Protein AF-A0A0K9N7R2-F1 (afdb_monomer)

Mean predicted aligned error: 14.38 Å

Foldseek 3Di:
DAEADALCCALVCVAQEDEDDENHAYYAHNRCHNNANHAYYEYAYLADHQYYHNVPHNYHLEHEYEHAPPNVVRVPPRPPPNPRYYYDHADAQEFEDEPPDALLVRSVVSCVVVVDDLQSYQEYAYAYADQEQEDRNLVSVFLCLAPPNRNPRYAEYEPQRNQNHAYYYADDLPDQFRQRHQYYHHHLNHAYQYALSRANPCNHQAAADRLNHADQEHRSNQQNCNYAYQAHHLNHQEQYANSCQNNCNYAYQAHHLNHQEQYALSCQLNCNYAHQEYHQNHAEQHHLSCALNLNHQHYEYHQNHAAQEALNNANVQNHAYYEYEHPDDHHYYHLVVHNYHLEHEYEYAPPDDDPCLPPPSDRVRYHYFHWAAEAEAQWDFPVPDRIATQQGKTWIAHHDAPPQKDWAFKDKDWDWDWPGRRDRITITGDHRYHIYMYTDIDGHDPDPDFDAKEKPPLEDEAELPCPDPRLFKDKMFIDHTPWDFPFKDKVPGTDDEPPQWHDDPRITIGGSVNLSVDDAAKIWIWGDIPDDGTRIRIYGYHYPPDDDDDDDDDDDDDDDDDDDDDDD

Radius of gyration: 47.83 Å; Cα contacts (8 Å, |Δi|>4): 1535; chains: 1; bounding box: 73×63×158 Å

pLDDT: mean 89.69, std 12.63, range [29.78, 98.69]

Sequence (568 aa):
MESIGDGAFEGCTGITEMTFPVGLSRIKGYAFSGCTSLAKLTFQSATAPTIGGAAFNGVATTGTIYYPAGYASDWLGVSGLPGSWTLASLITLEVTYNDGATMADAIQGALLAASVGKEQVTGIKITGNATAVTGNNWKALYDLYKNDSGWTNLSALHLSEMTALTTIGDMSSYLSGIPKLKQVKLPDSLTTIGSGAFSGCTNLALTALPDGVESIGVRAFYGCTGIRLAALPDGVESIGDSAFTGCIGIRLTALPDGVESIGDSAFDGCTGIRLTALPDGVESIGQYAFSGCTGITEMTFPEKLTSIGDIAFSGCTSLDKLTFQSATAPTIGYSAFGGVATTGTIYYRAGYAPNWLDDSSLPGGWTHVLTYQLTVENGTDTTKASFYPEGGQAVIEADAAPGGQAFDRWETLGGGRFLNAASASTTFTMPAADTTVRATYRTTTPAPGPANASINPDKATFDRYPSGKNHRDIPVTLSPGSHTLSGIRCGNVTLQAGRDYTVSGSRYTFSRTYLATLGKGTHAFIFDMSGGADPTFTLTVEDTRPGGGTSSGPTSDSGNDGSNPNTG

Secondary structure (DSSP, 8-state):
--EEPTTTTTT-TT--EEEEPTT--EE-TTTTTT-TT--EEEE-SSSPPEE-TTTTTT--SS-EEEEETT-HHHHTT-TTS-TTSEEEEEEEEEEE--BTB-HHHHHHHHHHHHT--GGGEEEEEEES--SEE-HHHHHHHHHHTSTTSS-SS--EEEEEE-TT--EEPP--TTS---TT--EEE--TT--EE-TTTTTT-TT-------TT--EE-TTTTTT-TT---S---TT--EE-TTTTTT-TT---S---TT--EE-TTTTTT-TT---SB--TT--EE-TTTTTT-TT--EEEEPTT--EE-TTTTTT-TT--EEEE--SSPPEE-TTTTTTS-SS-EEEEETT---TTTTSTTS-TTPEEEEEEEEEEETEEETT--SEEETT-EEEEEEPPPPTTEEEEEEEEES--EES-TTSSEEEEE--SS-EEEEEEEEE-PPPPPPPPPEEESSEEEEE-STTSTT-S-EEEEEE-TTS-EEEEEETTEEPPBTTTEEEETTEEEE-HHHHTTSPSEEEEEEEEESSSPPPEEEEEEE--------------------------

Structure (mmCIF, N/CA/C/O backbone):
data_AF-A0A0K9N7R2-F1
#
_entry.id   AF-A0A0K9N7R2-F1
#
loop_
_atom_site.group_PDB
_atom_site.id
_atom_site.type_symbol
_atom_site.label_atom_id
_atom_site.label_alt_id
_atom_site.label_comp_id
_atom_site.label_asym_id
_atom_site.label_entity_id
_atom_site.label_seq_id
_atom_site.pdbx_PDB_ins_code
_atom_site.Cartn_x
_atom_site.Cartn_y
_atom_site.Cartn_z
_atom_site.occupancy
_atom_site.B_iso_or_equiv
_atom_site.auth_seq_id
_atom_site.auth_comp_id
_atom_site.auth_asym_id
_atom_site.auth_atom_id
_atom_site.pdbx_PDB_model_num
ATOM 1 N N . MET A 1 1 ? -15.505 -18.531 21.318 1.00 68.19 1 MET A N 1
ATOM 2 C CA . MET A 1 1 ? -15.856 -19.262 22.556 1.00 68.19 1 MET A CA 1
ATOM 3 C C . MET A 1 1 ? -17.319 -19.644 22.444 1.00 68.19 1 MET A C 1
ATOM 5 O O . MET A 1 1 ? -18.140 -18.743 22.385 1.00 68.19 1 MET A O 1
ATOM 9 N N . GLU A 1 2 ? -17.638 -20.935 22.348 1.00 88.88 2 GLU A N 1
ATOM 10 C CA . GLU A 1 2 ? -19.011 -21.388 22.052 1.00 88.88 2 GLU A CA 1
ATOM 11 C C . GLU A 1 2 ? -19.838 -21.708 23.302 1.00 88.88 2 GLU A C 1
ATOM 13 O O . GLU A 1 2 ? -21.062 -21.595 23.271 1.00 88.88 2 GLU A O 1
ATOM 18 N N . SER A 1 3 ? -19.198 -22.088 24.415 1.00 93.00 3 SER A N 1
ATOM 19 C CA . SER A 1 3 ? -19.907 -22.350 25.670 1.00 93.00 3 SER A CA 1
ATOM 20 C C . SER A 1 3 ? -19.084 -22.052 26.920 1.00 93.00 3 SER A C 1
ATOM 22 O O . SER A 1 3 ? -17.854 -22.082 26.874 1.00 93.00 3 SER A O 1
ATOM 24 N N . ILE A 1 4 ? -19.779 -21.800 28.033 1.00 95.00 4 ILE A N 1
ATOM 25 C CA . ILE A 1 4 ? -19.207 -21.691 29.382 1.00 95.00 4 ILE A CA 1
ATOM 26 C C . ILE A 1 4 ? -19.515 -22.973 30.161 1.00 95.00 4 ILE A C 1
ATOM 28 O O . ILE A 1 4 ? -20.627 -23.503 30.087 1.00 95.00 4 ILE A O 1
ATOM 32 N N . GLY A 1 5 ? -18.497 -23.485 30.857 1.00 94.75 5 GLY A N 1
ATOM 33 C CA . GLY A 1 5 ? -18.540 -24.723 31.635 1.00 94.75 5 GLY A CA 1
ATOM 34 C C . GLY A 1 5 ? -19.496 -24.677 32.828 1.00 94.75 5 GLY A C 1
ATOM 35 O O . GLY A 1 5 ? -19.944 -23.611 33.238 1.00 94.75 5 GLY A O 1
ATOM 36 N N . ASP A 1 6 ? -19.809 -25.856 33.365 1.00 96.00 6 ASP A N 1
ATOM 37 C CA . ASP A 1 6 ? -20.594 -25.974 34.597 1.00 96.00 6 ASP A CA 1
ATOM 38 C C . ASP A 1 6 ? -19.754 -25.464 35.777 1.00 96.00 6 ASP A C 1
ATOM 40 O O . ASP A 1 6 ? -18.553 -25.748 35.813 1.00 96.00 6 ASP A O 1
ATOM 44 N N . GLY A 1 7 ? -20.337 -24.655 36.664 1.00 94.25 7 GLY A N 1
ATOM 45 C CA . GLY A 1 7 ? -19.628 -24.091 37.824 1.00 94.25 7 GLY A CA 1
ATOM 46 C C . GLY A 1 7 ? -18.404 -23.213 37.503 1.00 94.25 7 GLY A C 1
ATOM 47 O O . GLY A 1 7 ? -17.583 -22.972 38.382 1.00 94.25 7 GLY A O 1
ATOM 48 N N . ALA A 1 8 ? -18.238 -22.746 36.257 1.00 96.56 8 ALA A N 1
ATOM 49 C CA . ALA A 1 8 ? -16.987 -22.138 35.775 1.00 96.56 8 ALA A CA 1
ATOM 50 C C . ALA A 1 8 ? -16.472 -20.951 36.614 1.00 96.56 8 ALA A C 1
ATOM 52 O O . ALA A 1 8 ? -15.263 -20.778 36.753 1.00 96.56 8 ALA A O 1
ATOM 53 N N . PHE A 1 9 ? -17.384 -20.149 37.157 1.00 97.00 9 PHE A N 1
ATOM 54 C CA . PHE A 1 9 ? -17.114 -19.003 38.021 1.00 97.00 9 PHE A CA 1
ATOM 55 C C . PHE A 1 9 ? -17.872 -19.112 39.349 1.00 97.00 9 PHE A C 1
ATOM 57 O O . PHE A 1 9 ? -18.117 -18.100 40.003 1.00 97.00 9 PHE A O 1
ATOM 64 N N . GLU A 1 10 ? -18.263 -20.318 39.764 1.00 96.94 10 GLU A N 1
ATOM 65 C CA . GLU A 1 10 ? -19.029 -20.494 40.996 1.00 96.94 10 GLU A CA 1
ATOM 66 C C . GLU A 1 10 ? -18.287 -19.909 42.216 1.00 96.94 10 GLU A C 1
ATOM 68 O O . GLU A 1 10 ? -17.080 -20.080 42.385 1.00 96.94 10 GLU A O 1
ATOM 73 N N . GLY A 1 11 ? -19.006 -19.155 43.050 1.00 95.75 11 GLY A N 1
ATOM 74 C CA . GLY A 1 11 ? -18.493 -18.491 44.248 1.00 95.75 11 GLY A CA 1
ATOM 75 C C . GLY A 1 11 ? -17.577 -17.292 43.988 1.00 95.75 11 GLY A C 1
ATOM 76 O O . GLY A 1 11 ? -17.031 -16.733 44.941 1.00 95.75 11 GLY A O 1
ATOM 77 N N . CYS A 1 12 ? -17.393 -16.865 42.735 1.00 96.69 12 CYS A N 1
ATOM 78 C CA . CYS A 1 12 ? -16.529 -15.731 42.412 1.00 96.69 12 CYS A CA 1
ATOM 79 C C . CYS A 1 12 ? -17.210 -14.402 42.769 1.00 96.69 12 CYS A C 1
ATOM 81 O O . CYS A 1 12 ? -17.791 -13.729 41.917 1.00 96.69 12 CYS A O 1
ATOM 83 N N . THR A 1 13 ? -17.119 -14.004 44.037 1.00 95.25 13 THR A N 1
ATOM 84 C CA . THR A 1 13 ? -17.768 -12.795 44.571 1.00 95.25 13 THR A CA 1
ATOM 85 C C . THR A 1 13 ? -17.152 -11.490 44.071 1.00 95.25 13 THR A C 1
ATOM 87 O O . THR A 1 13 ? -17.793 -10.455 44.163 1.00 95.25 13 THR A O 1
ATOM 90 N N . GLY A 1 14 ? -15.936 -11.516 43.516 1.00 95.00 14 GLY A N 1
ATOM 91 C CA . GLY A 1 14 ? -15.272 -10.320 42.985 1.00 95.00 14 GLY A CA 1
ATOM 92 C C . GLY A 1 14 ? -15.726 -9.896 41.583 1.00 95.00 14 GLY A C 1
ATOM 93 O O . GLY A 1 14 ? -15.378 -8.803 41.144 1.00 95.00 14 GLY A O 1
ATOM 94 N N . ILE A 1 15 ? -16.475 -10.738 40.863 1.00 94.75 15 ILE A N 1
ATOM 95 C CA . ILE A 1 15 ? -16.937 -10.424 39.506 1.00 94.75 15 ILE A CA 1
ATOM 96 C C . ILE A 1 15 ? -18.138 -9.486 39.611 1.00 94.75 15 ILE A C 1
ATOM 98 O O . ILE A 1 15 ? -19.162 -9.860 40.174 1.00 94.75 15 ILE A O 1
ATOM 102 N N . THR A 1 16 ? -18.023 -8.282 39.053 1.00 94.25 16 THR A N 1
ATOM 103 C CA . THR A 1 16 ? -19.096 -7.272 39.045 1.00 94.25 16 THR A CA 1
ATOM 104 C C . THR A 1 16 ? -19.810 -7.169 37.700 1.00 94.25 16 THR A C 1
ATOM 106 O O . THR A 1 16 ? -21.003 -6.867 37.643 1.00 94.25 16 THR A O 1
ATOM 109 N N . GLU A 1 17 ? -19.102 -7.475 36.614 1.00 93.62 17 GLU A N 1
ATOM 110 C CA . GLU A 1 17 ? -19.618 -7.477 35.251 1.00 93.62 17 GLU A CA 1
ATOM 111 C C . GLU A 1 17 ? -19.003 -8.607 34.417 1.00 93.62 17 GLU A C 1
ATOM 113 O O . GLU A 1 17 ? -17.892 -9.063 34.690 1.00 93.62 17 GLU A O 1
ATOM 118 N N . MET A 1 18 ? -19.718 -9.054 33.383 1.00 93.00 18 MET A N 1
ATOM 119 C CA . MET A 1 18 ? -19.235 -10.057 32.434 1.00 93.00 18 MET A CA 1
ATOM 120 C C . MET A 1 18 ? -19.637 -9.677 31.007 1.00 93.00 18 MET A C 1
ATOM 122 O O . MET A 1 18 ? -20.808 -9.409 30.744 1.00 93.00 18 MET A O 1
ATOM 126 N N . THR A 1 19 ? -18.677 -9.680 30.077 1.00 90.75 19 THR A N 1
ATOM 127 C CA . THR A 1 19 ? -18.935 -9.470 28.642 1.00 90.75 19 THR A CA 1
ATOM 128 C C . THR A 1 19 ? -18.697 -10.760 27.871 1.00 90.75 19 THR A C 1
ATOM 130 O O . THR A 1 19 ? -17.614 -11.340 27.916 1.00 90.75 19 THR A O 1
ATOM 133 N N . PHE A 1 20 ? -19.716 -11.200 27.144 1.00 91.31 20 PHE A N 1
ATOM 134 C CA . PHE A 1 20 ? -19.727 -12.424 26.363 1.00 91.31 20 PHE A CA 1
ATOM 135 C C . PHE A 1 20 ? -19.502 -12.126 24.875 1.00 91.31 20 PHE A C 1
ATOM 137 O O . PHE A 1 20 ? -20.182 -11.254 24.320 1.00 91.31 20 PHE A O 1
ATOM 144 N N . PRO A 1 21 ? -18.587 -12.854 24.209 1.00 86.31 21 PRO A N 1
ATOM 145 C CA . PRO A 1 21 ? -18.273 -12.622 22.806 1.00 86.31 21 PRO A CA 1
ATOM 146 C C . PRO A 1 21 ? -19.411 -13.062 21.874 1.00 86.31 21 PRO A C 1
ATOM 148 O O . PRO A 1 21 ? -20.315 -13.814 22.255 1.00 86.31 21 PRO A O 1
ATOM 151 N N . VAL A 1 22 ? -19.319 -12.640 20.612 1.00 86.50 22 VAL A N 1
ATOM 152 C CA . VAL A 1 22 ? -20.129 -13.196 19.518 1.00 86.50 22 VAL A CA 1
ATOM 153 C C . VAL A 1 22 ? -19.908 -14.714 19.425 1.00 86.50 22 VAL A C 1
ATOM 155 O O . VAL A 1 22 ? -18.778 -15.195 19.545 1.00 86.50 22 VAL A O 1
ATOM 158 N N . GLY A 1 23 ? -20.987 -15.472 19.211 1.00 87.44 23 GLY A N 1
ATOM 159 C CA . GLY A 1 23 ? -20.953 -16.927 19.016 1.00 87.44 23 GLY A CA 1
ATOM 160 C C . GLY A 1 23 ? -21.097 -17.760 20.294 1.00 87.44 23 GLY A C 1
ATOM 161 O O . GLY A 1 23 ? -21.084 -18.989 20.219 1.00 87.44 23 GLY A O 1
ATOM 162 N N . LEU A 1 24 ? -21.263 -17.134 21.466 1.00 92.38 24 LEU A N 1
ATOM 163 C CA . LEU A 1 24 ? -21.634 -17.860 22.680 1.00 92.38 24 LEU A CA 1
ATOM 164 C C . LEU A 1 24 ? -23.058 -18.418 22.529 1.00 92.38 24 LEU A C 1
ATOM 166 O O . LEU A 1 24 ? -24.018 -17.657 22.453 1.00 92.38 24 LEU A O 1
ATOM 170 N N . SER A 1 25 ? -23.192 -19.743 22.537 1.00 91.88 25 SER A N 1
ATOM 171 C CA . SER A 1 25 ? -24.477 -20.432 22.347 1.00 91.88 25 SER A CA 1
ATOM 172 C C . SER A 1 25 ? -25.003 -21.105 23.618 1.00 91.88 25 SER A C 1
ATOM 174 O O . SER A 1 25 ? -26.199 -21.400 23.715 1.00 91.88 25 SER A O 1
ATOM 176 N N . ARG A 1 26 ? -24.139 -21.346 24.617 1.00 93.50 26 ARG A N 1
ATOM 177 C CA . ARG A 1 26 ? -24.533 -22.023 25.861 1.00 93.50 26 ARG A CA 1
ATOM 178 C C . ARG A 1 26 ? -23.764 -21.565 27.098 1.00 93.50 26 ARG A C 1
ATOM 180 O O . ARG A 1 26 ? -22.536 -21.571 27.115 1.00 93.50 26 ARG A O 1
ATOM 187 N N . ILE A 1 27 ? -24.486 -21.306 28.179 1.00 95.75 27 ILE A N 1
ATOM 188 C CA . ILE A 1 27 ? -23.962 -21.163 29.540 1.00 95.75 27 ILE A CA 1
ATOM 189 C C . ILE A 1 27 ? -24.485 -22.357 30.336 1.00 95.75 27 ILE A C 1
ATOM 191 O O . ILE A 1 27 ? -25.694 -22.541 30.428 1.00 95.75 27 ILE A O 1
ATOM 195 N N . LYS A 1 28 ? -23.606 -23.225 30.845 1.00 95.44 28 LYS A N 1
ATOM 196 C CA . LYS A 1 28 ? -24.029 -24.422 31.594 1.00 95.44 28 LYS A CA 1
ATOM 197 C C . LYS A 1 28 ? -24.509 -24.081 33.013 1.00 95.44 28 LYS A C 1
ATOM 199 O O . LYS A 1 28 ? -24.510 -22.919 33.415 1.00 95.44 28 LYS A O 1
ATOM 204 N N . GLY A 1 29 ? -24.986 -25.098 33.735 1.00 95.75 29 GLY A N 1
ATOM 205 C CA . GLY A 1 29 ? -25.510 -24.939 35.087 1.00 95.75 29 GLY A CA 1
ATOM 206 C C . GLY A 1 29 ? -24.462 -24.373 36.039 1.00 95.75 29 GLY A C 1
ATOM 207 O O . GLY A 1 29 ? -23.263 -24.514 35.809 1.00 95.75 29 GLY A O 1
ATOM 208 N N . TYR A 1 30 ? -24.924 -23.659 37.062 1.00 96.25 30 TYR A N 1
ATOM 209 C CA . TYR A 1 30 ? -24.086 -23.079 38.122 1.00 96.25 30 TYR A CA 1
ATOM 210 C C . TYR A 1 30 ? -22.919 -22.176 37.667 1.00 96.25 30 TYR A C 1
ATOM 212 O O . TYR A 1 30 ? -22.109 -21.770 38.492 1.00 96.25 30 TYR A O 1
ATOM 220 N N . ALA A 1 31 ? -22.830 -21.814 36.380 1.00 96.94 31 ALA A N 1
ATOM 221 C CA . ALA A 1 31 ? -21.656 -21.165 35.797 1.00 96.94 31 ALA A CA 1
ATOM 222 C C . ALA A 1 31 ? -21.216 -19.876 36.510 1.00 96.94 31 ALA A C 1
ATOM 224 O O . ALA A 1 31 ? -20.027 -19.603 36.552 1.00 96.94 31 ALA A O 1
ATOM 225 N N . PHE A 1 32 ? -22.152 -19.115 37.072 1.00 97.19 32 PHE A N 1
ATOM 226 C CA . PHE A 1 32 ? -21.954 -17.899 37.869 1.00 97.19 32 PHE A CA 1
ATOM 227 C C . PHE A 1 32 ? -22.704 -17.984 39.212 1.00 97.19 32 PHE A C 1
ATOM 229 O O . PHE A 1 32 ? -23.104 -16.968 39.786 1.00 97.19 32 PHE A O 1
ATOM 236 N N . SER A 1 33 ? -22.947 -19.206 39.698 1.00 96.31 33 SER A N 1
ATOM 237 C CA . SER A 1 33 ? -23.605 -19.451 40.984 1.00 96.31 33 SER A CA 1
ATOM 238 C C . SER A 1 33 ? -22.812 -18.781 42.110 1.00 96.31 33 SER A C 1
ATOM 240 O O . SER A 1 33 ? -21.598 -18.910 42.168 1.00 96.31 33 SER A O 1
ATOM 242 N N . GLY A 1 34 ? -23.451 -18.019 42.994 1.00 96.00 34 GLY A N 1
ATOM 243 C CA . GLY A 1 34 ? -22.787 -17.345 44.113 1.00 96.00 34 GLY A CA 1
ATOM 244 C C . GLY A 1 34 ? -21.866 -16.175 43.734 1.00 96.00 34 GLY A C 1
ATOM 245 O O . GLY A 1 34 ? -21.137 -15.686 44.597 1.00 96.00 34 GLY A O 1
ATOM 246 N N . CYS A 1 35 ? -21.887 -15.688 42.487 1.00 97.31 35 CYS A N 1
ATOM 247 C CA . CYS A 1 35 ? -21.211 -14.445 42.095 1.00 97.31 35 CYS A CA 1
ATOM 248 C C . CYS A 1 35 ? -21.965 -13.214 42.626 1.00 97.31 35 CYS A C 1
ATOM 250 O O . CYS A 1 35 ? -22.571 -12.464 41.864 1.00 97.31 35 CYS A O 1
ATOM 252 N N . THR A 1 36 ? -21.945 -12.998 43.940 1.00 96.31 36 THR A N 1
ATOM 253 C CA . THR A 1 36 ? -22.841 -12.053 44.636 1.00 96.31 36 THR A CA 1
ATOM 254 C C . THR A 1 36 ? -22.756 -10.599 44.174 1.00 96.31 36 THR A C 1
ATOM 256 O O . THR A 1 36 ? -23.717 -9.854 44.345 1.00 96.31 36 THR A O 1
ATOM 259 N N . SER A 1 37 ? -21.623 -10.175 43.611 1.00 96.62 37 SER A N 1
ATOM 260 C CA . SER A 1 37 ? -21.430 -8.803 43.126 1.00 96.62 37 SER A CA 1
ATOM 261 C C . SER A 1 37 ? -21.726 -8.627 41.637 1.00 96.62 37 SER A C 1
ATOM 263 O O . SER A 1 37 ? -21.723 -7.491 41.162 1.00 96.62 37 SER A O 1
ATOM 265 N N . LEU A 1 38 ? -22.002 -9.710 40.905 1.00 96.56 38 LEU A N 1
ATOM 266 C CA . LEU A 1 38 ? -22.257 -9.668 39.470 1.00 96.56 38 LEU A CA 1
ATOM 267 C C . LEU A 1 38 ? -23.599 -8.987 39.230 1.00 96.56 38 LEU A C 1
ATOM 269 O O . LEU A 1 38 ? -24.631 -9.546 39.589 1.00 96.56 38 LEU A O 1
ATOM 273 N N . ALA A 1 39 ? -23.568 -7.798 38.630 1.00 95.12 39 ALA A N 1
ATOM 274 C CA . ALA A 1 39 ? -24.733 -6.939 38.398 1.00 95.12 39 ALA A CA 1
ATOM 275 C C . ALA A 1 39 ? -24.860 -6.471 36.933 1.00 95.12 39 ALA A C 1
ATOM 277 O O . ALA A 1 39 ? -25.784 -5.736 36.583 1.00 95.12 39 ALA A O 1
ATOM 278 N N . LYS A 1 40 ? -23.940 -6.881 36.052 1.00 94.38 40 LYS A N 1
ATOM 279 C CA . LYS A 1 40 ? -23.956 -6.508 34.633 1.00 94.38 40 LYS A CA 1
ATOM 280 C C . LYS A 1 40 ? -23.539 -7.666 33.737 1.00 94.38 40 LYS A C 1
ATOM 282 O O . LYS A 1 40 ? -22.469 -8.243 33.911 1.00 94.38 40 LYS A O 1
ATOM 287 N N . LEU A 1 41 ? -24.372 -7.971 32.748 1.00 93.25 41 LEU A N 1
ATOM 288 C CA . LEU A 1 41 ? -24.087 -8.961 31.712 1.00 93.25 41 LEU A CA 1
ATOM 289 C C . LEU A 1 41 ? -24.169 -8.275 30.353 1.00 93.25 41 LEU A C 1
ATOM 291 O O . LEU A 1 41 ? -25.193 -7.683 30.040 1.00 93.25 41 LEU A O 1
ATOM 295 N N . THR A 1 42 ? -23.128 -8.364 29.536 1.00 92.12 42 THR A N 1
ATOM 296 C CA . THR A 1 42 ? -23.133 -7.836 28.167 1.00 92.12 42 THR A CA 1
ATOM 297 C C . THR A 1 42 ? -23.020 -8.984 27.186 1.00 92.12 42 THR A C 1
ATOM 299 O O . THR A 1 42 ? -22.019 -9.693 27.180 1.00 92.12 42 THR A O 1
ATOM 302 N N . PHE A 1 43 ? -24.005 -9.151 26.315 1.00 90.62 43 PHE A N 1
ATOM 303 C CA . PHE A 1 43 ? -23.987 -10.139 25.249 1.00 90.62 43 PHE A CA 1
ATOM 304 C C . PHE A 1 43 ? -23.803 -9.453 23.900 1.00 90.62 43 PHE A C 1
ATOM 306 O O . PHE A 1 43 ? -24.540 -8.539 23.545 1.00 90.62 43 PHE A O 1
ATOM 313 N N . GLN A 1 44 ? -22.812 -9.908 23.133 1.00 85.81 44 GLN A N 1
ATOM 314 C CA . GLN A 1 44 ? -22.558 -9.405 21.778 1.00 85.81 44 GLN A CA 1
ATOM 315 C C . GLN A 1 44 ? -23.261 -10.235 20.690 1.00 85.81 44 GLN A C 1
ATOM 317 O O . GLN A 1 44 ? -23.271 -9.840 19.527 1.00 85.81 44 GLN A O 1
ATOM 322 N N . SER A 1 45 ? -23.838 -11.387 21.049 1.00 85.88 45 SER A N 1
ATOM 323 C CA . SER A 1 45 ? -24.571 -12.259 20.122 1.00 85.88 45 SER A CA 1
ATOM 324 C C . SER A 1 45 ? -26.012 -11.783 19.944 1.00 85.88 45 SER A C 1
ATOM 326 O O . SER A 1 45 ? -26.653 -11.392 20.914 1.00 85.88 45 SER A O 1
ATOM 328 N N . ALA A 1 46 ? -26.519 -11.854 18.712 1.00 85.19 46 ALA A N 1
ATOM 329 C CA . ALA A 1 46 ? -27.907 -11.527 18.384 1.00 85.19 46 ALA A CA 1
ATOM 330 C C . ALA A 1 46 ? -28.901 -12.410 19.158 1.00 85.19 46 ALA A C 1
ATOM 332 O O . ALA A 1 46 ? -29.822 -11.912 19.799 1.00 85.19 46 ALA A O 1
ATOM 333 N N . THR A 1 47 ? -28.653 -13.720 19.161 1.00 85.50 47 THR A N 1
ATOM 334 C CA . THR A 1 47 ? -29.470 -14.712 19.861 1.00 85.50 47 THR A CA 1
ATOM 335 C C . THR A 1 47 ? -28.994 -14.909 21.296 1.00 85.50 47 THR A C 1
ATOM 337 O O . THR A 1 47 ? -27.790 -15.051 21.536 1.00 85.50 47 THR A O 1
ATOM 340 N N . ALA A 1 48 ? -29.934 -15.002 22.237 1.00 86.50 48 ALA A N 1
ATOM 341 C CA . ALA A 1 48 ? -29.626 -15.375 23.611 1.00 86.50 48 ALA A CA 1
ATOM 342 C C . ALA A 1 48 ? -29.069 -16.813 23.691 1.00 86.50 48 ALA A C 1
ATOM 344 O O . ALA A 1 48 ? -29.561 -17.705 22.992 1.00 86.50 48 ALA A O 1
ATOM 345 N N . PRO A 1 49 ? -28.047 -17.076 24.528 1.00 90.62 49 PRO A N 1
ATOM 346 C CA . PRO A 1 49 ? -27.548 -18.429 24.718 1.00 90.62 49 PRO A CA 1
ATOM 347 C C . PRO A 1 49 ? -28.557 -19.278 25.493 1.00 90.62 49 PRO A C 1
ATOM 349 O O . PRO A 1 49 ? -29.353 -18.780 26.288 1.00 90.62 49 PRO A O 1
ATOM 352 N N . THR A 1 50 ? -28.455 -20.594 25.338 1.00 92.12 50 THR A N 1
ATOM 353 C CA . THR A 1 50 ? -29.123 -21.530 26.249 1.00 92.12 50 THR A CA 1
ATOM 354 C C . THR A 1 50 ? -28.487 -21.448 27.637 1.00 92.12 50 THR A C 1
ATOM 356 O O . THR A 1 50 ? -27.261 -21.486 27.759 1.00 92.12 50 THR A O 1
ATOM 359 N N . ILE A 1 51 ? -29.303 -21.330 28.687 1.00 92.81 51 ILE A N 1
ATOM 360 C CA . ILE A 1 51 ? -28.831 -21.159 30.068 1.00 92.81 51 ILE A CA 1
ATOM 361 C C . ILE A 1 51 ? -29.201 -22.393 30.890 1.00 92.81 51 ILE A C 1
ATOM 363 O O . ILE A 1 51 ? -30.365 -22.781 30.977 1.00 92.81 51 ILE A O 1
ATOM 367 N N . GLY A 1 52 ? -28.190 -23.028 31.478 1.00 88.94 52 GLY A N 1
ATOM 368 C CA . GLY A 1 52 ? -28.341 -24.178 32.357 1.00 88.94 52 GLY A CA 1
ATOM 369 C C . GLY A 1 52 ? -28.934 -23.804 33.716 1.00 88.94 52 GLY A C 1
ATOM 370 O O . GLY A 1 52 ? -28.884 -22.653 34.152 1.00 88.94 52 GLY A O 1
ATOM 371 N N . GLY A 1 53 ? -29.495 -24.798 34.407 1.00 90.81 53 GLY A N 1
ATOM 372 C CA . GLY A 1 53 ? -30.134 -24.605 35.709 1.00 90.81 53 GLY A CA 1
ATOM 373 C C . GLY A 1 53 ? -29.218 -23.904 36.716 1.00 90.81 53 GLY A C 1
ATOM 374 O O . GLY A 1 53 ? -28.046 -24.250 36.843 1.00 90.81 53 GLY A O 1
ATOM 375 N N . ALA A 1 54 ? -29.759 -22.905 37.418 1.00 92.00 54 ALA A N 1
ATOM 376 C CA . ALA A 1 54 ? -29.055 -22.133 38.445 1.00 92.00 54 ALA A CA 1
ATOM 377 C C . ALA A 1 54 ? -27.757 -21.434 37.982 1.00 92.00 54 ALA A C 1
ATOM 379 O O . ALA A 1 54 ? -26.960 -21.032 38.826 1.00 92.00 54 ALA A O 1
ATOM 380 N N . ALA A 1 55 ? -27.550 -21.234 36.671 1.00 95.12 55 ALA A N 1
ATOM 381 C CA . ALA A 1 55 ? -26.344 -20.594 36.141 1.00 95.12 55 ALA A CA 1
ATOM 382 C C . ALA A 1 55 ? -26.040 -19.231 36.776 1.00 95.12 55 ALA A C 1
ATOM 384 O O . ALA A 1 55 ? -24.878 -18.919 36.973 1.00 95.12 55 ALA A O 1
ATOM 385 N N . PHE A 1 56 ? -27.062 -18.451 37.131 1.00 95.31 56 PHE A N 1
ATOM 386 C CA . PHE A 1 56 ? -26.922 -17.149 37.789 1.00 95.31 56 PHE A CA 1
ATOM 387 C C . PHE A 1 56 ? -27.566 -17.130 39.185 1.00 95.31 56 PHE A C 1
ATOM 389 O O . PHE A 1 56 ? -28.062 -16.102 39.636 1.00 95.31 56 PHE A O 1
ATOM 396 N N . ASN A 1 57 ? -27.635 -18.271 39.877 1.00 94.62 57 ASN A N 1
ATOM 397 C CA . ASN A 1 57 ? -28.185 -18.299 41.233 1.00 94.62 57 ASN A CA 1
ATOM 398 C C . ASN A 1 57 ? -27.273 -17.523 42.199 1.00 94.62 57 ASN A C 1
ATOM 400 O O . ASN A 1 57 ? -26.063 -17.691 42.160 1.00 94.62 57 ASN A O 1
ATOM 404 N N . GLY A 1 58 ? -27.821 -16.683 43.077 1.00 93.81 58 GLY A N 1
ATOM 405 C CA . GLY A 1 58 ? -27.022 -15.931 44.052 1.00 93.81 58 GLY A CA 1
ATOM 406 C C . GLY A 1 58 ? -26.165 -14.797 43.471 1.00 93.81 58 GLY A C 1
ATOM 407 O O . GLY A 1 58 ? -25.234 -14.359 44.143 1.00 93.81 58 GLY A O 1
ATOM 408 N N . VAL A 1 59 ? -26.462 -14.322 42.253 1.00 96.25 59 VAL A N 1
ATOM 409 C CA . VAL A 1 59 ? -25.922 -13.052 41.726 1.00 96.25 59 VAL A CA 1
ATOM 410 C C . VAL A 1 59 ? -26.615 -11.840 42.364 1.00 96.25 59 VAL A C 1
ATOM 412 O O . VAL A 1 59 ? -27.537 -12.005 43.169 1.00 96.25 59 VAL A O 1
ATOM 415 N N . ALA A 1 60 ? -26.195 -10.617 42.018 1.00 94.62 60 ALA A N 1
ATOM 416 C CA . ALA A 1 60 ? -26.805 -9.404 42.557 1.00 94.62 60 ALA A CA 1
ATOM 417 C C . ALA A 1 60 ? -28.326 -9.367 42.319 1.00 94.62 60 ALA A C 1
ATOM 419 O O . ALA A 1 60 ? -28.837 -9.808 41.288 1.00 94.62 60 ALA A O 1
ATOM 420 N N . THR A 1 61 ? -29.070 -8.810 43.276 1.00 90.75 61 THR A N 1
ATOM 421 C CA . THR A 1 61 ? -30.541 -8.752 43.221 1.00 90.75 61 THR A CA 1
ATOM 422 C C . THR A 1 61 ? -31.060 -7.811 42.137 1.00 90.75 61 THR A C 1
ATOM 424 O O . THR A 1 61 ? -32.147 -8.025 41.601 1.00 90.75 61 THR A O 1
ATOM 427 N N . THR A 1 62 ? -30.277 -6.792 41.793 1.00 92.31 62 THR A N 1
ATOM 428 C CA . THR A 1 62 ? -30.534 -5.855 40.700 1.00 92.31 62 THR A CA 1
ATOM 429 C C . THR A 1 62 ? -29.348 -5.851 39.754 1.00 92.31 62 THR A C 1
ATOM 431 O O . THR A 1 62 ? -28.201 -5.888 40.200 1.00 92.31 62 THR A O 1
ATOM 434 N N . GLY A 1 63 ? -29.622 -5.725 38.465 1.00 92.31 63 GLY A N 1
ATOM 435 C CA . GLY A 1 63 ? -28.592 -5.605 37.452 1.00 92.31 63 GLY A CA 1
ATOM 436 C C . GLY A 1 63 ? -29.183 -5.346 36.077 1.00 92.31 63 GLY A C 1
ATOM 437 O O . GLY A 1 63 ? -30.401 -5.204 35.930 1.00 92.31 63 GLY A O 1
ATOM 438 N N . THR A 1 64 ? -28.314 -5.284 35.075 1.00 93.56 64 THR A N 1
ATOM 439 C CA . THR A 1 64 ? -28.709 -5.027 33.688 1.00 93.56 64 THR A CA 1
ATOM 440 C C . THR A 1 64 ? -28.065 -6.027 32.742 1.00 93.56 64 THR A C 1
ATOM 442 O O . THR A 1 64 ? -26.868 -6.317 32.826 1.00 93.56 64 THR A O 1
ATOM 445 N N . ILE A 1 65 ? -28.876 -6.551 31.829 1.00 92.25 65 ILE A N 1
ATOM 446 C CA . ILE A 1 65 ? -28.457 -7.403 30.722 1.00 92.25 65 ILE A CA 1
ATOM 447 C C . ILE A 1 65 ? -28.485 -6.563 29.450 1.00 92.25 65 ILE A C 1
ATOM 449 O O . ILE A 1 65 ? -29.539 -6.081 29.032 1.00 92.25 65 ILE A O 1
ATOM 453 N N . TYR A 1 66 ? -27.318 -6.407 28.839 1.00 92.38 66 TYR A N 1
ATOM 454 C CA . TYR A 1 66 ? -27.127 -5.721 27.575 1.00 92.38 66 TYR A CA 1
ATOM 455 C C . TYR A 1 66 ? -27.115 -6.723 26.422 1.00 92.38 66 TYR A C 1
ATOM 457 O O . TYR A 1 66 ? -26.417 -7.735 26.499 1.00 92.38 66 TYR A O 1
ATOM 465 N N . TYR A 1 67 ? -27.852 -6.436 25.353 1.00 90.25 67 TYR A N 1
ATOM 466 C CA . TYR A 1 67 ? -27.960 -7.286 24.160 1.00 90.25 67 TYR A CA 1
ATOM 467 C C . TYR A 1 67 ? -28.019 -6.433 22.885 1.00 90.25 67 TYR A C 1
ATOM 469 O O . TYR A 1 67 ? -28.384 -5.264 22.973 1.00 90.25 67 TYR A O 1
ATOM 477 N N . PRO A 1 68 ? -27.675 -6.945 21.690 1.00 88.81 68 PRO A N 1
ATOM 478 C CA . PRO A 1 68 ? -27.693 -6.139 20.469 1.00 88.81 68 PRO A CA 1
ATOM 479 C C . PRO A 1 68 ? -29.093 -5.589 20.149 1.00 88.81 68 PRO A C 1
ATOM 481 O O . PRO A 1 68 ? -30.090 -6.306 20.252 1.00 88.81 68 PRO A O 1
ATOM 484 N N . ALA A 1 69 ? -29.185 -4.319 19.742 1.00 85.88 69 ALA A N 1
ATOM 485 C CA . ALA A 1 69 ? -30.456 -3.724 19.326 1.00 85.88 69 ALA A CA 1
ATOM 486 C C . ALA A 1 69 ? -31.114 -4.493 18.166 1.00 85.88 69 ALA A C 1
ATOM 488 O O . ALA A 1 69 ? -30.436 -5.050 17.306 1.00 85.88 69 ALA A O 1
ATOM 489 N N . GLY A 1 70 ? -32.451 -4.496 18.146 1.00 84.19 70 GLY A N 1
ATOM 490 C CA . GLY A 1 70 ? -33.257 -5.196 17.137 1.00 84.19 70 GLY A CA 1
ATOM 491 C C . GLY A 1 70 ? -33.647 -6.632 17.503 1.00 84.19 70 GLY A C 1
ATOM 492 O O . GLY A 1 70 ? -34.505 -7.195 16.836 1.00 84.19 70 GLY A O 1
ATOM 493 N N . TYR A 1 71 ? -33.102 -7.191 18.589 1.00 85.44 71 TYR A N 1
ATOM 494 C CA . TYR A 1 71 ? -33.329 -8.590 18.985 1.00 85.44 71 TYR A CA 1
ATOM 495 C C . TYR A 1 71 ? -34.162 -8.743 20.263 1.00 85.44 71 TYR A C 1
ATOM 497 O O . TYR A 1 71 ? -34.153 -9.793 20.887 1.00 85.44 71 TYR A O 1
ATOM 505 N N . ALA A 1 72 ? -34.906 -7.716 20.683 1.00 84.56 72 ALA A N 1
ATOM 506 C CA . ALA A 1 72 ? -35.626 -7.735 21.963 1.00 84.56 72 ALA A CA 1
ATOM 507 C C . ALA A 1 72 ? -36.549 -8.960 22.138 1.00 84.56 72 ALA A C 1
ATOM 509 O O . ALA A 1 72 ? -36.634 -9.503 23.238 1.00 84.56 72 ALA A O 1
ATOM 510 N N . 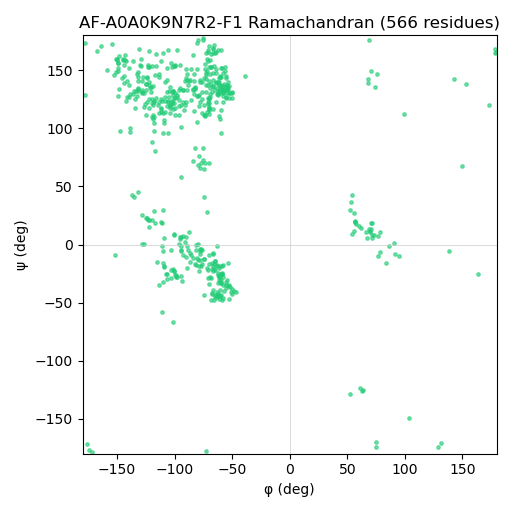SER A 1 73 ? -37.189 -9.436 21.063 1.00 84.81 73 SER A N 1
ATOM 511 C CA . SER A 1 73 ? -38.028 -10.645 21.080 1.00 84.81 73 SER A CA 1
ATOM 512 C C . SER A 1 73 ? -37.276 -11.906 21.502 1.00 84.81 73 SER A C 1
ATOM 514 O O . SER A 1 73 ? -37.861 -12.760 22.158 1.00 84.81 73 SER A O 1
ATOM 516 N N . ASP A 1 74 ? -35.992 -12.003 21.162 1.00 83.50 74 ASP A N 1
ATOM 517 C CA . ASP A 1 74 ? -35.158 -13.181 21.424 1.00 83.50 74 ASP A CA 1
ATOM 518 C C . ASP A 1 74 ? -34.622 -13.198 22.860 1.00 83.50 74 ASP A C 1
ATOM 520 O O . ASP A 1 74 ? -34.174 -14.231 23.355 1.00 83.50 74 ASP A O 1
ATOM 524 N N . TRP A 1 75 ? -34.661 -12.044 23.528 1.00 85.69 75 TRP A N 1
ATOM 525 C CA . TRP A 1 75 ? -34.156 -11.844 24.885 1.00 85.69 75 TRP A CA 1
ATOM 526 C C . TRP A 1 75 ? -35.273 -11.783 25.932 1.00 85.69 75 TRP A C 1
ATOM 528 O O . TRP A 1 75 ? -35.041 -12.065 27.111 1.00 85.69 75 TRP A O 1
ATOM 538 N N . LEU A 1 76 ? -36.502 -11.462 25.521 1.00 83.56 76 LEU A N 1
ATOM 539 C CA . LEU A 1 76 ? -37.673 -11.482 26.392 1.00 83.56 76 LEU A CA 1
ATOM 540 C C . LEU A 1 76 ? -38.053 -12.922 26.766 1.00 83.56 76 LEU A C 1
ATOM 542 O O . LEU A 1 76 ? -38.305 -13.764 25.911 1.00 83.56 76 LEU A O 1
ATOM 546 N N . GLY A 1 77 ? -38.142 -13.199 28.070 1.00 78.00 77 GLY A N 1
ATOM 547 C CA . GLY A 1 77 ? -38.616 -14.491 28.581 1.00 78.00 77 GLY A CA 1
ATOM 548 C C . GLY A 1 77 ? -37.596 -15.634 28.531 1.00 78.00 77 GLY A C 1
ATOM 549 O O . GLY A 1 77 ? -37.968 -16.779 28.788 1.00 78.00 77 GLY A O 1
ATOM 550 N N . VAL A 1 78 ? -36.319 -15.351 28.246 1.00 82.50 78 VAL A N 1
ATOM 551 C CA . VAL A 1 78 ? -35.242 -16.354 28.293 1.00 82.50 78 VAL A CA 1
ATOM 552 C C . VAL A 1 78 ? -35.134 -16.940 29.705 1.00 82.50 78 VAL A C 1
ATOM 554 O O . VAL A 1 78 ? -34.807 -16.252 30.674 1.00 82.50 78 VAL A O 1
ATOM 557 N N . SER A 1 79 ? -35.404 -18.241 29.825 1.00 84.06 79 SER A N 1
ATOM 558 C CA . SER A 1 79 ? -35.355 -18.960 31.099 1.00 84.06 79 SER A CA 1
ATOM 559 C C . SER A 1 79 ? -33.929 -19.035 31.645 1.00 84.06 79 SER A C 1
ATOM 561 O O . SER A 1 79 ? -33.005 -19.376 30.910 1.00 84.06 79 SER A O 1
ATOM 563 N N . GLY A 1 80 ? -33.758 -18.800 32.947 1.00 83.44 80 GLY A N 1
ATOM 564 C CA . GLY A 1 80 ? -32.465 -18.917 33.631 1.00 83.44 80 GLY A CA 1
ATOM 565 C C . GLY A 1 80 ? -31.682 -17.607 33.752 1.00 83.44 80 GLY A C 1
ATOM 566 O O . GLY A 1 80 ? -30.718 -17.570 34.515 1.00 83.44 80 GLY A O 1
ATOM 567 N N . LEU A 1 81 ? -32.106 -16.530 33.078 1.00 85.56 81 LEU A N 1
ATOM 568 C CA . LEU A 1 81 ? -31.627 -15.179 33.384 1.00 85.56 81 LEU A CA 1
ATOM 569 C C . LEU A 1 81 ? -32.169 -14.699 34.745 1.00 85.56 81 LEU A C 1
ATOM 571 O O . LEU A 1 81 ? -33.256 -15.120 35.157 1.00 85.56 81 LEU A O 1
ATOM 575 N N . PRO A 1 82 ? -31.459 -13.791 35.439 1.00 87.31 82 PRO A N 1
ATOM 576 C CA . PRO A 1 82 ? -31.981 -13.137 36.636 1.00 87.31 82 PRO A CA 1
ATOM 577 C C . PRO A 1 82 ? -33.259 -12.333 36.332 1.00 87.31 82 PRO A C 1
ATOM 579 O O . PRO A 1 82 ? -33.215 -11.284 35.696 1.00 87.31 82 PRO A O 1
ATOM 582 N N . GLY A 1 83 ? -34.418 -12.816 36.787 1.00 82.00 83 GLY A N 1
ATOM 583 C CA . GLY A 1 83 ? -35.724 -12.246 36.417 1.00 82.00 83 GLY A CA 1
ATOM 584 C C . GLY A 1 83 ? -36.015 -10.834 36.949 1.00 82.00 83 GLY A C 1
ATOM 585 O O . GLY A 1 83 ? -36.932 -10.184 36.460 1.00 82.00 83 GLY A O 1
ATOM 586 N N . SER A 1 84 ? -35.256 -10.350 37.937 1.00 85.44 84 SER A N 1
ATOM 587 C CA . SER A 1 84 ? -35.357 -8.986 38.484 1.00 85.44 84 SER A CA 1
ATOM 588 C C . SER A 1 84 ? -34.483 -7.964 37.751 1.00 85.44 84 SER A C 1
ATOM 590 O O . SER A 1 84 ? -34.507 -6.781 38.093 1.00 85.44 84 SER A O 1
ATOM 592 N N . TRP A 1 85 ? -33.672 -8.403 36.788 1.00 92.81 85 TRP A N 1
ATOM 593 C CA . TRP A 1 85 ? -32.748 -7.533 36.071 1.00 92.81 85 TRP A CA 1
ATOM 594 C C . TRP A 1 85 ? -33.421 -6.852 34.888 1.00 92.81 85 TRP A C 1
ATOM 596 O O . TRP A 1 85 ? -34.346 -7.383 34.273 1.00 92.81 85 TRP A O 1
ATOM 606 N N . THR A 1 86 ? -32.932 -5.663 34.549 1.00 91.81 86 THR A N 1
ATOM 607 C CA . THR A 1 86 ? -33.417 -4.912 33.394 1.00 91.81 86 THR A CA 1
ATOM 608 C C . THR A 1 86 ? -32.746 -5.390 32.109 1.00 91.81 86 THR A C 1
ATOM 610 O O . THR A 1 86 ? -31.577 -5.773 32.101 1.00 91.81 86 THR A O 1
ATOM 613 N N . LEU A 1 87 ? -33.489 -5.351 31.005 1.00 90.31 87 LEU A N 1
ATOM 614 C CA . LEU A 1 87 ? -32.975 -5.599 29.660 1.00 90.31 87 LEU A CA 1
ATOM 615 C C . LEU A 1 87 ? -32.692 -4.251 28.979 1.00 90.31 87 LEU A C 1
ATOM 617 O O . LEU A 1 87 ? -33.580 -3.401 28.924 1.00 90.31 87 LEU A O 1
ATOM 621 N N . ALA A 1 88 ? -31.488 -4.064 28.434 1.00 90.62 88 ALA A N 1
ATOM 622 C CA . ALA A 1 88 ? -31.091 -2.853 27.715 1.00 90.62 88 ALA A CA 1
ATOM 623 C C . ALA A 1 88 ? -30.428 -3.175 26.367 1.00 90.62 88 ALA A C 1
ATOM 625 O O . ALA A 1 88 ? -29.535 -4.012 26.275 1.00 90.62 88 ALA A O 1
ATOM 626 N N . SER A 1 89 ? -30.834 -2.481 25.307 1.00 90.44 89 SER A N 1
ATOM 627 C CA . SER A 1 89 ? -30.239 -2.667 23.982 1.00 90.44 89 SER A CA 1
ATOM 628 C C . SER A 1 89 ? -28.889 -1.952 23.871 1.00 90.44 89 SER A C 1
ATOM 630 O O . SER A 1 89 ? -28.748 -0.812 24.318 1.00 90.44 89 SER A O 1
ATOM 632 N N . LEU A 1 90 ? -27.928 -2.605 23.220 1.00 91.75 90 LEU A N 1
ATOM 633 C CA . LEU A 1 90 ? -26.680 -2.041 22.725 1.00 91.75 90 LEU A CA 1
ATOM 634 C C . LEU A 1 90 ? -26.921 -1.377 21.369 1.00 91.75 90 LEU A C 1
ATOM 636 O O . LEU A 1 90 ? -27.472 -2.012 20.468 1.00 91.75 90 LEU A O 1
ATOM 640 N N . ILE A 1 91 ? -26.480 -0.133 21.205 1.00 91.44 91 ILE A N 1
ATOM 641 C CA . ILE A 1 91 ? -26.774 0.690 20.029 1.00 91.44 91 ILE A CA 1
ATOM 642 C C . ILE A 1 91 ? -25.518 1.310 19.410 1.00 91.44 91 ILE A C 1
ATOM 644 O O . ILE A 1 91 ? -24.499 1.503 20.073 1.00 91.44 91 ILE A O 1
ATOM 648 N N . THR A 1 92 ? -25.628 1.705 18.142 1.00 94.69 92 THR A N 1
ATOM 649 C CA . THR A 1 92 ? -24.754 2.730 17.558 1.00 94.69 92 THR A CA 1
ATOM 650 C C . THR A 1 92 ? -25.415 4.089 17.765 1.00 94.69 92 THR A C 1
ATOM 652 O O . THR A 1 92 ? -26.560 4.273 17.364 1.00 94.69 92 THR A O 1
ATOM 655 N N . LEU A 1 93 ? -24.719 5.016 18.418 1.00 96.56 93 LEU A N 1
ATOM 656 C CA . LEU A 1 93 ? -25.213 6.364 18.677 1.00 96.56 93 LEU A CA 1
ATOM 657 C C . LEU A 1 93 ? -25.080 7.215 17.411 1.00 96.56 93 LEU A C 1
ATOM 659 O O . LEU A 1 93 ? -23.973 7.370 16.896 1.00 96.56 93 LEU A O 1
ATOM 663 N N . GLU A 1 94 ? -26.188 7.774 16.932 1.00 96.56 94 GLU A N 1
ATOM 664 C CA . GLU A 1 94 ? -26.181 8.724 15.818 1.00 96.56 94 GLU A CA 1
ATOM 665 C C . GLU A 1 94 ? -25.928 10.142 16.333 1.00 96.56 94 GLU A C 1
ATOM 667 O O . GLU A 1 94 ? -26.631 10.631 17.216 1.00 96.56 94 GLU A O 1
ATOM 672 N N . VAL A 1 95 ? -24.904 10.796 15.789 1.00 96.94 95 VAL A N 1
ATOM 673 C CA . VAL A 1 95 ? -24.450 12.128 16.196 1.00 96.94 95 VAL A CA 1
ATOM 674 C C . VAL A 1 95 ? -24.420 13.022 14.965 1.00 96.94 95 VAL A C 1
ATOM 676 O O . VAL A 1 95 ? -23.692 12.746 14.018 1.00 96.94 95 VAL A O 1
ATOM 679 N N . THR A 1 96 ? -25.176 14.116 14.974 1.00 95.31 96 THR A N 1
ATOM 680 C CA . THR A 1 96 ? -25.064 15.145 13.933 1.00 95.31 96 THR A CA 1
ATOM 681 C C . THR A 1 96 ? -24.078 16.216 14.378 1.00 95.31 96 THR A C 1
ATOM 683 O O . THR A 1 96 ? -24.266 16.845 15.419 1.00 95.31 96 THR A O 1
ATOM 686 N N . TYR A 1 97 ? -23.038 16.435 13.579 1.00 94.50 97 TYR A N 1
ATOM 687 C CA . TYR A 1 97 ? -21.996 17.425 13.818 1.00 94.50 97 TYR A CA 1
ATOM 688 C C . TYR A 1 97 ? -21.879 18.370 12.614 1.00 94.50 97 TYR A C 1
ATOM 690 O O . TYR A 1 97 ? -21.447 17.982 11.530 1.00 94.50 97 TYR A O 1
ATOM 698 N N . ASN A 1 98 ? -22.276 19.624 12.834 1.00 86.62 98 ASN A N 1
ATOM 699 C CA . ASN A 1 98 ? -22.167 20.729 11.881 1.00 86.62 98 ASN A CA 1
ATOM 700 C C . ASN A 1 98 ? -21.290 21.830 12.501 1.00 86.62 98 ASN A C 1
ATOM 702 O O . ASN A 1 98 ? -21.256 21.957 13.730 1.00 86.62 98 ASN A O 1
ATOM 706 N N . ASP A 1 99 ? -20.625 22.638 11.671 1.00 70.69 99 ASP A N 1
ATOM 707 C CA . ASP A 1 99 ? -19.735 23.724 12.111 1.00 70.69 99 ASP A CA 1
ATOM 708 C C . ASP A 1 99 ? -20.494 24.755 12.975 1.00 70.69 99 ASP A C 1
ATOM 710 O O . ASP A 1 99 ? -21.175 25.645 12.465 1.00 70.69 99 ASP A O 1
ATOM 714 N N . GLY A 1 100 ? -20.429 24.614 14.306 1.00 71.50 100 GLY A N 1
ATOM 715 C CA . GLY A 1 100 ? -21.133 25.499 15.246 1.00 71.50 100 GLY A CA 1
ATOM 716 C C . GLY A 1 100 ? -21.281 24.984 16.685 1.00 71.50 100 GLY A C 1
ATOM 717 O O . GLY A 1 100 ? -21.362 25.798 17.602 1.00 71.50 100 GLY A O 1
ATOM 718 N N . ALA A 1 101 ? -21.269 23.666 16.909 1.00 81.94 101 ALA A N 1
ATOM 719 C CA . ALA A 1 101 ? -21.199 23.054 18.245 1.00 81.94 101 ALA A CA 1
ATOM 720 C C . ALA A 1 101 ? -19.856 22.338 18.439 1.00 81.94 101 ALA A C 1
ATOM 722 O O . ALA A 1 101 ? -19.213 21.968 17.458 1.00 81.94 101 ALA A O 1
ATOM 723 N N . THR A 1 102 ? -19.420 22.113 19.683 1.00 93.62 102 THR A N 1
ATOM 724 C CA . THR A 1 102 ? -18.271 21.224 19.909 1.00 93.62 102 THR A CA 1
ATOM 725 C C . THR A 1 102 ? -18.688 19.769 19.692 1.00 93.62 102 THR A C 1
ATOM 727 O O . THR A 1 102 ? -19.837 19.393 19.935 1.00 93.62 102 THR A O 1
ATOM 730 N N . MET A 1 103 ? -17.752 18.918 19.272 1.00 95.69 103 MET A N 1
ATOM 731 C CA . MET A 1 103 ? -18.007 17.480 19.127 1.00 95.69 103 MET A CA 1
ATOM 732 C C . MET A 1 103 ? -18.464 16.842 20.451 1.00 95.69 103 MET A C 1
ATOM 734 O O . MET A 1 103 ? -19.323 15.965 20.458 1.00 95.69 103 MET A O 1
ATOM 738 N N . ALA A 1 104 ? -17.936 17.314 21.585 1.00 95.50 104 ALA A N 1
ATOM 739 C CA . ALA A 1 104 ? -18.357 16.856 22.907 1.00 95.50 104 ALA A CA 1
ATOM 740 C C . ALA A 1 104 ? -19.837 17.180 23.181 1.00 95.50 104 ALA A C 1
ATOM 742 O O . ALA A 1 104 ? -20.580 16.299 23.619 1.00 95.50 104 ALA A O 1
ATOM 743 N N . ASP A 1 105 ? -20.278 18.402 22.865 1.00 95.25 105 ASP A N 1
ATOM 744 C CA . ASP A 1 105 ? -21.674 18.816 23.041 1.00 95.25 105 ASP A CA 1
ATOM 745 C C . ASP A 1 105 ? -22.613 18.050 22.104 1.00 95.25 105 ASP A C 1
ATOM 747 O O . ASP A 1 105 ? -23.690 17.627 22.525 1.00 95.25 105 ASP A O 1
ATOM 751 N N . ALA A 1 106 ? -22.192 17.809 20.858 1.00 96.62 106 ALA A N 1
ATOM 752 C CA . ALA A 1 106 ? -22.962 17.020 19.897 1.00 96.62 106 ALA A CA 1
ATOM 753 C C . ALA A 1 106 ? -23.196 15.584 20.402 1.00 96.62 106 ALA A C 1
ATOM 755 O O . ALA A 1 106 ? -24.317 15.075 20.354 1.00 96.62 106 ALA A O 1
ATOM 756 N N . ILE A 1 107 ? -22.160 14.947 20.958 1.00 97.00 107 ILE A N 1
ATOM 757 C CA . ILE A 1 107 ? -22.246 13.592 21.522 1.00 97.00 107 ILE A CA 1
ATOM 758 C C . ILE A 1 107 ? -23.117 13.571 22.783 1.00 97.00 107 ILE A C 1
ATOM 760 O O . ILE A 1 107 ? -23.948 12.675 22.947 1.00 97.00 107 ILE A O 1
ATOM 764 N N . GLN A 1 108 ? -22.970 14.565 23.663 1.00 95.44 108 GLN A N 1
ATOM 765 C CA . GLN A 1 108 ? -23.802 14.706 24.861 1.00 95.44 108 GLN A CA 1
ATOM 766 C C . GLN A 1 108 ? -25.283 14.900 24.491 1.00 95.44 108 GLN A C 1
ATOM 768 O O . GLN A 1 108 ? -26.155 14.258 25.079 1.00 95.44 108 GLN A O 1
ATOM 773 N N . GLY A 1 109 ? -25.569 15.745 23.498 1.00 95.19 109 GLY A N 1
ATOM 774 C CA . GLY A 1 109 ? -26.917 15.971 22.978 1.00 95.19 109 GLY A CA 1
ATOM 775 C C . GLY A 1 109 ? -27.529 14.708 22.373 1.00 95.19 109 GLY A C 1
ATOM 776 O O . GLY A 1 109 ? -28.681 14.390 22.665 1.00 95.19 109 GLY A O 1
ATOM 777 N N . ALA A 1 110 ? -26.746 13.944 21.607 1.00 96.50 110 ALA A N 1
ATOM 778 C CA . ALA A 1 110 ? -27.179 12.673 21.032 1.00 96.50 110 ALA A CA 1
ATOM 779 C C . ALA A 1 110 ? -27.521 11.625 22.104 1.00 96.50 110 ALA A C 1
ATOM 781 O O . ALA A 1 110 ? -28.554 10.963 22.002 1.00 96.50 110 ALA A O 1
ATOM 782 N N . LEU A 1 111 ? -26.704 11.498 23.159 1.00 95.88 111 LEU A N 1
ATOM 783 C CA . LEU A 1 111 ? -26.995 10.601 24.288 1.00 95.88 111 LEU A CA 1
ATOM 784 C C . LEU A 1 111 ? -28.332 10.943 24.959 1.00 95.88 111 LEU A C 1
ATOM 786 O O . LEU A 1 111 ? -29.140 10.051 25.223 1.00 95.88 111 LEU A O 1
ATOM 790 N N . LEU A 1 112 ? -28.572 12.236 25.210 1.00 95.06 112 LEU A N 1
ATOM 791 C CA . LEU A 1 112 ? -29.815 12.719 25.817 1.00 95.06 112 LEU A CA 1
ATOM 792 C C . LEU A 1 112 ? -31.021 12.464 24.905 1.00 95.06 112 LEU A C 1
ATOM 794 O O . LEU A 1 112 ? -32.042 11.965 25.374 1.00 95.06 112 LEU A O 1
ATOM 798 N N . ALA A 1 113 ? -30.896 12.755 23.608 1.00 94.25 113 ALA A N 1
ATOM 799 C CA . ALA A 1 113 ? -31.961 12.543 22.630 1.00 94.25 113 ALA A CA 1
ATOM 800 C C . ALA A 1 113 ? -32.323 11.058 22.480 1.00 94.25 113 ALA A C 1
ATOM 802 O O . ALA A 1 113 ? -33.502 10.709 22.426 1.00 94.25 113 ALA A O 1
ATOM 803 N N . ALA A 1 114 ? -31.321 10.176 22.475 1.00 91.94 114 ALA A N 1
ATOM 804 C CA . ALA A 1 114 ? -31.522 8.732 22.419 1.00 91.94 114 ALA A CA 1
ATOM 805 C C . ALA A 1 114 ? -32.011 8.133 23.751 1.00 91.94 114 ALA A C 1
ATOM 807 O O . ALA A 1 114 ? -32.456 6.988 23.769 1.00 91.94 114 ALA A O 1
ATOM 808 N N . SER A 1 115 ? -31.957 8.889 24.857 1.00 91.81 115 SER A N 1
ATOM 809 C CA . SER A 1 115 ? -32.311 8.419 26.205 1.00 91.81 115 SER A CA 1
ATOM 810 C C . SER A 1 115 ? -31.541 7.154 26.620 1.00 91.81 115 SER A C 1
ATOM 812 O O . SER A 1 115 ? -32.118 6.226 27.188 1.00 91.81 115 SER A O 1
ATOM 814 N N . VAL A 1 116 ? -30.234 7.110 26.330 1.00 90.38 116 VAL A N 1
ATOM 815 C CA . VAL A 1 116 ? -29.357 5.964 26.636 1.00 90.38 116 VAL A CA 1
ATOM 816 C C . VAL A 1 116 ? -28.152 6.346 27.496 1.00 90.38 116 VAL A C 1
ATOM 818 O O . VAL A 1 116 ? -27.675 7.482 27.471 1.00 90.38 116 VAL A O 1
ATOM 821 N N . GLY A 1 117 ? -27.623 5.366 28.231 1.00 91.38 117 GLY A N 1
ATOM 822 C CA . GLY A 1 117 ? -26.344 5.470 28.942 1.00 91.38 117 GLY A CA 1
ATOM 823 C C . GLY A 1 117 ? -25.129 5.161 28.056 1.00 91.38 117 GLY A C 1
ATOM 824 O O . GLY A 1 117 ? -25.246 4.523 27.008 1.00 91.38 117 GLY A O 1
ATOM 825 N N . LYS A 1 118 ? -23.929 5.557 28.502 1.00 93.69 118 LYS A N 1
ATOM 826 C CA . LYS A 1 118 ? -22.656 5.291 27.793 1.00 93.69 118 LYS A 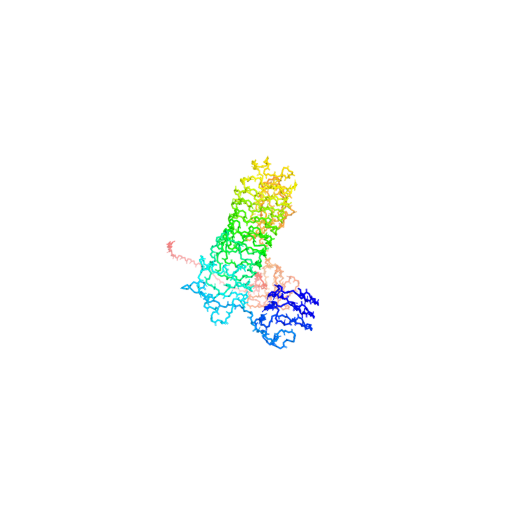CA 1
ATOM 827 C C . LYS A 1 118 ? -22.373 3.796 27.646 1.00 93.69 118 LYS A C 1
ATOM 829 O O . LYS A 1 118 ? -21.750 3.369 26.677 1.00 93.69 118 LYS A O 1
ATOM 834 N N . GLU A 1 119 ? -22.833 2.993 28.601 1.00 90.75 119 GLU A N 1
ATOM 835 C CA . GLU A 1 119 ? -22.702 1.538 28.615 1.00 90.75 119 GLU A CA 1
ATOM 836 C C . GLU A 1 119 ? -23.505 0.875 27.491 1.00 90.75 119 GLU A C 1
ATOM 838 O O . GLU A 1 119 ? -23.171 -0.232 27.082 1.00 90.75 119 GLU A O 1
ATOM 843 N N . GLN A 1 120 ? -24.533 1.538 26.956 1.00 92.06 120 GLN A N 1
ATOM 844 C CA . GLN A 1 120 ? -25.322 1.013 25.840 1.00 92.06 120 GLN A CA 1
ATOM 845 C C . GLN A 1 120 ? -24.663 1.257 24.481 1.00 92.06 120 GLN A C 1
ATOM 847 O O . GLN A 1 120 ? -25.047 0.629 23.500 1.00 92.06 120 GLN A O 1
ATOM 852 N N . VAL A 1 121 ? -23.689 2.161 24.383 1.00 95.19 121 VAL A N 1
ATOM 853 C CA . VAL A 1 121 ? -23.151 2.578 23.086 1.00 95.19 121 VAL A CA 1
ATOM 854 C C . VAL A 1 121 ? -21.970 1.700 22.682 1.00 95.19 121 VAL A C 1
ATOM 856 O O . VAL A 1 121 ? -20.948 1.650 23.367 1.00 95.19 121 VAL A O 1
ATOM 859 N N . THR A 1 122 ? -22.104 1.018 21.544 1.00 94.38 122 THR A N 1
ATOM 860 C CA . THR A 1 122 ? -21.060 0.168 20.945 1.00 94.38 122 THR A CA 1
ATOM 861 C C . THR A 1 122 ? -20.316 0.850 19.806 1.00 94.38 122 THR A C 1
ATOM 863 O O . THR A 1 122 ? -19.161 0.514 19.529 1.00 94.38 122 THR A O 1
ATOM 866 N N . GLY A 1 123 ? -20.940 1.847 19.183 1.00 96.75 123 GLY A N 1
ATOM 867 C CA . GLY A 1 123 ? -20.327 2.661 18.147 1.00 96.75 123 GLY A CA 1
ATOM 868 C C . GLY A 1 123 ? -20.900 4.068 18.094 1.00 96.75 123 GLY A C 1
ATOM 869 O O . GLY A 1 123 ? -22.004 4.309 18.575 1.00 96.75 123 GLY A O 1
ATOM 870 N N . ILE A 1 124 ? -20.154 4.988 17.495 1.00 98.00 124 ILE A N 1
ATOM 871 C CA . ILE A 1 124 ? -20.602 6.351 17.205 1.00 98.00 124 ILE A CA 1
ATOM 872 C C . ILE A 1 124 ? -20.626 6.518 15.693 1.00 98.00 124 ILE A C 1
ATOM 874 O O . ILE A 1 124 ? -19.624 6.272 15.023 1.00 98.00 124 ILE A O 1
ATOM 878 N N . LYS A 1 125 ? -21.768 6.942 15.164 1.00 97.94 125 LYS A N 1
ATOM 879 C CA . LYS A 1 125 ? -21.966 7.263 13.757 1.00 97.94 125 LYS A CA 1
ATOM 880 C C . LYS A 1 125 ? -22.178 8.761 13.630 1.00 97.94 125 LYS A C 1
ATOM 882 O O . LYS A 1 125 ? -23.150 9.280 14.170 1.00 97.94 125 LYS A O 1
ATOM 887 N N . ILE A 1 126 ? -21.269 9.434 12.936 1.00 97.06 126 ILE A N 1
ATOM 888 C CA . ILE A 1 126 ? -21.307 10.884 12.770 1.00 97.06 126 ILE A CA 1
ATOM 889 C C . ILE A 1 126 ? -21.839 11.226 11.382 1.00 97.06 126 ILE A C 1
ATOM 891 O O . ILE A 1 126 ? -21.393 10.670 10.379 1.00 97.06 126 ILE A O 1
ATOM 895 N N . THR A 1 127 ? -22.797 12.144 11.348 1.00 95.44 127 THR A N 1
ATOM 896 C CA . THR A 1 127 ? -23.361 12.754 10.142 1.00 95.44 127 THR A CA 1
ATOM 897 C C . THR A 1 127 ? -23.197 14.270 10.213 1.00 95.44 127 THR A C 1
ATOM 899 O O . THR A 1 127 ? -22.897 14.815 11.276 1.00 95.44 127 THR A O 1
ATOM 902 N N . GLY A 1 128 ? -23.406 14.967 9.098 1.00 93.06 128 GLY A N 1
ATOM 903 C CA . GLY A 1 128 ? -23.348 16.429 9.040 1.00 93.06 128 GLY A CA 1
ATOM 904 C C . GLY A 1 128 ? -22.445 16.939 7.925 1.00 93.06 128 GLY A C 1
ATOM 905 O O . GLY A 1 128 ? -21.969 16.166 7.094 1.00 93.06 128 GLY A O 1
ATOM 906 N N . ASN A 1 129 ? -22.252 18.256 7.888 1.00 92.38 129 ASN A N 1
ATOM 907 C CA . ASN A 1 129 ? -21.588 18.955 6.784 1.00 92.38 129 ASN A CA 1
ATOM 908 C C . ASN A 1 129 ? -20.194 19.510 7.119 1.00 92.38 129 ASN A C 1
ATOM 910 O O . ASN A 1 129 ? -19.625 20.216 6.290 1.00 92.38 129 ASN A O 1
ATOM 914 N N . ALA A 1 130 ? -19.660 19.217 8.308 1.00 94.31 130 ALA A N 1
ATOM 915 C CA . ALA A 1 130 ? -18.332 19.677 8.695 1.00 94.31 130 ALA A CA 1
ATOM 916 C C . ALA A 1 130 ? -17.261 19.114 7.749 1.00 94.31 130 ALA A C 1
ATOM 918 O O . ALA A 1 130 ? -17.229 17.911 7.472 1.00 94.31 130 ALA A O 1
ATOM 919 N N . THR A 1 131 ? -16.362 19.982 7.290 1.00 94.69 131 THR A N 1
ATOM 920 C CA . THR A 1 131 ? -15.281 19.604 6.365 1.00 94.69 131 THR A CA 1
ATOM 921 C C . THR A 1 131 ? -14.037 19.083 7.076 1.00 94.69 131 THR A C 1
ATOM 923 O O . THR A 1 131 ? -13.192 18.433 6.463 1.00 94.69 131 THR A O 1
ATOM 926 N N . ALA A 1 132 ? -13.931 19.303 8.388 1.00 94.25 132 ALA A N 1
ATOM 927 C CA . ALA A 1 132 ? -12.806 18.849 9.190 1.00 94.25 132 ALA A CA 1
ATOM 928 C C . ALA A 1 132 ? -13.232 18.464 10.616 1.00 94.25 132 ALA A C 1
ATOM 930 O O . ALA A 1 132 ? -14.060 19.127 11.245 1.00 94.25 132 ALA A O 1
ATOM 931 N N . VAL A 1 133 ? -12.606 17.421 11.167 1.00 93.62 133 VAL A N 1
ATOM 932 C CA . VAL A 1 133 ? -12.690 17.077 12.595 1.00 93.62 133 VAL A CA 1
ATOM 933 C C . VAL A 1 133 ? -11.286 17.184 13.176 1.00 93.62 133 VAL A C 1
ATOM 935 O O . VAL A 1 133 ? -10.474 16.278 13.027 1.00 93.62 133 VAL A O 1
ATOM 938 N N . THR A 1 134 ? -10.980 18.319 13.807 1.00 92.69 134 THR A N 1
ATOM 939 C CA . THR A 1 134 ? -9.616 18.689 14.226 1.00 92.69 134 THR A CA 1
ATOM 940 C C . THR A 1 134 ? -9.557 19.155 15.681 1.00 92.69 134 THR A C 1
ATOM 942 O O . THR A 1 134 ? -10.585 19.384 16.327 1.00 92.69 134 THR A O 1
ATOM 945 N N . GLY A 1 135 ? -8.340 19.277 16.223 1.00 90.81 135 GLY A N 1
ATOM 946 C CA . GLY A 1 135 ? -8.083 19.865 17.539 1.00 90.81 135 GLY A CA 1
ATOM 947 C C . GLY A 1 135 ? -8.933 19.246 18.652 1.00 90.81 135 GLY A C 1
ATOM 948 O O . GLY A 1 135 ? -9.010 18.026 18.798 1.00 90.81 135 GLY A O 1
ATOM 949 N N . ASN A 1 136 ? -9.614 20.092 19.428 1.00 91.56 136 ASN A N 1
ATOM 950 C CA . ASN A 1 136 ? -10.452 19.644 20.543 1.00 91.56 136 ASN A CA 1
ATOM 951 C C . ASN A 1 136 ? -11.627 18.751 20.110 1.00 91.56 136 ASN A C 1
ATOM 953 O O . ASN A 1 136 ? -12.084 17.943 20.915 1.00 91.56 136 ASN A O 1
ATOM 957 N N . ASN A 1 137 ? -12.091 18.846 18.860 1.00 93.75 137 ASN A N 1
ATOM 958 C CA . ASN A 1 137 ? -13.185 18.011 18.362 1.00 93.75 137 ASN A CA 1
ATOM 959 C C . ASN A 1 137 ? -12.723 16.577 18.094 1.00 93.75 137 ASN A C 1
ATOM 961 O O . ASN A 1 137 ? -13.387 15.628 18.509 1.00 93.75 137 ASN A O 1
ATOM 965 N N . TRP A 1 138 ? -11.549 16.412 17.478 1.00 93.38 138 TRP A N 1
ATOM 966 C CA . TRP A 1 138 ? -10.953 15.086 17.316 1.00 93.38 138 TRP A CA 1
ATOM 967 C C . TRP A 1 138 ? -10.521 14.497 18.660 1.00 93.38 138 TRP A C 1
ATOM 969 O O . TRP A 1 138 ? -10.830 13.344 18.964 1.00 93.38 138 TRP A O 1
ATOM 979 N N . LYS A 1 139 ? -9.925 15.321 19.532 1.00 92.31 139 LYS A N 1
ATOM 980 C CA . LYS A 1 139 ? -9.580 14.918 20.899 1.00 92.31 139 LYS A CA 1
ATOM 981 C C . LYS A 1 139 ? -10.799 14.436 21.692 1.00 92.31 139 LYS A C 1
ATOM 983 O O . LYS A 1 139 ? -10.685 13.455 22.425 1.00 92.31 139 LYS A O 1
ATOM 988 N N . ALA A 1 140 ? -11.950 15.096 21.547 1.00 93.44 140 ALA A N 1
ATOM 989 C CA . ALA A 1 140 ? -13.179 14.694 22.222 1.00 93.44 140 ALA A CA 1
ATOM 990 C C . ALA A 1 140 ? -13.593 13.271 21.834 1.00 93.44 140 ALA A C 1
ATOM 992 O O . ALA A 1 140 ? -13.923 12.503 22.729 1.00 93.44 140 ALA A O 1
ATOM 993 N N . LEU A 1 141 ? -13.513 12.902 20.548 1.00 94.06 141 LEU A N 1
ATOM 994 C CA . LEU A 1 141 ? -13.744 11.525 20.093 1.00 94.06 141 LEU A CA 1
ATOM 995 C C . LEU A 1 141 ? -12.671 10.575 20.621 1.00 94.06 141 LEU A C 1
ATOM 997 O O . LEU A 1 141 ? -13.007 9.535 21.182 1.00 94.06 141 LEU A O 1
ATOM 1001 N N . TYR A 1 142 ? -11.399 10.951 20.488 1.00 92.50 142 TYR A N 1
ATOM 1002 C CA . TYR A 1 142 ? -10.255 10.162 20.943 1.00 92.50 142 TYR A CA 1
ATOM 1003 C C . TYR A 1 142 ? -10.395 9.759 22.422 1.00 92.50 142 TYR A C 1
ATOM 1005 O O . TYR A 1 142 ? -10.257 8.589 22.779 1.00 92.50 142 TYR A O 1
ATOM 1013 N N . ASP A 1 143 ? -10.747 10.698 23.302 1.00 92.69 143 ASP A N 1
ATOM 1014 C CA . ASP A 1 143 ? -10.886 10.426 24.735 1.00 92.69 143 ASP A CA 1
ATOM 1015 C C . ASP A 1 143 ? -11.989 9.395 25.057 1.00 92.69 143 ASP A C 1
ATOM 1017 O O . ASP A 1 143 ? -11.874 8.682 26.057 1.00 92.69 143 ASP A O 1
ATOM 1021 N N . LEU A 1 144 ? -13.019 9.237 24.212 1.00 94.94 144 LEU A N 1
ATOM 1022 C CA . LEU A 1 144 ? -14.091 8.252 24.440 1.00 94.94 144 LEU A CA 1
ATOM 1023 C C . LEU A 1 144 ? -13.593 6.811 24.312 1.00 94.94 144 LEU A C 1
ATOM 1025 O O . LEU A 1 144 ? -14.116 5.918 24.980 1.00 94.94 144 LEU A O 1
ATOM 1029 N N . TYR A 1 145 ? -12.564 6.575 23.500 1.00 94.88 145 TYR A N 1
ATOM 1030 C CA . TYR A 1 145 ? -12.024 5.239 23.233 1.00 94.88 145 TYR A CA 1
ATOM 1031 C C . TYR A 1 145 ? -10.865 4.847 24.168 1.00 94.88 145 TYR A C 1
ATOM 1033 O O . TYR A 1 145 ? -10.255 3.786 23.997 1.00 94.88 145 TYR A O 1
ATOM 1041 N N . LYS A 1 146 ? -10.568 5.657 25.191 1.00 92.00 146 LYS A N 1
ATOM 1042 C CA . LYS A 1 146 ? -9.647 5.278 26.274 1.00 92.00 146 LYS A CA 1
ATOM 1043 C C . LYS A 1 146 ? -10.281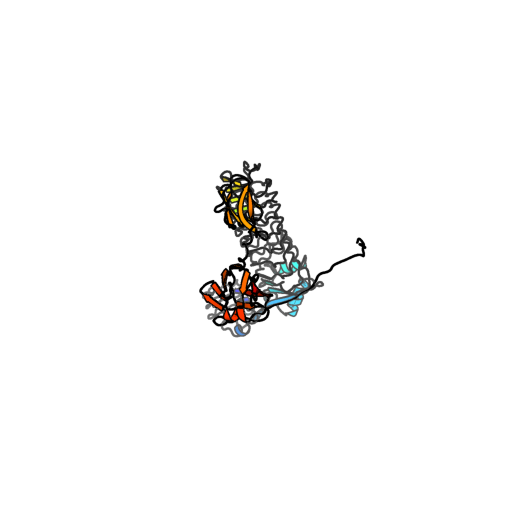 4.259 27.220 1.00 92.00 146 LYS A C 1
ATOM 1045 O O . LYS A 1 146 ? -11.504 4.180 27.354 1.00 92.00 146 LYS A O 1
ATOM 1050 N N . ASN A 1 147 ? -9.453 3.473 27.906 1.00 89.25 147 ASN A N 1
ATOM 1051 C CA . ASN A 1 147 ? -9.929 2.419 28.809 1.00 89.25 147 ASN A CA 1
ATOM 1052 C C . ASN A 1 147 ? -10.791 2.960 29.963 1.00 89.25 147 ASN A C 1
ATOM 1054 O O . ASN A 1 147 ? -11.833 2.380 30.268 1.00 89.25 147 ASN A O 1
ATOM 1058 N N . ASP A 1 148 ? -10.416 4.110 30.510 1.00 89.38 148 ASP A N 1
ATOM 1059 C CA . ASP A 1 148 ? -11.003 4.794 31.666 1.00 89.38 148 ASP A CA 1
ATOM 1060 C C . ASP A 1 148 ? -12.130 5.792 31.322 1.00 89.38 148 ASP A C 1
ATOM 1062 O O . ASP A 1 148 ? -12.650 6.473 32.201 1.00 89.38 148 ASP A O 1
ATOM 1066 N N . SER A 1 149 ? -12.573 5.856 30.062 1.00 92.19 149 SER A N 1
ATOM 1067 C CA . SER A 1 149 ? -13.543 6.854 29.576 1.00 92.19 149 SER A CA 1
ATOM 1068 C C . SER A 1 149 ? -14.990 6.691 30.081 1.00 92.19 149 SER A C 1
ATOM 1070 O O . SER A 1 149 ? -15.852 7.532 29.809 1.00 92.19 149 SER A O 1
ATOM 1072 N N . GLY A 1 150 ? -15.302 5.575 30.749 1.00 91.62 150 GLY A N 1
ATOM 1073 C CA . GLY A 1 150 ? -16.669 5.163 31.102 1.00 91.62 150 GLY A CA 1
ATOM 1074 C C . GLY A 1 150 ? -17.484 4.577 29.937 1.00 91.62 150 GLY A C 1
ATOM 1075 O O . GLY A 1 150 ? -18.528 3.969 30.162 1.00 91.62 150 GLY A O 1
ATOM 1076 N N . TRP A 1 151 ? -17.003 4.672 28.694 1.00 93.69 151 TRP A N 1
ATOM 1077 C CA . TRP A 1 151 ? -17.624 4.029 27.532 1.00 93.69 151 TRP A CA 1
ATOM 1078 C C . TRP A 1 151 ? -17.181 2.568 27.457 1.00 93.69 151 TRP A C 1
ATOM 1080 O O . TRP A 1 151 ? -16.186 2.228 26.816 1.00 93.69 151 TRP A O 1
ATOM 1090 N N . THR A 1 152 ? -17.859 1.706 28.213 1.00 88.81 152 THR A N 1
ATOM 1091 C CA . THR A 1 152 ? -17.408 0.319 28.443 1.00 88.81 152 THR A CA 1
ATOM 1092 C C . THR A 1 152 ? -17.539 -0.587 27.217 1.00 88.81 152 THR A C 1
ATOM 1094 O O . THR A 1 152 ? -16.726 -1.492 27.058 1.00 88.81 152 THR A O 1
ATOM 1097 N N . ASN A 1 153 ? -18.496 -0.312 26.326 1.00 89.31 153 ASN A N 1
ATOM 1098 C CA . ASN A 1 153 ? -18.784 -1.138 25.148 1.00 89.31 153 ASN A CA 1
ATOM 1099 C C . ASN A 1 153 ? -18.393 -0.488 23.805 1.00 89.31 153 ASN A C 1
ATOM 1101 O O . ASN A 1 153 ? -18.482 -1.137 22.761 1.00 89.31 153 ASN A O 1
ATOM 1105 N N . LEU A 1 154 ? -17.943 0.770 23.821 1.00 94.75 154 LEU A N 1
ATOM 1106 C CA . LEU A 1 154 ? -17.642 1.547 22.620 1.00 94.75 154 LEU A CA 1
ATOM 1107 C C . LEU A 1 154 ? -16.402 1.002 21.898 1.00 94.75 154 LEU A C 1
ATOM 1109 O O . LEU A 1 154 ? -15.343 0.857 22.505 1.00 94.75 154 LEU A O 1
ATOM 1113 N N . SER A 1 155 ? -16.527 0.720 20.599 1.00 95.31 155 SER A N 1
ATOM 1114 C CA . SER A 1 155 ? -15.425 0.180 19.787 1.00 95.31 155 SER A CA 1
ATOM 1115 C C . SER A 1 155 ? -15.458 0.525 18.293 1.00 95.31 155 SER A C 1
ATOM 1117 O O . SER A 1 155 ? -14.472 0.261 17.603 1.00 95.31 155 SER A O 1
ATOM 1119 N N . ALA A 1 156 ? -16.539 1.124 17.787 1.00 96.94 156 ALA A N 1
ATOM 1120 C CA . ALA A 1 156 ? -16.681 1.472 16.373 1.00 96.94 156 ALA A CA 1
ATOM 1121 C C . ALA A 1 156 ? -16.914 2.974 16.156 1.00 96.94 156 ALA A C 1
ATOM 1123 O O . ALA A 1 156 ? -17.772 3.567 16.806 1.00 96.94 156 ALA A O 1
ATOM 1124 N N . LEU A 1 157 ? -16.206 3.568 15.196 1.00 97.62 157 LEU A N 1
ATOM 1125 C CA . LEU A 1 157 ? -16.407 4.946 14.745 1.00 97.62 157 LEU A CA 1
ATOM 1126 C C . LEU A 1 157 ? -16.792 4.960 13.263 1.00 97.62 157 LEU A C 1
ATOM 1128 O O . LEU A 1 157 ? -16.029 4.501 12.418 1.00 97.62 157 LEU A O 1
ATOM 1132 N N . HIS A 1 158 ? -17.957 5.496 12.918 1.00 97.31 158 HIS A N 1
ATOM 1133 C CA . HIS A 1 158 ? -18.410 5.607 11.534 1.00 97.31 158 HIS A CA 1
ATOM 1134 C C . HIS A 1 158 ? -18.480 7.075 11.118 1.00 97.31 158 HIS A C 1
ATOM 1136 O O . HIS A 1 158 ? -19.317 7.821 11.616 1.00 97.31 158 HIS A O 1
ATOM 1142 N N . LEU A 1 159 ? -17.609 7.462 10.190 1.00 96.69 159 LEU A N 1
ATOM 1143 C CA . LEU A 1 159 ? -17.530 8.794 9.586 1.00 96.69 159 LEU A CA 1
ATOM 1144 C C . LEU A 1 159 ? -17.959 8.787 8.110 1.00 96.69 159 LEU A C 1
ATOM 1146 O O . LEU A 1 159 ? -17.981 9.835 7.481 1.00 96.69 159 LEU A O 1
ATOM 1150 N N . SER A 1 160 ? -18.313 7.624 7.551 1.00 94.69 160 SER A N 1
ATOM 1151 C CA . SER A 1 160 ? -18.602 7.450 6.120 1.00 94.69 160 SER A CA 1
ATOM 1152 C C . SER A 1 160 ? -19.774 8.287 5.591 1.00 94.69 160 SER A C 1
ATOM 1154 O O . SER A 1 160 ? -19.895 8.463 4.388 1.00 94.69 160 SER A O 1
ATOM 1156 N N . GLU A 1 161 ? -20.646 8.793 6.468 1.00 95.25 161 GLU A N 1
ATOM 1157 C CA . GLU A 1 161 ? -21.769 9.667 6.091 1.00 95.25 161 GLU A CA 1
ATOM 1158 C C . GLU A 1 161 ? -21.439 11.165 6.198 1.00 95.25 161 GLU A C 1
ATOM 1160 O O . GLU A 1 161 ? -22.271 12.005 5.861 1.00 95.25 161 GLU A O 1
ATOM 1165 N N . MET A 1 162 ? -20.226 11.524 6.625 1.00 95.62 162 MET A N 1
ATOM 1166 C CA . MET A 1 162 ? -19.730 12.897 6.555 1.00 95.62 162 MET A CA 1
ATOM 1167 C C . MET A 1 162 ? -19.149 13.162 5.160 1.00 95.62 162 MET A C 1
ATOM 1169 O O . MET A 1 162 ? -17.939 13.251 4.989 1.00 95.62 162 MET A O 1
ATOM 1173 N N . THR A 1 163 ? -20.006 13.272 4.142 1.00 95.50 163 THR A N 1
ATOM 1174 C CA . THR A 1 163 ? -19.596 13.331 2.720 1.00 95.50 163 THR A CA 1
ATOM 1175 C C . THR A 1 163 ? -18.816 14.589 2.321 1.00 95.50 163 THR A C 1
ATOM 1177 O O . THR A 1 163 ? -18.355 14.686 1.190 1.00 95.50 163 THR A O 1
ATOM 1180 N N . ALA A 1 164 ? -18.724 15.579 3.212 1.00 96.00 164 ALA A N 1
ATOM 1181 C CA . ALA A 1 164 ? -17.922 16.787 3.029 1.00 96.00 164 ALA A CA 1
ATOM 1182 C C . ALA A 1 164 ? -16.604 16.754 3.825 1.00 96.00 164 ALA A C 1
ATOM 1184 O O . ALA A 1 164 ? -15.812 17.685 3.708 1.00 96.00 164 ALA A O 1
ATOM 1185 N N . LEU A 1 165 ? -16.372 15.723 4.650 1.00 96.50 165 LEU A N 1
ATOM 1186 C CA . LEU A 1 165 ? -15.209 15.632 5.526 1.00 96.50 165 LEU A CA 1
ATOM 1187 C C . LEU A 1 165 ? -13.960 15.305 4.708 1.00 96.50 165 LEU A C 1
ATOM 1189 O O . LEU A 1 165 ? -13.815 14.187 4.212 1.00 96.50 165 LEU A O 1
ATOM 1193 N N . THR A 1 166 ? -13.050 16.266 4.616 1.00 97.25 166 THR A N 1
ATOM 1194 C CA . THR A 1 166 ? -11.770 16.128 3.913 1.00 97.25 166 THR A CA 1
ATOM 1195 C C . THR A 1 166 ? -10.615 15.863 4.871 1.00 97.25 166 THR A C 1
ATOM 1197 O O . THR A 1 166 ? -9.607 15.288 4.469 1.00 97.25 166 THR A O 1
ATOM 1200 N N . THR A 1 167 ? -10.743 16.238 6.150 1.00 97.06 167 THR A N 1
ATOM 1201 C CA . THR A 1 167 ? -9.613 16.207 7.093 1.00 97.06 167 THR A CA 1
ATOM 1202 C C . THR A 1 167 ? -9.968 15.596 8.448 1.00 97.06 167 THR A C 1
ATOM 1204 O O . THR A 1 167 ? -10.843 16.089 9.168 1.00 97.06 167 THR A O 1
ATOM 1207 N N . ILE A 1 168 ? -9.202 14.577 8.846 1.00 95.81 168 ILE A N 1
ATOM 1208 C CA . ILE A 1 168 ? -9.075 14.151 10.248 1.00 95.81 168 ILE A CA 1
ATOM 1209 C C . ILE A 1 168 ? -7.824 14.816 10.813 1.00 95.81 168 ILE A C 1
ATOM 1211 O O . ILE A 1 168 ? -6.746 14.694 10.241 1.00 95.81 168 ILE A O 1
ATOM 1215 N N . GLY A 1 169 ? -7.976 15.557 11.906 1.00 92.19 169 GLY A N 1
ATOM 1216 C CA . GLY A 1 169 ? -6.917 16.411 12.430 1.00 92.19 169 GLY A CA 1
ATOM 1217 C C . GLY A 1 169 ? -5.854 15.706 13.258 1.00 92.19 169 GLY A C 1
ATOM 1218 O O . GLY A 1 169 ? -5.965 14.538 13.628 1.00 92.19 169 GLY A O 1
ATOM 1219 N N . ASP A 1 170 ? -4.836 16.490 13.594 1.00 93.38 170 ASP A N 1
ATOM 1220 C CA . ASP A 1 170 ? -3.690 16.030 14.362 1.00 93.38 170 ASP A CA 1
ATOM 1221 C C . ASP A 1 170 ? -4.050 15.657 15.809 1.00 93.38 170 ASP A C 1
ATOM 1223 O O . ASP A 1 170 ? -4.892 16.287 16.460 1.00 93.38 170 ASP A O 1
ATOM 1227 N N . MET A 1 171 ? -3.329 14.674 16.343 1.00 90.12 171 MET A N 1
ATOM 1228 C CA . MET A 1 171 ? -3.268 14.321 17.755 1.00 90.12 171 MET A CA 1
ATOM 1229 C C . MET A 1 171 ? -1.828 14.343 18.245 1.00 90.12 171 MET A C 1
ATOM 1231 O O . MET A 1 171 ? -0.896 13.927 17.559 1.00 90.12 171 MET A O 1
ATOM 1235 N N . SER A 1 172 ? -1.653 14.770 19.496 1.00 81.25 172 SER A N 1
ATOM 1236 C CA . SER A 1 172 ? -0.359 14.678 20.169 1.00 81.25 172 SER A CA 1
ATOM 1237 C C . SER A 1 172 ? 0.122 13.227 20.205 1.00 81.25 172 SER A C 1
ATOM 1239 O O . SER A 1 172 ? -0.541 12.352 20.766 1.00 81.25 172 SER A O 1
ATOM 1241 N N . SER A 1 173 ? 1.307 12.990 19.646 1.00 65.62 173 SER A N 1
ATOM 1242 C CA . SER A 1 173 ? 1.940 11.673 19.544 1.00 65.62 173 SER A CA 1
ATOM 1243 C C . SER A 1 173 ? 2.313 11.048 20.894 1.00 65.62 173 SER A C 1
ATOM 1245 O O . SER A 1 173 ? 2.571 9.849 20.947 1.00 65.62 173 SER A O 1
ATOM 1247 N N . TYR A 1 174 ? 2.307 11.821 21.988 1.00 63.59 174 TYR A N 1
ATOM 1248 C CA . TYR A 1 174 ? 2.567 11.333 23.351 1.00 63.59 174 TYR A CA 1
ATOM 1249 C C . TYR A 1 174 ? 1.345 10.688 24.023 1.00 63.59 174 TYR A C 1
ATOM 1251 O O . TYR A 1 174 ? 1.442 10.205 25.153 1.00 63.59 174 TYR A O 1
ATOM 1259 N N . LEU A 1 175 ? 0.175 10.710 23.382 1.00 68.81 175 LEU A N 1
ATOM 1260 C CA . LEU A 1 175 ? -1.017 10.067 23.924 1.00 68.81 175 LEU A CA 1
ATOM 1261 C C . LEU A 1 175 ? -0.931 8.545 23.737 1.00 68.81 175 LEU A C 1
ATOM 1263 O O . LEU A 1 175 ? -0.510 8.052 22.698 1.00 68.81 175 LEU A O 1
ATOM 1267 N N . SER A 1 176 ? -1.369 7.794 24.749 1.00 71.00 176 SER A N 1
ATOM 1268 C CA . SER A 1 176 ? -1.209 6.336 24.885 1.00 71.00 176 SER A CA 1
ATOM 1269 C C . SER A 1 176 ? -2.074 5.476 23.940 1.00 71.00 176 SER A C 1
ATOM 1271 O O . SER A 1 176 ? -2.468 4.370 24.310 1.00 71.00 176 SER A O 1
ATOM 1273 N N . GLY A 1 177 ? -2.432 5.978 22.759 1.00 81.00 177 GLY A N 1
ATOM 1274 C CA . GLY A 1 177 ? -3.387 5.341 21.851 1.00 81.00 177 GLY A CA 1
ATOM 1275 C C . GLY A 1 177 ? -4.841 5.318 22.331 1.00 81.00 177 GLY A C 1
ATOM 1276 O O . GLY A 1 177 ? -5.155 5.737 23.450 1.00 81.00 177 GLY A O 1
ATOM 1277 N N . ILE A 1 178 ? -5.732 4.806 21.474 1.00 87.69 178 ILE A N 1
ATOM 1278 C CA . ILE A 1 178 ? -7.142 4.512 21.791 1.00 87.69 178 ILE A CA 1
ATOM 1279 C C . ILE A 1 178 ? -7.434 3.008 21.667 1.00 87.69 178 ILE A C 1
ATOM 1281 O O . ILE A 1 178 ? -7.977 2.542 20.664 1.00 87.69 178 ILE A O 1
ATOM 1285 N N . PRO A 1 179 ? -7.088 2.205 22.690 1.00 87.25 179 PRO A N 1
ATOM 1286 C CA . PRO A 1 179 ? -7.075 0.744 22.592 1.00 87.25 179 PRO A CA 1
ATOM 1287 C C . PRO A 1 179 ? -8.461 0.117 22.390 1.00 87.25 179 PRO A C 1
ATOM 1289 O O . PRO A 1 179 ? -8.539 -1.044 21.986 1.00 87.25 179 PRO A O 1
ATOM 1292 N N . LYS A 1 180 ? -9.559 0.839 22.654 1.00 93.12 180 LYS A N 1
ATOM 1293 C CA . LYS A 1 180 ? -10.915 0.320 22.419 1.00 93.12 180 LYS A CA 1
ATOM 1294 C C . LYS A 1 180 ? -11.351 0.386 20.958 1.00 93.12 180 LYS A C 1
ATOM 1296 O O . LYS A 1 180 ? -12.255 -0.363 20.587 1.00 93.12 180 LYS A O 1
ATOM 1301 N N . LEU A 1 181 ? -10.762 1.264 20.141 1.00 95.88 181 LEU A N 1
ATOM 1302 C CA . LEU A 1 181 ? -11.176 1.428 18.750 1.00 95.88 181 LEU A CA 1
ATOM 1303 C C . LEU A 1 181 ? -10.769 0.190 17.939 1.00 95.88 181 LEU A C 1
ATOM 1305 O O . LEU A 1 181 ? -9.586 -0.112 17.785 1.00 95.88 181 LEU A O 1
ATOM 1309 N N . LYS A 1 182 ? -11.771 -0.528 17.429 1.00 96.19 182 LYS A N 1
ATOM 1310 C CA . LYS A 1 182 ? -11.617 -1.750 16.626 1.00 96.19 182 LYS A CA 1
ATOM 1311 C C . LYS A 1 182 ? -11.993 -1.538 15.170 1.00 96.19 182 LYS A C 1
ATOM 1313 O O . LYS A 1 182 ? -11.416 -2.172 14.292 1.00 96.19 182 LYS A O 1
ATOM 1318 N N . GLN A 1 183 ? -12.961 -0.663 14.917 1.00 96.06 183 GLN A N 1
ATOM 1319 C CA . GLN A 1 183 ? -13.485 -0.403 13.584 1.00 96.06 183 GLN A CA 1
ATOM 1320 C C . GLN A 1 183 ? -13.587 1.097 13.346 1.00 96.06 183 GLN A C 1
ATOM 1322 O O . GLN A 1 183 ? -14.158 1.820 14.161 1.00 96.06 183 GLN A O 1
ATOM 1327 N N . VAL A 1 184 ? -13.090 1.542 12.196 1.00 97.06 184 VAL A N 1
ATOM 1328 C CA . VAL A 1 184 ? -13.362 2.874 11.664 1.00 97.06 184 VAL A CA 1
ATOM 1329 C C . VAL A 1 184 ? -13.929 2.738 10.255 1.00 97.06 184 VAL A C 1
ATOM 1331 O O . VAL A 1 184 ? -13.459 1.906 9.481 1.00 97.06 184 VAL A O 1
ATOM 1334 N N . LYS A 1 185 ? -14.953 3.527 9.928 1.00 97.00 185 LYS A N 1
ATOM 1335 C CA . LYS A 1 185 ? -15.396 3.739 8.544 1.00 97.00 185 LYS A CA 1
ATOM 1336 C C . LYS A 1 185 ? -15.087 5.177 8.169 1.00 97.00 185 LYS A C 1
ATOM 1338 O O . LYS A 1 185 ? -15.653 6.082 8.776 1.00 97.00 185 LYS A O 1
ATOM 1343 N N . LEU A 1 186 ? -14.179 5.364 7.224 1.00 97.25 186 LEU A N 1
ATOM 1344 C CA . LEU A 1 186 ? -13.764 6.674 6.728 1.00 97.25 186 LEU A CA 1
ATOM 1345 C C . LEU A 1 186 ? -14.656 7.085 5.540 1.00 97.25 186 LEU A C 1
ATOM 1347 O O . LEU A 1 186 ? -15.191 6.193 4.880 1.00 97.25 186 LEU A O 1
ATOM 1351 N N . PRO A 1 187 ? -14.882 8.388 5.299 1.00 96.62 187 PRO A N 1
ATOM 1352 C CA . PRO A 1 187 ? -15.639 8.855 4.140 1.00 96.62 187 PRO A CA 1
ATOM 1353 C C . PRO A 1 187 ? -14.782 8.892 2.875 1.00 96.62 187 PRO A C 1
ATOM 1355 O O . PRO A 1 187 ? -13.582 9.148 2.943 1.00 96.62 187 PRO A O 1
ATOM 1358 N N . ASP A 1 188 ? -15.426 8.717 1.722 1.00 96.38 188 ASP A N 1
ATOM 1359 C CA . ASP A 1 188 ? -14.770 8.737 0.406 1.00 96.38 188 ASP A CA 1
ATOM 1360 C C . ASP A 1 188 ? -14.173 10.114 0.060 1.00 96.38 188 ASP A C 1
ATOM 1362 O O . ASP A 1 188 ? -13.253 10.211 -0.742 1.00 96.38 188 ASP A O 1
ATOM 1366 N N . SER A 1 189 ? -14.668 11.184 0.696 1.00 97.06 189 SER A N 1
ATOM 1367 C CA . SER A 1 189 ? -14.180 12.561 0.541 1.00 97.06 189 SER A CA 1
ATOM 1368 C C . SER A 1 189 ? -12.878 12.861 1.291 1.00 97.06 189 SER A C 1
ATOM 1370 O O . SER A 1 189 ? -12.393 13.989 1.224 1.00 97.06 189 SER A O 1
ATOM 1372 N N . LEU A 1 190 ? -12.352 11.912 2.071 1.00 97.81 190 LEU A N 1
ATOM 1373 C CA . LEU A 1 190 ? -11.202 12.148 2.937 1.00 97.81 190 LEU A CA 1
ATOM 1374 C C . LEU A 1 190 ? -9.918 12.305 2.115 1.00 97.81 190 LEU A C 1
ATOM 1376 O O . LEU A 1 190 ? -9.506 11.358 1.454 1.00 97.81 190 LEU A O 1
ATOM 1380 N N . THR A 1 191 ? -9.253 13.454 2.239 1.00 97.25 191 THR A N 1
ATOM 1381 C CA . THR A 1 191 ? -7.975 13.738 1.566 1.00 97.25 191 THR A CA 1
ATOM 1382 C C . THR A 1 191 ? -6.784 13.742 2.523 1.00 97.25 191 THR A C 1
ATOM 1384 O O . THR A 1 191 ? -5.656 13.461 2.123 1.00 97.25 191 THR A O 1
ATOM 1387 N N . THR A 1 192 ? -7.004 14.021 3.812 1.00 97.00 192 THR A N 1
ATOM 1388 C CA . THR A 1 192 ? -5.919 14.188 4.792 1.00 97.00 192 THR A CA 1
ATOM 1389 C C . THR A 1 192 ? -6.161 13.409 6.078 1.00 97.00 192 THR A C 1
ATOM 1391 O O . THR A 1 192 ? -7.182 13.587 6.757 1.00 97.00 192 THR A O 1
ATOM 1394 N N . ILE A 1 193 ? -5.162 12.610 6.463 1.00 97.25 193 ILE A N 1
ATOM 1395 C CA . ILE A 1 193 ? -5.073 11.961 7.774 1.00 97.25 193 ILE A CA 1
ATOM 1396 C C . ILE A 1 193 ? -3.949 12.631 8.565 1.00 97.25 193 ILE A C 1
ATOM 1398 O O . ILE A 1 193 ? -2.770 12.439 8.274 1.00 97.25 193 ILE A O 1
ATOM 1402 N N . GLY A 1 194 ? -4.328 13.420 9.568 1.00 96.44 194 GLY A N 1
ATOM 1403 C CA . GLY A 1 194 ? -3.412 14.219 10.373 1.00 96.44 194 GLY A CA 1
ATOM 1404 C C . GLY A 1 194 ? -2.413 13.408 11.199 1.00 96.44 194 GLY A C 1
ATOM 1405 O O . GLY A 1 194 ? -2.542 12.198 11.425 1.00 96.44 194 GLY A O 1
ATOM 1406 N N . SER A 1 195 ? -1.405 14.115 11.694 1.00 95.44 195 SER A N 1
ATOM 1407 C CA . SER A 1 195 ? -0.325 13.548 12.495 1.00 95.44 195 SER A CA 1
ATOM 1408 C C . SER A 1 195 ? -0.873 12.905 13.767 1.00 95.44 195 SER A C 1
ATOM 1410 O O . SER A 1 195 ? -1.654 13.508 14.492 1.00 95.44 195 SER A O 1
ATOM 1412 N N . GLY A 1 196 ? -0.484 11.667 14.055 1.00 94.81 196 GLY A N 1
ATOM 1413 C CA . GLY A 1 196 ? -0.923 10.938 15.244 1.00 94.81 196 GLY A CA 1
ATOM 1414 C C . GLY A 1 196 ? -2.410 10.562 15.282 1.00 94.81 196 GLY A C 1
ATOM 1415 O O . GLY A 1 196 ? -2.838 10.028 16.306 1.00 94.81 196 GLY A O 1
ATOM 1416 N N . ALA A 1 197 ? -3.193 10.810 14.221 1.00 95.25 197 ALA A N 1
ATOM 1417 C CA . ALA A 1 197 ? -4.657 10.691 14.230 1.00 95.25 197 ALA A CA 1
ATOM 1418 C C . ALA A 1 197 ? -5.170 9.357 14.800 1.00 95.25 197 ALA A C 1
ATOM 1420 O O . ALA A 1 197 ? -6.096 9.351 15.611 1.00 95.25 197 ALA A O 1
ATOM 1421 N N . PHE A 1 198 ? -4.525 8.250 14.432 1.00 95.69 198 PHE A N 1
ATOM 1422 C CA . PHE A 1 198 ? -4.807 6.896 14.905 1.00 95.69 198 PHE A CA 1
ATOM 1423 C C . PHE A 1 198 ? -3.604 6.265 15.621 1.00 95.69 198 PHE A C 1
ATOM 1425 O O . PHE A 1 198 ? -3.546 5.045 15.758 1.00 95.69 198 PHE A O 1
ATOM 1432 N N . SER A 1 199 ? -2.650 7.055 16.121 1.00 94.50 199 SER A N 1
ATOM 1433 C CA . SER A 1 199 ? -1.503 6.525 16.869 1.00 94.50 199 SER A CA 1
ATOM 1434 C C . SER A 1 199 ? -1.967 5.625 18.023 1.00 94.50 199 SER A C 1
ATOM 1436 O O . SER A 1 199 ? -2.931 5.929 18.722 1.00 94.50 199 SER A O 1
ATOM 1438 N N . GLY A 1 200 ? -1.310 4.483 18.203 1.00 92.38 200 GLY A N 1
ATOM 1439 C CA . GLY A 1 200 ? -1.542 3.502 19.258 1.00 92.38 200 GLY A CA 1
ATOM 1440 C C . GLY A 1 200 ? -2.867 2.734 19.173 1.00 92.38 200 GLY A C 1
ATOM 1441 O O . GLY A 1 200 ? -3.232 2.063 20.144 1.00 92.38 200 GLY A O 1
ATOM 1442 N N . CYS A 1 201 ? -3.600 2.787 18.054 1.00 94.19 201 CYS A N 1
ATOM 1443 C CA . CYS A 1 201 ? -4.827 2.005 17.850 1.00 94.19 201 CYS A CA 1
ATOM 1444 C C . CYS A 1 201 ? -4.525 0.516 17.587 1.00 94.19 201 CYS A C 1
ATOM 1446 O O . CYS A 1 201 ? -4.790 -0.022 16.514 1.00 94.19 201 CYS A O 1
ATOM 1448 N N . THR A 1 202 ? -3.966 -0.181 18.576 1.00 93.56 202 THR A N 1
ATOM 1449 C CA . THR A 1 202 ? -3.483 -1.572 18.449 1.00 93.56 202 THR A CA 1
ATOM 1450 C C . THR A 1 202 ? -4.556 -2.577 18.015 1.00 93.56 202 THR A C 1
ATOM 1452 O O . THR A 1 202 ? -4.236 -3.558 17.350 1.00 93.56 202 THR A O 1
ATOM 1455 N N . ASN A 1 203 ? -5.831 -2.330 18.329 1.00 93.81 203 ASN A N 1
ATOM 1456 C CA . ASN A 1 203 ? -6.948 -3.207 17.962 1.00 93.81 203 ASN A CA 1
ATOM 1457 C C . ASN A 1 203 ? -7.681 -2.795 16.671 1.00 93.81 203 ASN A C 1
ATOM 1459 O O . ASN A 1 203 ? -8.642 -3.469 16.292 1.00 93.81 203 ASN A O 1
ATOM 1463 N N . LEU A 1 204 ? -7.263 -1.713 16.004 1.00 96.19 204 LEU A N 1
ATOM 1464 C CA . LEU A 1 204 ? -7.943 -1.190 14.820 1.00 96.19 204 LEU A CA 1
ATOM 1465 C C . LEU A 1 204 ? -7.731 -2.105 13.613 1.00 96.19 204 LEU A C 1
ATOM 1467 O O . LEU A 1 204 ? -6.623 -2.212 13.099 1.00 96.19 204 LEU A O 1
ATOM 1471 N N . ALA A 1 205 ? -8.806 -2.722 13.126 1.00 95.88 205 ALA A N 1
ATOM 1472 C CA . ALA A 1 205 ? -8.797 -3.638 11.989 1.00 95.88 205 ALA A CA 1
ATOM 1473 C C . ALA A 1 205 ? -9.138 -2.922 10.668 1.00 95.88 205 ALA A C 1
ATOM 1475 O O . ALA A 1 205 ? -10.114 -3.258 9.999 1.00 95.88 205 ALA A O 1
ATOM 1476 N N . LEU A 1 206 ? -8.352 -1.904 10.304 1.00 97.19 206 LEU A N 1
ATOM 1477 C CA . LEU A 1 206 ? -8.528 -1.169 9.047 1.00 97.19 206 LEU A CA 1
ATOM 1478 C C . LEU A 1 206 ? -7.899 -1.937 7.874 1.00 97.19 206 LEU A C 1
ATOM 1480 O O . LEU A 1 206 ? -6.732 -2.323 7.945 1.00 97.19 206 LEU A O 1
ATOM 1484 N N . THR A 1 207 ? -8.667 -2.167 6.808 1.00 97.19 207 THR A N 1
ATOM 1485 C CA . THR A 1 207 ? -8.238 -2.955 5.634 1.00 97.19 207 THR A CA 1
ATOM 1486 C C . THR A 1 207 ? -8.014 -2.122 4.376 1.00 97.19 207 THR A C 1
ATOM 1488 O O . THR A 1 207 ? -7.308 -2.578 3.483 1.00 97.19 207 THR A O 1
ATOM 1491 N N . ALA A 1 208 ? -8.578 -0.915 4.307 1.00 97.00 208 ALA A N 1
ATOM 1492 C CA . ALA A 1 208 ? -8.399 0.020 3.200 1.00 97.00 208 ALA A CA 1
ATOM 1493 C C . ALA A 1 208 ? -8.492 1.470 3.699 1.00 97.00 208 ALA A C 1
ATOM 1495 O O . ALA A 1 208 ? -9.167 1.741 4.696 1.00 97.00 208 ALA A O 1
ATOM 1496 N N . LEU A 1 209 ? -7.816 2.376 2.996 1.00 97.81 209 LEU A N 1
ATOM 1497 C CA . LEU A 1 209 ? -8.007 3.823 3.103 1.00 97.81 209 LEU A CA 1
ATOM 1498 C C . LEU A 1 209 ? -8.891 4.295 1.933 1.00 97.81 209 LEU A C 1
ATOM 1500 O O . LEU A 1 209 ? -8.904 3.611 0.912 1.00 97.81 209 LEU A O 1
ATOM 1504 N N . PRO A 1 210 ? -9.624 5.414 2.065 1.00 97.06 210 PRO A N 1
ATOM 1505 C CA . PRO A 1 210 ? -10.358 6.008 0.947 1.00 97.06 210 PRO A CA 1
ATOM 1506 C C . PRO A 1 210 ? -9.440 6.393 -0.218 1.00 97.06 210 PRO A C 1
ATOM 1508 O O . PRO A 1 210 ? -8.333 6.875 0.016 1.00 97.06 210 PRO A O 1
ATOM 1511 N N . ASP A 1 211 ? -9.923 6.239 -1.453 1.00 95.94 211 ASP A N 1
ATOM 1512 C CA . ASP A 1 211 ? -9.137 6.478 -2.676 1.00 95.94 211 ASP A CA 1
ATOM 1513 C C . ASP A 1 211 ? -8.643 7.931 -2.806 1.00 95.94 211 ASP A C 1
ATOM 1515 O O . ASP A 1 211 ? -7.606 8.180 -3.411 1.00 95.94 211 ASP A O 1
ATOM 1519 N N . GLY A 1 212 ? -9.370 8.887 -2.217 1.00 95.62 212 GLY A N 1
ATOM 1520 C CA . GLY A 1 212 ? -9.043 10.314 -2.257 1.00 95.62 212 GLY A CA 1
ATOM 1521 C C . GLY A 1 212 ? -7.960 10.771 -1.276 1.00 95.62 212 GLY A C 1
ATOM 1522 O O . GLY A 1 212 ? -7.674 11.962 -1.238 1.00 95.62 212 GLY A O 1
ATOM 1523 N N . VAL A 1 213 ? -7.381 9.882 -0.457 1.00 97.25 213 VAL A N 1
ATOM 1524 C CA . VAL A 1 213 ? -6.347 10.273 0.515 1.00 97.25 213 VAL A CA 1
ATOM 1525 C C . VAL A 1 213 ? -5.047 10.633 -0.204 1.00 97.25 213 VAL A C 1
ATOM 1527 O O . VAL A 1 213 ? -4.453 9.795 -0.874 1.00 97.25 213 VAL A O 1
ATOM 1530 N N . GLU A 1 214 ? -4.574 11.856 0.027 1.00 94.81 214 GLU A N 1
ATOM 1531 C CA . GLU A 1 214 ? -3.361 12.425 -0.575 1.00 94.81 214 GLU A CA 1
ATOM 1532 C C . GLU A 1 214 ? -2.199 12.517 0.429 1.00 94.81 214 GLU A C 1
ATOM 1534 O O . GLU A 1 214 ? -1.026 12.406 0.066 1.00 94.81 214 GLU A O 1
ATOM 1539 N N . SER A 1 215 ? -2.504 12.690 1.724 1.00 93.56 215 SER A N 1
ATOM 1540 C CA . SER A 1 215 ? -1.488 12.896 2.765 1.00 93.56 215 SER A CA 1
ATOM 1541 C C . SER A 1 215 ? -1.729 12.066 4.025 1.00 93.56 215 SER A C 1
ATOM 1543 O O . SER A 1 215 ? -2.829 12.052 4.597 1.00 93.56 215 SER A O 1
ATOM 1545 N N . ILE A 1 216 ? -0.656 11.409 4.482 1.00 96.94 216 ILE A N 1
ATOM 1546 C CA . ILE A 1 216 ? -0.600 10.622 5.716 1.00 96.94 216 ILE A CA 1
ATOM 1547 C C . ILE A 1 216 ? 0.452 11.235 6.646 1.00 96.94 216 ILE A C 1
ATOM 1549 O O . ILE A 1 216 ? 1.658 11.130 6.414 1.00 96.94 216 ILE A O 1
ATOM 1553 N N . GLY A 1 217 ? -0.020 11.879 7.714 1.00 96.19 217 GLY A N 1
ATOM 1554 C CA . GLY A 1 217 ? 0.811 12.651 8.633 1.00 96.19 217 GLY A CA 1
ATOM 1555 C C . GLY A 1 217 ? 1.757 11.828 9.513 1.00 96.19 217 GLY A C 1
ATOM 1556 O O . GLY A 1 217 ? 1.676 10.601 9.628 1.00 96.19 217 GLY A O 1
ATOM 1557 N N . VAL A 1 218 ? 2.639 12.545 10.213 1.00 96.06 218 VAL A N 1
ATOM 1558 C CA . VAL A 1 218 ? 3.631 11.980 11.139 1.00 96.06 218 VAL A CA 1
ATOM 1559 C C . VAL A 1 218 ? 2.939 11.114 12.189 1.00 96.06 218 VAL A C 1
ATOM 1561 O O . VAL A 1 218 ? 2.027 11.571 12.877 1.00 96.06 218 VAL A O 1
ATOM 1564 N N . ARG A 1 219 ? 3.378 9.865 12.361 1.00 96.44 219 ARG A N 1
ATOM 1565 C CA . ARG A 1 219 ? 2.798 8.902 13.319 1.00 96.44 219 ARG A CA 1
ATOM 1566 C C . ARG A 1 219 ? 1.295 8.632 13.148 1.00 96.44 219 ARG A C 1
ATOM 1568 O O . ARG A 1 219 ? 0.680 8.146 14.097 1.00 96.44 219 ARG A O 1
ATOM 1575 N N . ALA A 1 220 ? 0.690 8.923 11.989 1.00 96.75 220 ALA A N 1
ATOM 1576 C CA . ALA A 1 220 ? -0.755 8.778 11.767 1.00 96.75 220 ALA A CA 1
ATOM 1577 C C . ALA A 1 220 ? -1.316 7.420 12.229 1.00 96.75 220 ALA A C 1
ATOM 1579 O O . ALA A 1 220 ? -2.370 7.389 12.858 1.00 96.75 220 ALA A O 1
ATOM 1580 N N . PHE A 1 221 ? -0.584 6.327 12.001 1.00 97.19 221 PHE A N 1
ATOM 1581 C CA . PHE A 1 221 ? -0.926 4.961 12.407 1.00 97.19 221 PHE A CA 1
ATOM 1582 C C . PHE A 1 221 ? 0.159 4.298 13.271 1.00 97.19 221 PHE A C 1
ATOM 1584 O O . PHE A 1 221 ? 0.213 3.072 13.366 1.00 97.19 221 PHE A O 1
ATOM 1591 N N . TYR A 1 222 ? 1.010 5.074 13.945 1.00 96.44 222 TYR A N 1
ATOM 1592 C CA . TYR A 1 222 ? 2.096 4.546 14.779 1.00 96.44 222 TYR A CA 1
ATOM 1593 C C . TYR A 1 222 ? 1.599 3.467 15.760 1.00 96.44 222 TYR A C 1
ATOM 1595 O O . TYR A 1 222 ? 0.657 3.689 16.511 1.00 96.44 222 TYR A O 1
ATOM 1603 N N . GLY A 1 223 ? 2.206 2.283 15.768 1.00 95.00 223 GLY A N 1
ATOM 1604 C CA . GLY A 1 223 ? 1.869 1.177 16.668 1.00 95.00 223 GLY A CA 1
ATOM 1605 C C . GLY A 1 223 ? 0.523 0.487 16.399 1.00 95.00 223 GLY A C 1
ATOM 1606 O O . GLY A 1 223 ? 0.050 -0.270 17.251 1.00 95.00 223 GLY A O 1
ATOM 1607 N N . CYS A 1 224 ? -0.120 0.712 15.250 1.00 95.69 224 CYS A N 1
ATOM 1608 C CA . CYS A 1 224 ? -1.393 0.071 14.905 1.00 95.69 224 CYS A CA 1
ATOM 1609 C C . CYS A 1 224 ? -1.212 -1.376 14.418 1.00 95.69 224 CYS A C 1
ATOM 1611 O O . CYS A 1 224 ? -1.330 -1.692 13.234 1.00 95.69 224 CYS A O 1
ATOM 1613 N N . THR A 1 225 ? -0.962 -2.296 15.346 1.00 95.19 225 THR A N 1
ATOM 1614 C CA . THR A 1 225 ? -0.698 -3.717 15.045 1.00 95.19 225 THR A CA 1
ATOM 1615 C C . THR A 1 225 ? -1.894 -4.473 14.434 1.00 95.19 225 THR A C 1
ATOM 1617 O O . THR A 1 225 ? -1.719 -5.510 13.782 1.00 95.19 225 THR A O 1
ATOM 1620 N N . GLY A 1 226 ? -3.117 -3.967 14.616 1.00 95.38 226 GLY A N 1
ATOM 1621 C CA . GLY A 1 226 ? -4.360 -4.531 14.081 1.00 95.38 226 GLY A CA 1
ATOM 1622 C C . GLY A 1 226 ? -4.628 -4.236 12.601 1.00 95.38 226 GLY A C 1
ATOM 1623 O O . GLY A 1 226 ? -5.407 -4.963 11.981 1.00 95.38 226 GLY A O 1
ATOM 1624 N N . ILE A 1 227 ? -3.968 -3.232 12.016 1.00 96.69 227 ILE A N 1
ATOM 1625 C CA . ILE A 1 227 ? -4.230 -2.790 10.639 1.00 96.69 227 ILE A CA 1
ATOM 1626 C C . ILE A 1 227 ? -3.775 -3.855 9.633 1.00 96.69 227 ILE A C 1
ATOM 1628 O O . ILE A 1 227 ? -2.837 -4.615 9.889 1.00 96.69 227 ILE A O 1
ATOM 1632 N N . ARG A 1 228 ? -4.486 -3.961 8.507 1.00 97.19 228 ARG A N 1
ATOM 1633 C CA . ARG A 1 228 ? -4.294 -4.961 7.443 1.00 97.19 228 ARG A CA 1
ATOM 1634 C C . ARG A 1 228 ? -4.395 -4.327 6.050 1.00 97.19 228 ARG A C 1
ATOM 1636 O O . ARG A 1 228 ? -5.042 -4.888 5.171 1.00 97.19 228 ARG A O 1
ATOM 1643 N N . LEU A 1 229 ? -3.791 -3.154 5.854 1.00 98.12 229 LEU A N 1
ATOM 1644 C CA . LEU A 1 229 ? -3.729 -2.523 4.532 1.00 98.12 229 LEU A CA 1
ATOM 1645 C C . LEU A 1 229 ? -2.941 -3.411 3.563 1.00 98.12 229 LEU A C 1
ATOM 1647 O O . LEU A 1 229 ? -1.837 -3.857 3.887 1.00 98.12 229 LEU A O 1
ATOM 1651 N N . ALA A 1 230 ? -3.518 -3.661 2.389 1.00 97.69 230 ALA A N 1
ATOM 1652 C CA . ALA A 1 230 ? -2.865 -4.364 1.282 1.00 97.69 230 ALA A CA 1
ATOM 1653 C C . ALA A 1 230 ? -2.353 -3.403 0.193 1.00 97.69 230 ALA A C 1
ATOM 1655 O O . ALA A 1 230 ? -1.444 -3.757 -0.550 1.00 97.69 230 ALA A O 1
ATOM 1656 N N . ALA A 1 231 ? -2.898 -2.187 0.141 1.00 97.50 231 ALA A N 1
ATOM 1657 C CA . ALA A 1 231 ? -2.480 -1.100 -0.735 1.00 97.50 231 ALA A CA 1
ATOM 1658 C C . ALA A 1 231 ? -2.639 0.243 -0.004 1.00 97.50 231 ALA A C 1
ATOM 1660 O O . ALA A 1 231 ? -3.399 0.337 0.969 1.00 97.50 231 ALA A O 1
ATOM 1661 N N . LEU A 1 232 ? -1.915 1.258 -0.473 1.00 97.69 232 LEU A N 1
ATOM 1662 C CA . LEU A 1 232 ? -2.194 2.662 -0.178 1.00 97.69 232 LEU A CA 1
ATOM 1663 C C . LEU A 1 232 ? -2.925 3.278 -1.387 1.00 97.69 232 LEU A C 1
ATOM 1665 O O . LEU A 1 232 ? -2.747 2.762 -2.489 1.00 97.69 232 LEU A O 1
ATOM 1669 N N . PRO A 1 233 ? -3.733 4.332 -1.198 1.00 96.94 233 PRO A N 1
ATOM 1670 C CA . PRO A 1 233 ? -4.417 5.018 -2.296 1.00 96.94 233 PRO A CA 1
ATOM 1671 C C . PRO A 1 233 ? -3.450 5.626 -3.317 1.00 96.94 233 PRO A C 1
ATOM 1673 O O . PRO A 1 233 ? -2.401 6.140 -2.932 1.00 96.94 233 PRO A O 1
ATOM 1676 N N . ASP A 1 234 ? -3.831 5.614 -4.596 1.00 94.81 234 ASP A N 1
ATOM 1677 C CA . ASP A 1 234 ? -2.988 6.086 -5.708 1.00 94.81 234 ASP A CA 1
ATOM 1678 C C . ASP A 1 234 ? -2.614 7.575 -5.590 1.00 94.81 234 ASP A C 1
ATOM 1680 O O . ASP A 1 234 ? -1.564 7.987 -6.079 1.00 94.81 234 ASP A O 1
ATOM 1684 N N . GLY A 1 235 ? -3.456 8.374 -4.922 1.00 93.81 235 GLY A N 1
ATOM 1685 C CA . GLY A 1 235 ? -3.244 9.807 -4.709 1.00 93.81 235 GLY A CA 1
ATOM 1686 C C . GLY A 1 235 ? -2.242 10.165 -3.608 1.00 93.81 235 GLY A C 1
ATOM 1687 O O . GLY A 1 235 ? -1.977 11.346 -3.417 1.00 93.81 235 GLY A O 1
ATOM 1688 N N . VAL A 1 236 ? -1.693 9.199 -2.861 1.00 95.38 236 VAL A N 1
ATOM 1689 C CA . VAL A 1 236 ? -0.756 9.502 -1.767 1.00 95.38 236 VAL A CA 1
ATOM 1690 C C . VAL A 1 236 ? 0.579 10.008 -2.318 1.00 95.38 236 VAL A C 1
ATOM 1692 O O . VAL A 1 236 ? 1.322 9.256 -2.943 1.00 95.38 236 VAL A O 1
ATOM 1695 N N . GLU A 1 237 ? 0.919 11.256 -1.994 1.00 90.25 237 GLU A N 1
ATOM 1696 C CA . GLU A 1 237 ? 2.169 11.908 -2.423 1.00 90.25 237 GLU A CA 1
ATOM 1697 C C . GLU A 1 237 ? 3.268 11.853 -1.347 1.00 90.25 237 GLU A C 1
ATOM 1699 O O . GLU A 1 237 ? 4.466 11.852 -1.638 1.00 90.25 237 GLU A O 1
ATOM 1704 N N . SER A 1 238 ? 2.872 11.793 -0.069 1.00 84.88 238 SER A N 1
ATOM 1705 C CA . SER A 1 238 ? 3.798 11.853 1.067 1.00 84.88 238 SER A CA 1
ATOM 1706 C C . SER A 1 238 ? 3.431 10.890 2.194 1.00 84.88 238 SER A C 1
ATOM 1708 O O . SER A 1 238 ? 2.270 10.761 2.597 1.00 84.88 238 SER A O 1
ATOM 1710 N N . ILE A 1 239 ? 4.460 10.235 2.739 1.00 94.94 239 ILE A N 1
ATOM 1711 C CA . ILE A 1 239 ? 4.359 9.346 3.898 1.00 94.94 239 ILE A CA 1
ATOM 1712 C C . ILE A 1 239 ? 5.216 9.935 5.016 1.00 94.94 239 ILE A C 1
ATOM 1714 O O . ILE A 1 239 ? 6.446 9.862 4.972 1.00 94.94 239 ILE A O 1
ATOM 1718 N N . GLY A 1 240 ? 4.560 10.539 6.009 1.00 96.19 240 GLY A N 1
ATOM 1719 C CA . GLY A 1 240 ? 5.240 11.241 7.094 1.00 96.19 240 GLY A CA 1
ATOM 1720 C C . GLY A 1 240 ? 6.062 10.336 8.014 1.00 96.19 240 GLY A C 1
ATOM 1721 O O . GLY A 1 240 ? 5.883 9.114 8.069 1.00 96.19 240 GLY A O 1
ATOM 1722 N N . ASP A 1 241 ? 6.933 10.961 8.806 1.00 97.62 241 ASP A N 1
ATOM 1723 C CA . ASP A 1 241 ? 7.793 10.262 9.759 1.00 97.62 241 ASP A CA 1
ATOM 1724 C C . ASP A 1 241 ? 6.987 9.339 10.672 1.00 97.62 241 ASP A C 1
ATOM 1726 O O . ASP A 1 241 ? 5.989 9.719 11.296 1.00 97.62 241 ASP A O 1
ATOM 1730 N N . SER A 1 242 ? 7.446 8.101 10.781 1.00 97.62 242 SER A N 1
ATOM 1731 C CA . SER A 1 242 ? 6.866 7.069 11.627 1.00 97.62 242 SER A CA 1
ATOM 1732 C C . SER A 1 242 ? 5.380 6.787 11.354 1.00 97.62 242 SER A C 1
ATOM 1734 O O . SER A 1 242 ? 4.694 6.263 12.237 1.00 97.62 242 SER A O 1
ATOM 1736 N N . ALA A 1 243 ? 4.855 7.151 10.172 1.00 97.75 243 ALA A N 1
ATOM 1737 C CA . ALA A 1 243 ? 3.432 7.047 9.834 1.00 97.75 243 ALA A CA 1
ATOM 1738 C C . ALA A 1 243 ? 2.854 5.656 10.124 1.00 97.75 243 ALA A C 1
ATOM 1740 O O . ALA A 1 243 ? 1.762 5.565 10.683 1.00 97.75 243 ALA A O 1
ATOM 1741 N N . PHE A 1 244 ? 3.605 4.594 9.825 1.00 98.44 244 PHE A N 1
ATOM 1742 C CA . PHE A 1 244 ? 3.209 3.200 10.011 1.00 98.44 244 PHE A CA 1
ATOM 1743 C C . PHE A 1 244 ? 4.162 2.395 10.905 1.00 98.44 244 PHE A C 1
ATOM 1745 O O . PHE A 1 244 ? 4.057 1.170 10.935 1.00 98.44 244 PHE A O 1
ATOM 1752 N N . THR A 1 245 ? 5.058 3.021 11.676 1.00 98.12 245 THR A N 1
ATOM 1753 C CA . THR A 1 245 ? 5.981 2.283 12.564 1.00 98.12 245 THR A CA 1
ATOM 1754 C C . THR A 1 245 ? 5.232 1.262 13.424 1.00 98.12 245 THR A C 1
ATOM 1756 O O . THR A 1 245 ? 4.226 1.588 14.051 1.00 98.12 245 THR A O 1
ATOM 1759 N N . GLY A 1 246 ? 5.700 0.017 13.475 1.00 96.81 246 GLY A N 1
ATOM 1760 C CA . GLY A 1 246 ? 5.104 -1.062 14.262 1.00 96.81 246 GLY A CA 1
ATOM 1761 C C . GLY A 1 246 ? 3.784 -1.617 13.710 1.00 96.81 246 GLY A C 1
ATOM 1762 O O . GLY A 1 246 ? 3.147 -2.436 14.379 1.00 96.81 246 GLY A O 1
ATOM 1763 N N . CYS A 1 247 ? 3.354 -1.230 12.505 1.00 97.44 247 CYS A N 1
ATOM 1764 C CA . CYS A 1 247 ? 2.161 -1.781 11.854 1.00 97.44 247 CYS A CA 1
ATOM 1765 C C . CYS A 1 247 ? 2.428 -3.165 11.240 1.00 97.44 247 CYS A C 1
ATOM 1767 O O . CYS A 1 247 ? 2.347 -3.371 10.030 1.00 97.44 247 CYS A O 1
ATOM 1769 N N . ILE A 1 248 ? 2.698 -4.157 12.089 1.00 96.38 248 ILE A N 1
ATOM 1770 C CA . ILE A 1 248 ? 3.097 -5.523 11.695 1.00 96.38 248 ILE A CA 1
ATOM 1771 C C . ILE A 1 248 ? 2.097 -6.260 10.783 1.00 96.38 248 ILE A C 1
ATOM 1773 O O . ILE A 1 248 ? 2.436 -7.276 10.180 1.00 96.38 248 ILE A O 1
ATOM 1777 N N . GLY A 1 249 ? 0.847 -5.799 10.719 1.00 95.12 249 GLY A N 1
ATOM 1778 C CA . GLY A 1 249 ? -0.209 -6.422 9.929 1.00 95.12 249 GLY A CA 1
ATOM 1779 C C . GLY A 1 249 ? -0.339 -5.918 8.491 1.00 95.12 249 GLY A C 1
ATOM 1780 O O . GLY A 1 249 ? -1.065 -6.543 7.714 1.00 95.12 249 GLY A O 1
ATOM 1781 N N . ILE A 1 250 ? 0.344 -4.828 8.134 1.00 97.00 250 ILE A N 1
ATOM 1782 C CA . ILE A 1 250 ? 0.340 -4.267 6.778 1.00 97.00 250 ILE A CA 1
ATOM 1783 C C . ILE A 1 250 ? 1.016 -5.238 5.799 1.00 97.00 250 ILE A C 1
ATOM 1785 O O . ILE A 1 250 ? 1.996 -5.897 6.143 1.00 97.00 250 ILE A O 1
ATOM 1789 N N . ARG A 1 251 ? 0.475 -5.345 4.579 1.00 97.06 251 ARG A N 1
ATOM 1790 C CA . ARG A 1 251 ? 0.930 -6.261 3.519 1.00 97.06 251 ARG A CA 1
ATOM 1791 C C . ARG A 1 251 ? 1.088 -5.569 2.165 1.00 97.06 251 ARG A C 1
ATOM 1793 O O . ARG A 1 251 ? 0.632 -6.097 1.157 1.00 97.06 251 ARG A O 1
ATOM 1800 N N . LEU A 1 252 ? 1.706 -4.391 2.147 1.00 98.31 252 LEU A N 1
ATOM 1801 C CA . LEU A 1 252 ? 1.966 -3.668 0.899 1.00 98.31 252 LEU A CA 1
ATOM 1802 C C . LEU A 1 252 ? 2.915 -4.464 -0.001 1.00 98.31 252 LEU A C 1
ATOM 1804 O O . LEU A 1 252 ? 3.945 -4.965 0.461 1.00 98.31 252 LEU A O 1
ATOM 1808 N N . THR A 1 253 ? 2.563 -4.547 -1.281 1.00 97.94 253 THR A N 1
ATOM 1809 C CA . THR A 1 253 ? 3.404 -5.103 -2.356 1.00 97.94 253 THR A CA 1
ATOM 1810 C C . THR A 1 253 ? 3.903 -4.034 -3.327 1.00 97.94 253 THR A C 1
ATOM 1812 O O . THR A 1 253 ? 4.853 -4.285 -4.057 1.00 97.94 253 THR A O 1
ATOM 1815 N N . ALA A 1 254 ? 3.302 -2.844 -3.305 1.00 97.31 254 ALA A N 1
ATOM 1816 C CA . ALA A 1 254 ? 3.742 -1.651 -4.021 1.00 97.31 254 ALA A CA 1
ATOM 1817 C C . ALA A 1 254 ? 3.434 -0.401 -3.175 1.00 97.31 254 ALA A C 1
ATOM 1819 O O . ALA A 1 254 ? 2.593 -0.457 -2.269 1.00 97.31 254 ALA A O 1
ATOM 1820 N N . LEU A 1 255 ? 4.123 0.702 -3.466 1.00 97.38 255 LEU A N 1
ATOM 1821 C CA . LEU A 1 255 ? 3.737 2.044 -3.027 1.00 97.38 255 LEU A CA 1
ATOM 1822 C C . LEU A 1 255 ? 3.113 2.798 -4.216 1.00 97.38 255 LEU A C 1
ATOM 1824 O O . LEU A 1 255 ? 3.413 2.435 -5.352 1.00 97.38 255 LEU A O 1
ATOM 1828 N N . PRO A 1 256 ? 2.268 3.814 -3.973 1.00 96.25 256 PRO A N 1
ATOM 1829 C CA . PRO A 1 256 ? 1.673 4.635 -5.029 1.00 96.25 256 PRO A CA 1
ATOM 1830 C C . PRO A 1 256 ? 2.717 5.372 -5.874 1.00 96.25 256 PRO A C 1
ATOM 1832 O O . PRO A 1 256 ? 3.719 5.845 -5.338 1.00 96.25 256 PRO A O 1
ATOM 1835 N N . ASP A 1 257 ? 2.453 5.518 -7.175 1.00 93.50 257 ASP A N 1
ATOM 1836 C CA . ASP A 1 257 ? 3.386 6.131 -8.135 1.00 93.50 257 ASP A CA 1
ATOM 1837 C C . ASP A 1 257 ? 3.731 7.595 -7.799 1.00 93.50 257 ASP A C 1
ATOM 1839 O O . ASP A 1 257 ? 4.816 8.069 -8.138 1.00 93.50 257 ASP A O 1
ATOM 1843 N N . GLY A 1 258 ? 2.820 8.300 -7.114 1.00 92.94 258 GLY A N 1
ATOM 1844 C CA . GLY A 1 258 ? 2.977 9.697 -6.702 1.00 92.94 258 GLY A CA 1
ATOM 1845 C C . GLY A 1 258 ? 3.875 9.926 -5.482 1.00 92.94 258 GLY A C 1
ATOM 1846 O O . GLY A 1 258 ? 4.132 11.076 -5.144 1.00 92.94 258 GLY A O 1
ATOM 1847 N N . VAL A 1 259 ? 4.360 8.877 -4.807 1.00 94.69 259 VAL A N 1
ATOM 1848 C CA . VAL A 1 259 ? 5.199 9.045 -3.609 1.00 94.69 259 VAL A CA 1
ATOM 1849 C C . VAL A 1 259 ? 6.574 9.605 -3.985 1.00 94.69 259 VAL A C 1
ATOM 1851 O O . VAL A 1 259 ? 7.362 8.942 -4.660 1.00 94.69 259 VAL A O 1
ATOM 1854 N N . GLU A 1 260 ? 6.898 10.793 -3.472 1.00 90.94 260 GLU A N 1
ATOM 1855 C CA . GLU A 1 260 ? 8.191 11.462 -3.716 1.00 90.94 260 GLU A CA 1
ATOM 1856 C C . GLU A 1 260 ? 9.196 11.270 -2.568 1.00 90.94 260 GLU A C 1
ATOM 1858 O O . GLU A 1 260 ? 10.415 11.271 -2.765 1.00 90.94 260 GLU A O 1
ATOM 1863 N N . SER A 1 261 ? 8.698 11.085 -1.342 1.00 88.31 261 SER A N 1
ATOM 1864 C CA . SER A 1 261 ? 9.530 10.949 -0.144 1.00 88.31 261 SER A CA 1
ATOM 1865 C C . SER A 1 261 ? 8.956 9.956 0.862 1.00 88.31 261 SER A C 1
ATOM 1867 O O . SER A 1 261 ? 7.741 9.828 1.039 1.00 88.31 261 SER A O 1
ATOM 1869 N N . ILE A 1 262 ? 9.864 9.249 1.537 1.00 96.31 262 ILE A N 1
ATOM 1870 C CA . ILE A 1 262 ? 9.545 8.280 2.587 1.00 96.31 262 ILE A CA 1
ATOM 1871 C C . ILE A 1 262 ? 10.209 8.761 3.875 1.00 96.31 262 ILE A C 1
ATOM 1873 O O . ILE A 1 262 ? 11.435 8.724 3.979 1.00 96.31 262 ILE A O 1
ATOM 1877 N N . GLY A 1 263 ? 9.403 9.218 4.836 1.00 97.44 263 GLY A N 1
ATOM 1878 C CA . GLY A 1 263 ? 9.889 9.811 6.082 1.00 97.44 263 GLY A CA 1
ATOM 1879 C C . GLY A 1 263 ? 10.642 8.852 7.009 1.00 97.44 263 GLY A C 1
ATOM 1880 O O . GLY A 1 263 ? 10.656 7.625 6.835 1.00 97.44 263 GLY A O 1
ATOM 1881 N N . ASP A 1 264 ? 11.238 9.417 8.055 1.00 98.56 264 ASP A N 1
ATOM 1882 C CA . ASP A 1 264 ? 12.027 8.669 9.032 1.00 98.56 264 ASP A CA 1
ATOM 1883 C C . ASP A 1 264 ? 11.158 7.635 9.753 1.00 98.56 264 ASP A C 1
ATOM 1885 O O . ASP A 1 264 ? 10.101 7.941 10.305 1.00 98.56 264 ASP A O 1
ATOM 1889 N N . SER A 1 265 ? 11.612 6.383 9.791 1.00 98.50 265 SER A N 1
ATOM 1890 C CA . SER A 1 265 ? 10.918 5.245 10.406 1.00 98.50 265 SER A CA 1
ATOM 1891 C C . SER A 1 265 ? 9.518 4.975 9.838 1.00 98.50 265 SER A C 1
ATOM 1893 O O . SER A 1 265 ? 8.737 4.281 10.495 1.00 98.50 265 SER A O 1
ATOM 1895 N N . ALA A 1 266 ? 9.171 5.505 8.654 1.00 98.31 266 ALA A N 1
ATOM 1896 C CA . ALA A 1 266 ? 7.821 5.446 8.079 1.00 98.31 266 ALA A CA 1
ATOM 1897 C C . ALA A 1 266 ? 7.183 4.049 8.155 1.00 98.31 266 ALA A C 1
ATOM 1899 O O . ALA A 1 266 ? 6.017 3.942 8.531 1.00 98.31 266 ALA A O 1
ATOM 1900 N N . PHE A 1 267 ? 7.957 2.993 7.895 1.00 98.69 267 PHE A N 1
ATOM 1901 C CA . PHE A 1 267 ? 7.551 1.589 7.958 1.00 98.69 267 PHE A CA 1
ATOM 1902 C C . PHE A 1 267 ? 8.407 0.742 8.916 1.00 98.69 267 PHE A C 1
ATOM 1904 O O . PHE A 1 267 ? 8.407 -0.485 8.811 1.00 98.69 267 PHE A O 1
ATOM 1911 N N . ASP A 1 268 ? 9.106 1.349 9.880 1.00 98.69 268 ASP A N 1
ATOM 1912 C CA . ASP A 1 268 ? 9.939 0.604 10.836 1.00 98.69 268 ASP A CA 1
ATOM 1913 C C . ASP A 1 268 ? 9.129 -0.498 11.553 1.00 98.69 268 ASP A C 1
ATOM 1915 O O . ASP A 1 268 ? 8.012 -0.277 12.024 1.00 98.69 268 ASP A O 1
ATOM 1919 N N . GLY A 1 269 ? 9.651 -1.720 11.587 1.00 98.12 269 GLY A N 1
ATOM 1920 C CA . GLY A 1 269 ? 9.008 -2.905 12.153 1.00 98.12 269 GLY A CA 1
ATOM 1921 C C . GLY A 1 269 ? 7.826 -3.473 11.353 1.00 98.12 269 GLY A C 1
ATOM 1922 O O . GLY A 1 269 ? 7.154 -4.387 11.844 1.00 98.12 269 GLY A O 1
ATOM 1923 N N . CYS A 1 270 ? 7.538 -2.993 10.138 1.00 98.25 270 CYS A N 1
ATOM 1924 C CA . CYS A 1 270 ? 6.445 -3.510 9.301 1.00 98.25 270 CYS A CA 1
ATOM 1925 C C . CYS A 1 270 ? 6.800 -4.847 8.623 1.00 98.25 270 CYS A C 1
ATOM 1927 O O . CYS A 1 270 ? 6.944 -4.953 7.407 1.00 98.25 270 CYS A O 1
ATOM 1929 N N . THR A 1 271 ? 6.887 -5.913 9.418 1.00 97.00 271 THR A N 1
ATOM 1930 C CA . THR A 1 271 ? 7.311 -7.263 8.984 1.00 97.00 271 THR A CA 1
ATOM 1931 C C . THR A 1 271 ? 6.469 -7.902 7.868 1.00 97.00 271 THR A C 1
ATOM 1933 O O . THR A 1 271 ? 6.919 -8.848 7.224 1.00 97.00 271 THR A O 1
ATOM 1936 N N . GLY A 1 272 ? 5.243 -7.425 7.631 1.00 95.88 272 GLY A N 1
ATOM 1937 C CA . GLY A 1 272 ? 4.352 -7.954 6.598 1.00 95.88 272 GLY A CA 1
ATOM 1938 C C . GLY A 1 272 ? 4.541 -7.363 5.195 1.00 95.88 272 GLY A C 1
ATOM 1939 O O . GLY A 1 272 ? 3.946 -7.902 4.258 1.00 95.88 272 GLY A O 1
ATOM 1940 N N . ILE A 1 273 ? 5.343 -6.301 5.045 1.00 97.81 273 ILE A N 1
ATOM 1941 C CA . ILE A 1 273 ? 5.609 -5.626 3.766 1.00 97.81 273 ILE A CA 1
ATOM 1942 C C . ILE A 1 273 ? 6.455 -6.507 2.839 1.00 97.81 273 ILE A C 1
ATOM 1944 O O . ILE A 1 273 ? 7.379 -7.188 3.284 1.00 97.81 273 ILE A O 1
ATOM 1948 N N . ARG A 1 274 ? 6.128 -6.486 1.541 1.00 97.75 274 ARG A N 1
ATOM 1949 C CA . ARG A 1 274 ? 6.778 -7.261 0.471 1.00 97.75 274 ARG A CA 1
ATOM 1950 C C . ARG A 1 274 ? 7.034 -6.405 -0.772 1.00 97.75 274 ARG A C 1
ATOM 1952 O O . ARG A 1 274 ? 6.785 -6.853 -1.887 1.00 97.75 274 ARG A O 1
ATOM 1959 N N . LEU A 1 275 ? 7.461 -5.160 -0.576 1.00 98.12 275 LEU A N 1
ATOM 1960 C CA . LEU A 1 275 ? 7.895 -4.307 -1.682 1.00 98.12 275 LEU A CA 1
ATOM 1961 C C . LEU A 1 275 ? 9.096 -4.945 -2.381 1.00 98.12 275 LEU A C 1
ATOM 1963 O O . LEU A 1 275 ? 9.985 -5.470 -1.711 1.00 98.12 275 LEU A O 1
ATOM 1967 N N . THR A 1 276 ? 9.112 -4.868 -3.707 1.00 97.44 276 THR A N 1
ATOM 1968 C CA . THR A 1 276 ? 10.245 -5.277 -4.554 1.00 97.44 276 THR A CA 1
ATOM 1969 C C . THR A 1 276 ? 10.869 -4.099 -5.306 1.00 97.44 276 THR A C 1
ATOM 1971 O O . THR A 1 276 ? 11.986 -4.199 -5.816 1.00 97.44 276 THR A O 1
ATOM 1974 N N . ALA A 1 277 ? 10.170 -2.964 -5.356 1.00 96.69 277 ALA A N 1
ATOM 1975 C CA . ALA A 1 277 ? 10.602 -1.718 -5.971 1.00 96.69 277 ALA A CA 1
ATOM 1976 C C . ALA A 1 277 ? 9.986 -0.520 -5.235 1.00 96.69 277 ALA A C 1
ATOM 1978 O O . ALA A 1 277 ? 8.933 -0.652 -4.600 1.00 96.69 277 ALA A O 1
ATOM 1979 N N . LEU A 1 278 ? 10.639 0.637 -5.338 1.00 96.75 278 LEU A N 1
ATOM 1980 C CA . LEU A 1 278 ? 10.051 1.927 -4.979 1.00 96.75 278 LEU A CA 1
ATOM 1981 C C . LEU A 1 278 ? 9.561 2.657 -6.244 1.00 96.75 278 LEU A C 1
ATOM 1983 O O . LEU A 1 278 ? 10.114 2.415 -7.316 1.00 96.75 278 LEU A O 1
ATOM 1987 N N . PRO A 1 279 ? 8.560 3.547 -6.124 1.00 95.31 279 PRO A N 1
ATOM 1988 C CA . PRO A 1 279 ? 8.081 4.381 -7.225 1.00 95.31 279 PRO A CA 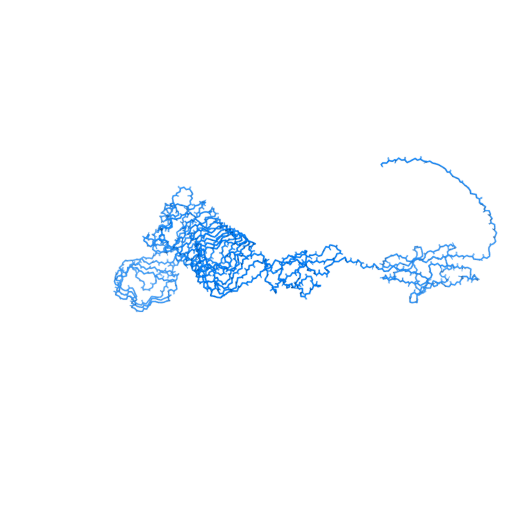1
ATOM 1989 C C . PRO A 1 279 ? 9.179 5.236 -7.864 1.00 95.31 279 PRO A C 1
ATOM 1991 O O . PRO A 1 279 ? 10.080 5.711 -7.171 1.00 95.31 279 PRO A O 1
ATOM 1994 N N . ASP A 1 280 ? 9.048 5.513 -9.164 1.00 92.38 280 ASP A N 1
ATOM 1995 C CA . ASP A 1 280 ? 10.010 6.307 -9.949 1.00 92.38 280 ASP A CA 1
ATOM 1996 C C . ASP A 1 280 ? 10.211 7.737 -9.410 1.00 92.38 280 ASP A C 1
ATOM 1998 O O . ASP A 1 280 ? 11.244 8.365 -9.661 1.00 92.38 280 ASP A O 1
ATOM 2002 N N . GLY A 1 281 ? 9.216 8.261 -8.684 1.00 93.25 281 GLY A N 1
ATOM 2003 C CA . GLY A 1 281 ? 9.233 9.582 -8.060 1.00 93.25 281 GLY A CA 1
ATOM 2004 C C . GLY A 1 281 ? 10.083 9.691 -6.793 1.00 93.25 281 GLY A C 1
ATOM 2005 O O . GLY A 1 281 ? 10.421 10.808 -6.414 1.00 93.25 281 GLY A O 1
ATOM 2006 N N . VAL A 1 282 ? 10.464 8.580 -6.148 1.00 95.50 282 VAL A N 1
ATOM 2007 C CA . VAL A 1 282 ? 11.126 8.630 -4.834 1.00 95.50 282 VAL A CA 1
ATOM 2008 C C . VAL A 1 282 ? 12.548 9.191 -4.936 1.00 95.50 282 VAL A C 1
ATOM 2010 O O . VAL A 1 282 ? 13.437 8.581 -5.534 1.00 95.50 282 VAL A O 1
ATOM 2013 N N . GLU A 1 283 ? 12.789 10.325 -4.274 1.00 95.00 283 GLU A N 1
ATOM 2014 C CA . GLU A 1 283 ? 14.093 11.008 -4.268 1.00 95.00 283 GLU A CA 1
ATOM 2015 C C . GLU A 1 283 ? 14.935 10.705 -3.021 1.00 95.00 283 GLU A C 1
ATOM 2017 O O . GLU A 1 283 ? 16.169 10.785 -3.063 1.00 95.00 283 GLU A O 1
ATOM 2022 N N . SER A 1 284 ? 14.294 10.355 -1.901 1.00 95.00 284 SER A N 1
ATOM 2023 C CA . SER A 1 284 ? 14.970 10.078 -0.628 1.00 95.00 284 SER A CA 1
ATOM 2024 C C . SER A 1 284 ? 14.224 9.066 0.244 1.00 95.00 284 SER A C 1
ATOM 2026 O O . SER A 1 284 ? 12.992 8.986 0.238 1.00 95.00 284 SER A O 1
ATOM 2028 N N . ILE A 1 285 ? 15.001 8.296 1.009 1.00 97.62 285 ILE A N 1
ATOM 2029 C CA . ILE A 1 285 ? 14.518 7.331 2.002 1.00 97.62 285 ILE A CA 1
ATOM 2030 C C . ILE A 1 285 ? 15.056 7.741 3.373 1.00 97.62 285 ILE A C 1
ATOM 2032 O O . ILE A 1 285 ? 16.272 7.808 3.559 1.00 97.62 285 ILE A O 1
ATOM 2036 N N . GLY A 1 286 ? 14.162 7.982 4.329 1.00 98.25 286 GLY A N 1
ATOM 2037 C CA . GLY A 1 286 ? 14.504 8.413 5.682 1.00 98.25 286 GLY A CA 1
ATOM 2038 C C . GLY A 1 286 ? 15.250 7.377 6.529 1.00 98.25 286 GLY A C 1
ATOM 2039 O O . GLY A 1 286 ? 15.347 6.184 6.209 1.00 98.25 286 GLY A O 1
ATOM 2040 N N . GLN A 1 287 ? 15.761 7.842 7.665 1.00 98.38 287 GLN A N 1
ATOM 2041 C CA . GLN A 1 287 ? 16.420 7.020 8.675 1.00 98.38 287 GLN A CA 1
ATOM 2042 C C . GLN A 1 287 ? 15.460 5.939 9.192 1.00 98.38 287 GLN A C 1
ATOM 2044 O O . GLN A 1 287 ? 14.311 6.239 9.503 1.00 98.38 287 GLN A O 1
ATOM 2049 N N . TYR A 1 288 ? 15.900 4.682 9.308 1.00 98.50 288 TYR A N 1
ATOM 2050 C CA . TYR A 1 288 ? 15.061 3.537 9.720 1.00 98.50 288 TYR A CA 1
ATOM 2051 C C . TYR A 1 288 ? 13.794 3.284 8.872 1.00 98.50 288 TYR A C 1
ATOM 2053 O O . TYR A 1 288 ? 12.946 2.500 9.297 1.00 98.50 288 TYR A O 1
ATOM 2061 N N . ALA A 1 289 ? 13.618 3.914 7.702 1.00 98.50 289 ALA A N 1
ATOM 2062 C CA . ALA A 1 289 ? 12.341 3.911 6.973 1.00 98.50 289 ALA A CA 1
ATOM 2063 C C . ALA A 1 289 ? 11.711 2.519 6.776 1.00 98.50 289 ALA A C 1
ATOM 2065 O O . ALA A 1 289 ? 10.500 2.386 6.913 1.00 98.50 289 ALA A O 1
ATOM 2066 N N . PHE A 1 290 ? 12.520 1.491 6.520 1.00 98.69 290 PHE A N 1
ATOM 2067 C CA . PHE A 1 290 ? 12.131 0.085 6.361 1.00 98.69 290 PHE A CA 1
ATOM 2068 C C . PHE A 1 290 ? 12.855 -0.849 7.346 1.00 98.69 290 PHE A C 1
ATOM 2070 O O . PHE A 1 290 ? 12.948 -2.056 7.113 1.00 98.69 290 PHE A O 1
ATOM 2077 N N . SER A 1 291 ? 13.373 -0.322 8.457 1.00 98.62 291 SER A N 1
ATOM 2078 C CA . SER A 1 291 ? 14.042 -1.133 9.478 1.00 98.62 291 SER A CA 1
ATOM 2079 C C . SER A 1 291 ? 13.113 -2.264 9.952 1.00 98.62 291 SER A C 1
ATOM 2081 O O . SER A 1 291 ? 11.904 -2.092 10.079 1.00 98.62 291 SER A O 1
ATOM 2083 N N . GLY A 1 292 ? 13.638 -3.476 10.123 1.00 98.25 292 GLY A N 1
ATOM 2084 C CA . GLY A 1 292 ? 12.879 -4.654 10.550 1.00 98.25 292 GLY A CA 1
ATOM 2085 C C . GLY A 1 292 ? 11.812 -5.160 9.566 1.00 98.25 292 GLY A C 1
ATOM 2086 O O . GLY A 1 292 ? 11.019 -6.029 9.940 1.00 98.25 292 GLY A O 1
ATOM 2087 N N . CYS A 1 293 ? 11.764 -4.673 8.320 1.00 98.44 293 CYS A N 1
ATOM 2088 C CA . CYS A 1 293 ? 10.844 -5.172 7.290 1.00 98.44 293 CYS A CA 1
ATOM 2089 C C . CYS A 1 293 ? 11.308 -6.530 6.730 1.00 98.44 293 CYS A C 1
ATOM 2091 O O . CYS A 1 293 ? 11.771 -6.652 5.599 1.00 98.44 293 CYS A O 1
ATOM 2093 N N . THR A 1 294 ? 11.165 -7.591 7.526 1.00 97.69 294 THR A N 1
ATOM 2094 C CA . THR A 1 294 ? 11.682 -8.939 7.216 1.00 97.69 294 THR A CA 1
ATOM 2095 C C . THR A 1 294 ? 11.053 -9.619 5.993 1.00 97.69 294 THR A C 1
ATOM 2097 O O . THR A 1 294 ? 11.587 -10.624 5.521 1.00 97.69 294 THR A O 1
ATOM 2100 N N . GLY A 1 295 ? 9.929 -9.104 5.484 1.00 97.31 295 GLY A N 1
ATOM 2101 C CA . GLY A 1 295 ? 9.253 -9.607 4.288 1.00 97.31 295 GLY A CA 1
ATOM 2102 C C . GLY A 1 295 ? 9.806 -9.080 2.958 1.00 97.31 295 GLY A C 1
ATOM 2103 O O . GLY A 1 2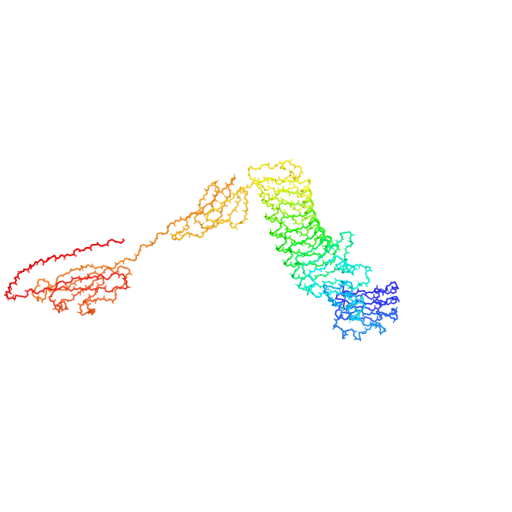95 ? 9.447 -9.638 1.917 1.00 97.31 295 GLY A O 1
ATOM 2104 N N . ILE A 1 296 ? 10.669 -8.056 2.982 1.00 98.44 296 ILE A N 1
ATOM 2105 C CA . ILE A 1 296 ? 11.361 -7.528 1.799 1.00 98.44 296 ILE A CA 1
ATOM 2106 C C . ILE A 1 296 ? 12.494 -8.494 1.432 1.00 98.44 296 ILE A C 1
ATOM 2108 O O . ILE A 1 296 ? 13.326 -8.830 2.274 1.00 98.44 296 ILE A O 1
ATOM 2112 N N . THR A 1 297 ? 12.493 -8.959 0.183 1.00 98.12 297 THR A N 1
ATOM 2113 C CA . THR A 1 297 ? 13.455 -9.954 -0.340 1.00 98.12 297 THR A CA 1
ATOM 2114 C C . THR A 1 297 ? 14.378 -9.366 -1.397 1.00 98.12 297 THR A C 1
ATOM 2116 O O . THR A 1 297 ? 15.565 -9.666 -1.442 1.00 98.12 297 THR A O 1
ATOM 2119 N N . GLU A 1 298 ? 13.850 -8.445 -2.191 1.00 98.00 298 GLU A N 1
ATOM 2120 C CA . GLU A 1 298 ? 14.599 -7.655 -3.149 1.00 98.00 298 GLU A CA 1
ATOM 2121 C C . GLU A 1 298 ? 14.157 -6.196 -3.067 1.00 98.00 298 GLU A C 1
ATOM 2123 O O . GLU A 1 298 ? 13.057 -5.900 -2.598 1.00 98.00 298 GLU A O 1
ATOM 2128 N N . MET A 1 299 ? 15.011 -5.282 -3.519 1.00 97.69 299 MET A N 1
ATOM 2129 C CA . MET A 1 299 ? 14.656 -3.873 -3.628 1.00 97.69 299 MET A CA 1
ATOM 2130 C C . MET A 1 299 ? 15.258 -3.253 -4.885 1.00 97.69 299 MET A C 1
ATOM 2132 O O . MET A 1 299 ? 16.475 -3.272 -5.082 1.00 97.69 299 MET A O 1
ATOM 2136 N N . THR A 1 300 ? 14.393 -2.680 -5.717 1.00 96.06 300 THR A N 1
ATOM 2137 C CA . THR A 1 300 ? 14.766 -1.845 -6.859 1.00 96.06 300 THR A CA 1
ATOM 2138 C C . THR A 1 300 ? 14.592 -0.378 -6.492 1.00 96.06 300 THR A C 1
ATOM 2140 O O . THR A 1 300 ? 13.486 0.073 -6.198 1.00 96.06 300 THR A O 1
ATOM 2143 N N . PHE A 1 301 ? 15.701 0.350 -6.496 1.00 95.00 301 PHE A N 1
ATOM 2144 C CA . PHE A 1 301 ? 15.766 1.777 -6.223 1.00 95.00 301 PHE A CA 1
ATOM 2145 C C . PHE A 1 301 ? 15.668 2.582 -7.527 1.00 95.00 301 PHE A C 1
ATOM 2147 O O . PHE A 1 301 ? 16.402 2.259 -8.470 1.00 95.00 301 PHE A O 1
ATOM 2154 N N . PRO A 1 302 ? 14.821 3.626 -7.575 1.00 93.25 302 PRO A N 1
ATOM 2155 C CA . PRO A 1 302 ? 14.527 4.376 -8.791 1.00 93.25 302 PRO A CA 1
ATOM 2156 C C . PRO A 1 302 ? 15.702 5.259 -9.215 1.00 93.25 302 PRO A C 1
ATOM 2158 O O . PRO A 1 302 ? 16.622 5.536 -8.440 1.00 93.25 302 PRO A O 1
ATOM 2161 N N . GLU A 1 303 ? 15.663 5.745 -10.456 1.00 90.38 303 GLU A N 1
ATOM 2162 C CA . GLU A 1 303 ? 16.741 6.567 -11.018 1.00 90.38 303 GLU A CA 1
ATOM 2163 C C . GLU A 1 303 ? 16.962 7.892 -10.275 1.00 90.38 303 GLU A C 1
ATOM 2165 O O . GLU A 1 303 ? 18.100 8.360 -10.180 1.00 90.38 303 GLU A O 1
ATOM 2170 N N . LYS A 1 304 ? 15.887 8.483 -9.738 1.00 92.69 304 LYS A N 1
ATOM 2171 C CA . LYS A 1 304 ? 15.914 9.774 -9.036 1.00 92.69 304 LYS A CA 1
ATOM 2172 C C . LYS A 1 304 ? 16.436 9.694 -7.602 1.00 92.69 304 LYS A C 1
ATOM 2174 O O . LYS A 1 304 ? 16.638 10.735 -6.983 1.00 92.69 304 LYS A O 1
ATOM 2179 N N . LEU A 1 305 ? 16.661 8.495 -7.064 1.00 94.31 305 LEU A N 1
ATOM 2180 C CA . LEU A 1 305 ? 17.061 8.334 -5.672 1.00 94.31 305 LEU A CA 1
ATOM 2181 C C . LEU A 1 305 ? 18.433 8.973 -5.411 1.00 94.31 305 LEU A C 1
ATOM 2183 O O . LEU A 1 305 ? 19.440 8.588 -6.004 1.00 94.31 305 LEU A O 1
ATOM 2187 N N . THR A 1 306 ? 18.477 9.905 -4.462 1.00 93.69 306 THR A N 1
ATOM 2188 C CA . THR A 1 306 ? 19.692 10.647 -4.089 1.00 93.69 306 THR A CA 1
ATOM 2189 C C . THR A 1 306 ? 20.275 10.213 -2.747 1.00 93.69 306 THR A C 1
ATOM 2191 O O . THR A 1 306 ? 21.479 10.367 -2.517 1.00 93.69 306 THR A O 1
ATOM 2194 N N . SER A 1 307 ? 19.456 9.665 -1.843 1.00 93.81 307 SER A N 1
ATOM 2195 C CA . SER A 1 307 ? 19.902 9.276 -0.505 1.00 93.81 307 SER A CA 1
ATOM 2196 C C . SER A 1 307 ? 19.096 8.132 0.114 1.00 93.81 307 SER A C 1
ATOM 2198 O O . SER A 1 307 ? 17.886 8.005 -0.080 1.00 93.81 307 SER A O 1
ATOM 2200 N N . ILE A 1 308 ? 19.802 7.310 0.889 1.00 96.00 308 ILE A N 1
ATOM 2201 C CA . ILE A 1 308 ? 19.267 6.267 1.762 1.00 96.00 308 ILE A CA 1
ATOM 2202 C C . ILE A 1 308 ? 19.760 6.574 3.175 1.00 96.00 308 ILE A C 1
ATOM 2204 O O . ILE A 1 308 ? 20.967 6.581 3.405 1.00 96.00 308 ILE A O 1
ATOM 2208 N N . GLY A 1 309 ? 18.850 6.841 4.109 1.00 96.81 309 GLY A N 1
ATOM 2209 C CA . GLY A 1 309 ? 19.183 7.211 5.483 1.00 96.81 309 GLY A CA 1
ATOM 2210 C C . GLY A 1 309 ? 19.842 6.092 6.297 1.00 96.81 309 GLY A C 1
ATOM 2211 O O . GLY A 1 309 ? 19.848 4.918 5.913 1.00 96.81 309 GLY A O 1
ATOM 2212 N N . ASP A 1 310 ? 20.388 6.454 7.461 1.00 95.81 310 ASP A N 1
ATOM 2213 C CA . ASP A 1 310 ? 21.024 5.487 8.359 1.00 95.81 310 ASP A CA 1
ATOM 2214 C C . ASP A 1 310 ? 20.028 4.390 8.752 1.00 95.81 310 ASP A C 1
ATOM 2216 O O . ASP A 1 310 ? 18.868 4.656 9.083 1.00 95.81 310 ASP A O 1
ATOM 2220 N N . ILE A 1 311 ? 20.491 3.138 8.745 1.00 96.81 311 ILE A N 1
ATOM 2221 C CA . ILE A 1 311 ? 19.726 1.989 9.254 1.00 96.81 311 ILE A CA 1
ATOM 2222 C C . ILE A 1 311 ? 18.400 1.769 8.470 1.00 96.81 311 ILE A C 1
ATOM 2224 O O . ILE A 1 311 ? 17.544 0.995 8.892 1.00 96.81 311 ILE A O 1
ATOM 2228 N N . ALA A 1 312 ? 18.227 2.394 7.293 1.00 98.06 312 ALA A N 1
ATOM 2229 C CA . ALA A 1 312 ? 16.969 2.405 6.538 1.00 98.06 312 ALA A CA 1
ATOM 2230 C C . ALA A 1 312 ? 16.396 1.014 6.225 1.00 98.06 312 ALA A C 1
ATOM 2232 O O . ALA A 1 312 ? 15.190 0.843 6.307 1.00 98.06 312 ALA A O 1
ATOM 2233 N N . PHE A 1 313 ? 17.231 0.021 5.918 1.00 98.00 313 PHE A N 1
ATOM 2234 C CA . PHE A 1 313 ? 16.853 -1.374 5.644 1.00 98.00 313 PHE A CA 1
ATOM 2235 C C . PHE A 1 313 ? 17.443 -2.353 6.667 1.00 98.00 313 PHE A C 1
ATOM 2237 O O . PHE A 1 313 ? 17.527 -3.560 6.420 1.00 98.00 313 PHE A O 1
ATOM 2244 N N . SER A 1 314 ? 17.860 -1.860 7.833 1.00 96.88 314 SER A N 1
ATOM 2245 C CA . SER A 1 314 ? 18.474 -2.713 8.845 1.00 96.88 314 SER A CA 1
ATOM 2246 C C . SER A 1 314 ? 17.514 -3.796 9.327 1.00 96.88 314 SER A C 1
ATOM 2248 O O . SER A 1 314 ? 16.334 -3.537 9.541 1.00 96.88 314 SER A O 1
ATOM 2250 N N . GLY A 1 315 ? 17.985 -5.028 9.494 1.00 97.25 315 GLY A N 1
ATOM 2251 C CA . GLY A 1 315 ? 17.152 -6.152 9.918 1.00 97.25 315 GLY A CA 1
ATOM 2252 C C . GLY A 1 315 ? 16.138 -6.626 8.867 1.00 97.25 315 GLY A C 1
ATOM 2253 O O . GLY A 1 315 ? 15.288 -7.461 9.192 1.00 97.25 315 GLY A O 1
ATOM 2254 N N . CYS A 1 316 ? 16.227 -6.166 7.612 1.00 97.94 316 CYS A N 1
ATOM 2255 C CA . CYS A 1 316 ? 15.549 -6.797 6.473 1.00 97.94 316 CYS A CA 1
ATOM 2256 C C . CYS A 1 316 ? 16.220 -8.144 6.158 1.00 97.94 316 CYS A C 1
ATOM 2258 O O . CYS A 1 316 ? 16.926 -8.305 5.171 1.00 97.94 316 CYS A O 1
ATOM 2260 N N . THR A 1 317 ? 16.036 -9.117 7.046 1.00 97.00 317 THR A N 1
ATOM 2261 C CA . THR A 1 317 ? 16.799 -10.379 7.079 1.00 97.00 317 THR A CA 1
ATOM 2262 C C . THR A 1 317 ? 16.655 -11.256 5.833 1.00 97.00 317 THR A C 1
ATOM 2264 O O . THR A 1 317 ? 17.521 -12.093 5.594 1.00 97.00 317 THR A O 1
ATOM 2267 N N . SER A 1 318 ? 15.595 -11.066 5.043 1.00 97.25 318 SER A N 1
ATOM 2268 C CA . SER A 1 318 ? 15.369 -11.797 3.788 1.00 97.25 318 SER A CA 1
ATOM 2269 C C . SER A 1 318 ? 15.890 -11.061 2.550 1.00 97.25 318 SER A C 1
ATOM 2271 O O . SER A 1 318 ? 15.801 -11.612 1.459 1.00 97.25 318 SER A O 1
ATOM 2273 N N . LEU A 1 319 ? 16.393 -9.830 2.699 1.00 97.88 319 LEU A N 1
ATOM 2274 C CA . LEU A 1 319 ? 16.856 -9.000 1.592 1.00 97.88 319 LEU A CA 1
ATOM 2275 C C . LEU A 1 319 ? 18.195 -9.526 1.071 1.00 97.88 319 LEU A C 1
ATOM 2277 O O . LEU A 1 319 ? 19.205 -9.420 1.767 1.00 97.88 319 LEU A O 1
ATOM 2281 N N . ASP A 1 320 ? 18.190 -10.082 -0.140 1.00 96.81 320 ASP A N 1
ATOM 2282 C CA . ASP A 1 320 ? 19.357 -10.686 -0.799 1.00 96.81 320 ASP A CA 1
ATOM 2283 C C . ASP A 1 320 ? 19.625 -10.129 -2.211 1.00 96.81 320 ASP A C 1
ATOM 2285 O O . ASP A 1 320 ? 20.598 -10.511 -2.867 1.00 96.81 320 ASP A O 1
ATOM 2289 N N . LYS A 1 321 ? 18.804 -9.185 -2.682 1.00 96.75 321 LYS A N 1
ATOM 2290 C CA . LYS A 1 321 ? 18.983 -8.535 -3.981 1.00 96.75 321 LYS A CA 1
ATOM 2291 C C . LYS A 1 321 ? 18.698 -7.039 -3.925 1.00 96.75 321 LYS A C 1
ATOM 2293 O O . LYS A 1 321 ? 17.619 -6.612 -3.526 1.00 96.75 321 LYS A O 1
ATOM 2298 N N . LEU A 1 322 ? 19.651 -6.243 -4.398 1.00 94.94 322 LEU A N 1
ATOM 2299 C CA . LEU A 1 322 ? 19.519 -4.792 -4.537 1.00 94.94 322 LEU A CA 1
ATOM 2300 C C . LEU A 1 322 ? 19.742 -4.402 -5.992 1.00 94.94 322 LEU A C 1
ATOM 2302 O O . LEU A 1 322 ? 20.671 -4.899 -6.624 1.00 94.94 322 LEU A O 1
ATOM 2306 N N . THR A 1 323 ? 18.917 -3.504 -6.519 1.00 93.81 323 THR A N 1
ATOM 2307 C CA . THR A 1 323 ? 19.078 -2.945 -7.866 1.00 93.81 323 THR A CA 1
ATOM 2308 C C . THR A 1 323 ? 19.077 -1.430 -7.786 1.00 93.81 323 THR A C 1
ATOM 2310 O O . THR A 1 323 ? 18.088 -0.836 -7.374 1.00 93.81 323 THR A O 1
ATOM 2313 N N . PHE A 1 324 ? 20.177 -0.803 -8.187 1.00 91.94 324 PHE A N 1
ATOM 2314 C CA . PHE A 1 324 ? 20.330 0.646 -8.251 1.00 91.94 324 PHE A CA 1
ATOM 2315 C C . PHE A 1 324 ? 20.243 1.100 -9.707 1.00 91.94 324 PHE A C 1
ATOM 2317 O O . PHE A 1 324 ? 21.120 0.781 -10.512 1.00 91.94 324 PHE A O 1
ATOM 2324 N N . GLN A 1 325 ? 19.184 1.836 -10.046 1.00 88.06 325 GLN A N 1
ATOM 2325 C CA . GLN A 1 325 ? 18.933 2.291 -11.417 1.00 88.06 325 GLN A CA 1
ATOM 2326 C C . GLN A 1 325 ? 19.577 3.648 -11.740 1.00 88.06 325 GLN A C 1
ATOM 2328 O O . GLN A 1 325 ? 19.786 3.975 -12.910 1.00 88.06 325 GLN A O 1
ATOM 2333 N N . SER A 1 326 ? 19.907 4.434 -10.710 1.00 84.31 326 SER A N 1
ATOM 2334 C CA . SER A 1 326 ? 20.455 5.779 -10.881 1.00 84.31 326 SER A CA 1
ATOM 2335 C C . SER A 1 326 ? 21.796 5.787 -11.621 1.00 84.31 326 SER A C 1
ATOM 2337 O O . SER A 1 326 ? 22.654 4.925 -11.423 1.00 84.31 326 SER A O 1
ATOM 2339 N N . ALA A 1 327 ? 21.988 6.811 -12.456 1.00 78.69 327 ALA A N 1
ATOM 2340 C CA . ALA A 1 327 ? 23.270 7.111 -13.093 1.00 78.69 327 ALA A CA 1
ATOM 2341 C C . ALA A 1 327 ? 24.291 7.731 -12.115 1.00 78.69 327 ALA A C 1
ATOM 2343 O O . ALA A 1 327 ? 25.477 7.820 -12.432 1.00 78.69 327 ALA A O 1
ATOM 2344 N N . THR A 1 328 ? 23.842 8.153 -10.931 1.00 82.50 328 THR A N 1
ATOM 2345 C CA . THR A 1 328 ? 24.671 8.698 -9.849 1.00 82.50 328 THR A CA 1
ATOM 2346 C C . THR A 1 328 ? 24.480 7.873 -8.581 1.00 82.50 328 THR A C 1
ATOM 2348 O O . THR A 1 328 ? 23.355 7.497 -8.274 1.00 82.50 328 THR A O 1
ATOM 2351 N N . ALA A 1 329 ? 25.542 7.600 -7.809 1.00 82.69 329 ALA A N 1
ATOM 2352 C CA . ALA A 1 329 ? 25.364 6.941 -6.512 1.00 82.69 329 ALA A CA 1
ATOM 2353 C C . ALA A 1 329 ? 24.433 7.766 -5.622 1.00 82.69 329 ALA A C 1
ATOM 2355 O O . ALA A 1 329 ? 24.740 8.940 -5.380 1.00 82.69 329 ALA A O 1
ATOM 2356 N N . PRO A 1 330 ? 23.402 7.153 -5.022 1.00 89.56 330 PRO A N 1
ATOM 2357 C CA . PRO A 1 330 ? 22.821 7.736 -3.833 1.00 89.56 330 PRO A CA 1
ATOM 2358 C C . PRO A 1 330 ? 23.857 7.736 -2.705 1.00 89.56 330 PRO A C 1
ATOM 2360 O O . PRO A 1 330 ? 24.724 6.858 -2.628 1.00 89.56 330 PRO A O 1
ATOM 2363 N N . THR A 1 331 ? 23.740 8.700 -1.796 1.00 90.88 331 THR A N 1
ATOM 2364 C CA . THR A 1 331 ? 24.439 8.622 -0.509 1.00 90.88 331 THR A CA 1
ATOM 2365 C C . THR A 1 331 ? 23.812 7.503 0.315 1.00 90.88 331 THR A C 1
ATOM 2367 O O . THR A 1 331 ? 22.592 7.468 0.461 1.00 90.88 331 THR A O 1
ATOM 2370 N N . ILE A 1 332 ? 24.627 6.596 0.852 1.00 91.81 332 ILE A N 1
ATOM 2371 C CA . ILE A 1 332 ? 24.164 5.509 1.720 1.00 91.81 332 ILE A CA 1
ATOM 2372 C C . ILE A 1 332 ? 24.559 5.833 3.158 1.00 91.81 332 ILE A C 1
ATOM 2374 O O . ILE A 1 332 ? 25.730 6.060 3.457 1.00 91.81 332 ILE A O 1
ATOM 2378 N N . GLY A 1 333 ? 23.562 5.875 4.035 1.00 93.31 333 GLY A N 1
ATOM 2379 C CA . GLY A 1 333 ? 23.725 6.125 5.456 1.00 93.31 333 GLY A CA 1
ATOM 2380 C C . GLY A 1 333 ? 24.382 4.966 6.200 1.00 93.31 333 GLY A C 1
ATOM 2381 O O . GLY A 1 333 ? 24.478 3.828 5.724 1.00 93.31 333 GLY A O 1
ATOM 2382 N N . TYR A 1 334 ? 24.814 5.254 7.422 1.00 91.69 334 TYR A N 1
ATOM 2383 C CA . TYR A 1 334 ? 25.460 4.291 8.299 1.00 91.69 334 TYR A CA 1
ATOM 2384 C C . TYR A 1 334 ? 24.586 3.049 8.498 1.00 91.69 334 TYR A C 1
ATOM 2386 O O . TYR A 1 334 ? 23.428 3.138 8.912 1.00 91.69 334 TYR A O 1
ATOM 2394 N N . SER A 1 335 ? 25.161 1.871 8.230 1.00 92.44 335 SER A N 1
ATOM 2395 C CA . SER A 1 335 ? 24.502 0.579 8.441 1.00 92.44 335 SER A CA 1
ATOM 2396 C C . SER A 1 335 ? 23.115 0.485 7.780 1.00 92.44 335 SER A C 1
ATOM 2398 O O . SER A 1 335 ? 22.247 -0.235 8.286 1.00 92.44 335 SER A O 1
ATOM 2400 N N . ALA A 1 336 ? 22.894 1.195 6.663 1.00 94.88 336 ALA A N 1
ATOM 2401 C CA . ALA A 1 336 ? 21.619 1.204 5.944 1.00 94.88 336 ALA A CA 1
ATOM 2402 C C . ALA A 1 336 ? 21.123 -0.215 5.638 1.00 94.88 336 ALA A C 1
ATOM 2404 O O . ALA A 1 336 ? 19.938 -0.483 5.788 1.00 94.88 336 ALA A O 1
ATOM 2405 N N . PHE A 1 337 ? 22.032 -1.139 5.320 1.00 94.88 337 PHE A N 1
ATOM 2406 C CA . PHE A 1 337 ? 21.741 -2.553 5.068 1.00 94.88 337 PHE A CA 1
ATOM 2407 C C . PHE A 1 337 ? 22.285 -3.479 6.173 1.00 94.88 337 PHE A C 1
ATOM 2409 O O . PHE A 1 337 ? 22.650 -4.625 5.923 1.00 94.88 337 PHE A O 1
ATOM 2416 N N . GLY A 1 338 ? 22.374 -3.007 7.419 1.00 93.69 338 GLY A N 1
ATOM 2417 C CA . GLY A 1 338 ? 22.841 -3.829 8.541 1.00 93.69 338 GLY A CA 1
ATOM 2418 C C . GLY A 1 338 ? 21.930 -5.036 8.801 1.00 93.69 338 GLY A C 1
ATOM 2419 O O . GLY A 1 338 ? 20.722 -4.897 8.910 1.00 93.69 338 GLY A O 1
ATOM 2420 N N . GLY A 1 339 ? 22.478 -6.246 8.925 1.00 94.06 339 GLY A N 1
ATOM 2421 C CA . GLY A 1 339 ? 21.673 -7.435 9.255 1.00 94.06 339 GLY A CA 1
ATOM 2422 C C . GLY A 1 339 ? 20.732 -7.931 8.144 1.00 94.06 339 GLY A C 1
ATOM 2423 O O . GLY A 1 339 ? 19.796 -8.675 8.442 1.00 94.06 339 GLY A O 1
ATOM 2424 N N . VAL A 1 340 ? 20.969 -7.535 6.888 1.00 95.75 340 VAL A N 1
ATOM 2425 C CA . VAL A 1 340 ? 20.397 -8.200 5.699 1.00 95.75 340 VAL A CA 1
ATOM 2426 C C . VAL A 1 340 ? 21.076 -9.559 5.449 1.00 95.75 340 VAL A C 1
ATOM 2428 O O . VAL A 1 340 ? 21.943 -9.974 6.226 1.00 95.75 340 VAL A O 1
ATOM 2431 N N . ALA A 1 341 ? 20.700 -10.273 4.380 1.00 94.56 341 ALA A N 1
ATOM 2432 C CA . ALA A 1 341 ? 21.306 -11.563 4.050 1.00 94.56 341 ALA A CA 1
ATOM 2433 C C . ALA A 1 341 ? 22.841 -11.469 3.917 1.00 94.56 341 ALA A C 1
ATOM 2435 O O . ALA A 1 341 ? 23.392 -10.492 3.411 1.00 94.56 341 ALA A O 1
ATOM 2436 N N . THR A 1 342 ? 23.566 -12.504 4.353 1.00 91.19 342 THR A N 1
ATOM 2437 C CA . THR A 1 342 ? 25.044 -12.522 4.304 1.00 91.19 342 THR A CA 1
ATOM 2438 C C . THR A 1 342 ? 25.604 -12.687 2.891 1.00 91.19 342 THR A C 1
ATOM 2440 O O . THR A 1 342 ? 26.765 -12.375 2.646 1.00 91.19 342 THR A O 1
ATOM 2443 N N . THR A 1 343 ? 24.787 -13.199 1.973 1.00 92.62 343 THR A N 1
ATOM 2444 C CA . THR A 1 343 ? 25.089 -13.367 0.551 1.00 92.62 343 THR A CA 1
ATOM 2445 C C . THR A 1 343 ? 23.927 -12.817 -0.251 1.00 92.62 343 THR A C 1
ATOM 2447 O O . THR A 1 343 ? 22.778 -13.010 0.140 1.00 92.62 343 THR A O 1
ATOM 2450 N N . GLY A 1 344 ? 24.223 -12.202 -1.385 1.00 94.19 344 GLY A N 1
ATOM 2451 C CA . GLY A 1 344 ? 23.216 -11.598 -2.239 1.00 94.19 344 GLY A CA 1
ATOM 2452 C C . GLY A 1 344 ? 23.825 -11.056 -3.521 1.00 94.19 344 GLY A C 1
ATOM 2453 O O . GLY A 1 344 ? 25.000 -11.308 -3.808 1.00 94.19 344 GLY A O 1
ATOM 2454 N N . THR A 1 345 ? 23.031 -10.326 -4.298 1.00 94.62 345 THR A N 1
ATOM 2455 C CA . THR A 1 345 ? 23.480 -9.689 -5.542 1.00 94.62 345 THR A CA 1
ATOM 2456 C C . THR A 1 345 ? 23.116 -8.211 -5.570 1.00 94.62 345 THR A C 1
ATOM 2458 O O . THR A 1 345 ? 21.965 -7.843 -5.341 1.00 94.62 345 THR A O 1
ATOM 2461 N N . ILE A 1 346 ? 24.092 -7.366 -5.886 1.00 92.50 346 ILE A N 1
ATOM 2462 C CA . ILE A 1 346 ? 23.909 -5.934 -6.116 1.00 92.50 346 ILE A CA 1
ATOM 2463 C C . ILE A 1 346 ? 24.035 -5.669 -7.611 1.00 92.50 346 ILE A C 1
ATOM 2465 O O . ILE A 1 346 ? 25.089 -5.904 -8.202 1.00 92.50 346 ILE A O 1
ATOM 2469 N N . TYR A 1 347 ? 22.966 -5.149 -8.202 1.00 92.50 347 TYR A N 1
ATOM 2470 C CA . TYR A 1 347 ? 22.907 -4.682 -9.579 1.00 92.50 347 TYR A CA 1
ATOM 2471 C C . TYR A 1 347 ? 23.060 -3.160 -9.607 1.00 92.50 347 TYR A C 1
ATOM 2473 O O . TYR A 1 347 ? 22.372 -2.458 -8.867 1.00 92.50 347 TYR A O 1
ATOM 2481 N N . TYR A 1 348 ? 23.949 -2.643 -10.451 1.00 90.38 348 TYR A N 1
ATOM 2482 C CA . TYR A 1 348 ? 24.151 -1.200 -10.637 1.00 90.38 348 TYR A CA 1
ATOM 2483 C C . TYR A 1 348 ? 24.620 -0.897 -12.062 1.00 90.38 348 TYR A C 1
ATOM 2485 O O . TYR A 1 348 ? 25.108 -1.788 -12.763 1.00 90.38 348 TYR A O 1
ATOM 2493 N N . ARG A 1 349 ? 24.433 0.340 -12.532 1.00 88.25 349 ARG A N 1
ATOM 2494 C CA . ARG A 1 349 ? 24.807 0.738 -13.901 1.00 88.25 349 ARG A CA 1
ATOM 2495 C C . ARG A 1 349 ? 26.319 0.642 -14.141 1.00 88.25 349 ARG A C 1
ATOM 2497 O O . ARG A 1 349 ? 27.129 1.052 -13.308 1.00 88.25 349 ARG A O 1
ATOM 2504 N N . ALA A 1 350 ? 26.697 0.142 -15.316 1.00 83.88 350 ALA A N 1
ATOM 2505 C CA . ALA A 1 350 ? 28.072 0.165 -15.805 1.00 83.88 350 ALA A CA 1
ATOM 2506 C C . ALA A 1 350 ? 28.568 1.597 -16.079 1.00 83.88 350 ALA A C 1
ATOM 2508 O O . ALA A 1 350 ? 27.790 2.498 -16.372 1.00 83.88 350 ALA A O 1
ATOM 2509 N N . GLY A 1 351 ? 29.887 1.809 -16.001 1.00 74.06 351 GLY A N 1
ATOM 2510 C CA . GLY A 1 351 ? 30.507 3.123 -16.238 1.00 74.06 351 GLY A CA 1
ATOM 2511 C C . GLY A 1 351 ? 30.557 4.037 -15.011 1.00 74.06 351 GLY A C 1
ATOM 2512 O O . GLY A 1 351 ? 31.139 5.118 -15.080 1.00 74.06 351 GLY A O 1
ATOM 2513 N N . TYR A 1 352 ? 30.028 3.580 -13.875 1.00 69.25 352 TYR A N 1
ATOM 2514 C CA . TYR A 1 352 ? 30.093 4.284 -12.605 1.00 69.25 352 TYR A CA 1
ATOM 2515 C C . TYR A 1 352 ? 30.561 3.335 -11.490 1.00 69.25 352 TYR A C 1
ATOM 2517 O O . TYR A 1 352 ? 30.080 2.210 -11.375 1.00 69.25 352 TYR A O 1
ATOM 2525 N N . ALA A 1 353 ? 31.528 3.781 -10.685 1.00 63.78 353 ALA A N 1
ATOM 2526 C CA . ALA A 1 353 ? 32.022 3.065 -9.511 1.00 63.78 353 ALA A CA 1
ATOM 2527 C C . ALA A 1 353 ? 31.562 3.825 -8.255 1.00 63.78 353 ALA A C 1
ATOM 2529 O O . ALA A 1 353 ? 32.201 4.816 -7.888 1.00 63.78 353 ALA A O 1
ATOM 2530 N N . PRO A 1 354 ? 30.439 3.425 -7.628 1.00 69.62 354 PRO A N 1
ATOM 2531 C CA . PRO A 1 354 ? 30.001 4.019 -6.377 1.00 69.62 354 PRO A CA 1
ATOM 2532 C C . PRO A 1 354 ? 31.106 3.956 -5.326 1.00 69.62 354 PRO A C 1
ATOM 2534 O O . PRO A 1 354 ? 31.733 2.917 -5.127 1.00 69.62 354 PRO A O 1
ATOM 2537 N N . ASN A 1 355 ? 31.311 5.062 -4.617 1.00 71.12 355 ASN A N 1
ATOM 2538 C CA . ASN A 1 355 ? 32.267 5.143 -3.511 1.00 71.12 355 ASN A CA 1
ATOM 2539 C C . ASN A 1 355 ? 31.918 4.210 -2.337 1.00 71.12 355 ASN A C 1
ATOM 2541 O O . ASN A 1 355 ? 32.791 3.913 -1.528 1.00 71.12 355 ASN A O 1
ATOM 2545 N N . TRP A 1 356 ? 30.670 3.742 -2.257 1.00 75.12 356 TRP A N 1
ATOM 2546 C CA . TRP A 1 356 ? 30.198 2.802 -1.244 1.00 75.12 356 TRP A CA 1
ATOM 2547 C C . TRP A 1 356 ? 30.347 1.323 -1.622 1.00 75.12 356 TRP A C 1
ATOM 2549 O O . TRP A 1 356 ? 30.016 0.470 -0.805 1.00 75.12 356 TRP A O 1
ATOM 2559 N N . LEU A 1 357 ? 30.847 0.974 -2.817 1.00 69.50 357 LEU A N 1
ATOM 2560 C CA . LEU A 1 357 ? 31.078 -0.440 -3.167 1.00 69.50 357 LEU A CA 1
ATOM 2561 C C . LEU A 1 357 ? 32.076 -1.126 -2.222 1.00 69.50 357 LEU A C 1
ATOM 2563 O O . LEU A 1 357 ? 31.923 -2.308 -1.934 1.00 69.50 357 LEU A O 1
ATOM 2567 N N . ASP A 1 358 ? 33.050 -0.366 -1.718 1.00 65.06 358 ASP A N 1
ATOM 2568 C CA . ASP A 1 358 ? 34.066 -0.827 -0.765 1.00 65.06 358 ASP A CA 1
ATOM 2569 C C . ASP A 1 358 ? 33.744 -0.411 0.688 1.00 65.06 358 ASP A C 1
ATOM 2571 O O . ASP A 1 358 ? 34.576 -0.560 1.587 1.00 65.06 358 ASP A O 1
ATOM 2575 N N . ASP A 1 359 ? 32.553 0.148 0.931 1.00 67.69 359 ASP A N 1
ATOM 2576 C CA . ASP A 1 359 ? 32.124 0.613 2.248 1.00 67.69 359 ASP A CA 1
ATOM 2577 C C . ASP A 1 359 ? 31.490 -0.524 3.060 1.00 67.69 359 ASP A C 1
ATOM 2579 O O . ASP A 1 359 ? 30.703 -1.335 2.578 1.00 67.69 359 ASP A O 1
ATOM 2583 N N . SER A 1 360 ? 31.789 -0.520 4.354 1.00 66.62 360 SER A N 1
ATOM 2584 C CA . SER A 1 360 ? 31.117 -1.300 5.392 1.00 66.62 360 SER A CA 1
ATOM 2585 C C . SER A 1 360 ? 29.590 -1.132 5.458 1.00 66.62 360 SER A C 1
ATOM 2587 O O . SER A 1 360 ? 28.929 -1.935 6.117 1.00 66.62 360 SER A O 1
ATOM 2589 N N . SER A 1 361 ? 29.023 -0.094 4.827 1.00 68.00 361 SER A N 1
ATOM 2590 C CA . SER A 1 361 ? 27.572 0.119 4.726 1.00 68.00 361 SER A CA 1
ATOM 2591 C C . SER A 1 361 ? 26.865 -0.923 3.852 1.00 68.00 361 SER A C 1
ATOM 2593 O O . SER A 1 361 ? 25.661 -1.143 4.035 1.00 68.00 361 SER A O 1
ATOM 2595 N N . LEU A 1 362 ? 27.606 -1.607 2.970 1.00 74.31 362 LEU A N 1
ATOM 2596 C CA . LEU A 1 362 ? 27.140 -2.769 2.222 1.00 74.31 362 LEU A CA 1
ATOM 2597 C C . LEU A 1 362 ? 27.664 -4.087 2.807 1.00 74.31 362 LEU A C 1
ATOM 2599 O O . LEU A 1 362 ? 28.746 -4.138 3.398 1.00 74.31 362 LEU A O 1
ATOM 2603 N N . PRO A 1 363 ? 26.941 -5.206 2.620 1.00 75.69 363 PRO A N 1
ATOM 2604 C CA . PRO A 1 363 ? 27.422 -6.490 3.101 1.00 75.69 363 PRO A CA 1
ATOM 2605 C C . PRO A 1 363 ? 28.524 -7.021 2.170 1.00 75.69 363 PRO A C 1
ATOM 2607 O O . PRO A 1 363 ? 28.265 -7.409 1.033 1.00 75.69 363 PRO A O 1
ATOM 2610 N N . GLY A 1 364 ? 29.763 -7.101 2.665 1.00 72.88 364 GLY A N 1
ATOM 2611 C CA . GLY A 1 364 ? 30.947 -7.457 1.861 1.00 72.88 364 GLY A CA 1
ATOM 2612 C C . GLY A 1 364 ? 30.976 -8.868 1.239 1.00 72.88 364 GLY A C 1
ATOM 2613 O O . GLY A 1 364 ? 31.935 -9.207 0.556 1.00 72.88 364 GLY A O 1
ATOM 2614 N N . GLY A 1 365 ? 29.960 -9.707 1.475 1.00 82.88 365 GLY A N 1
ATOM 2615 C CA . GLY A 1 365 ? 29.805 -11.039 0.867 1.00 82.88 365 GLY A CA 1
ATOM 2616 C C . GLY A 1 365 ? 28.939 -11.071 -0.399 1.00 82.88 365 GLY A C 1
ATOM 2617 O O . GLY A 1 365 ? 28.598 -12.155 -0.874 1.00 82.88 365 GLY A O 1
ATOM 2618 N N . TRP A 1 366 ? 28.512 -9.915 -0.909 1.00 91.25 366 TRP A N 1
ATOM 2619 C CA . TRP A 1 366 ? 27.573 -9.834 -2.026 1.00 91.25 366 TRP A CA 1
ATOM 2620 C C . TRP A 1 366 ? 28.276 -9.816 -3.383 1.00 91.25 366 TRP A C 1
ATOM 2622 O O . TRP A 1 366 ? 29.376 -9.295 -3.545 1.00 91.25 366 TRP A O 1
ATOM 2632 N N . THR A 1 367 ? 27.625 -10.413 -4.380 1.00 91.88 367 THR A N 1
ATOM 2633 C CA . THR A 1 367 ? 28.096 -10.397 -5.767 1.00 91.88 367 THR A CA 1
ATOM 2634 C C . THR A 1 367 ? 27.681 -9.093 -6.431 1.00 91.88 367 THR A C 1
ATOM 2636 O O . THR A 1 367 ? 26.533 -8.673 -6.327 1.00 91.88 367 THR A O 1
ATOM 2639 N N . HIS A 1 368 ? 28.604 -8.477 -7.156 1.00 89.12 368 HIS A N 1
ATOM 2640 C CA . HIS A 1 368 ? 28.390 -7.221 -7.862 1.00 89.12 368 HIS A CA 1
ATOM 2641 C C . HIS A 1 368 ? 28.176 -7.496 -9.351 1.00 89.12 368 HIS A C 1
ATOM 2643 O O . HIS A 1 368 ? 29.016 -8.132 -9.990 1.00 89.12 368 HIS A O 1
ATOM 2649 N N . VAL A 1 369 ? 27.050 -7.038 -9.899 1.00 92.25 369 VAL A N 1
ATOM 2650 C CA . VAL A 1 369 ? 26.665 -7.257 -11.297 1.00 92.25 369 VAL A CA 1
ATOM 2651 C C . VAL A 1 369 ? 26.415 -5.917 -11.974 1.00 92.25 369 VAL A C 1
ATOM 2653 O O . VAL A 1 369 ? 25.566 -5.131 -11.556 1.00 92.25 369 VAL A O 1
ATOM 2656 N N . LEU A 1 370 ? 27.154 -5.670 -13.054 1.00 91.81 370 LEU A N 1
ATOM 2657 C CA . LEU A 1 370 ? 26.934 -4.506 -13.900 1.00 91.81 370 LEU A CA 1
ATOM 2658 C C . LEU A 1 370 ? 25.665 -4.679 -14.727 1.00 91.81 370 LEU A C 1
ATOM 2660 O O . LEU A 1 370 ? 25.370 -5.766 -15.227 1.00 91.81 370 LEU A O 1
ATOM 2664 N N . THR A 1 371 ? 24.946 -3.579 -14.894 1.00 92.81 371 THR A N 1
ATOM 2665 C CA . THR A 1 371 ? 23.758 -3.490 -15.735 1.00 92.81 371 THR A CA 1
ATOM 2666 C C . THR A 1 371 ? 23.916 -2.408 -16.792 1.00 92.81 371 THR A C 1
ATOM 2668 O O . THR A 1 371 ? 24.670 -1.447 -16.617 1.00 92.81 371 THR A O 1
ATOM 2671 N N . TYR A 1 372 ? 23.209 -2.598 -17.897 1.00 91.62 372 TYR A N 1
ATOM 2672 C CA . TYR A 1 372 ? 23.342 -1.851 -19.135 1.00 91.62 372 TYR A CA 1
ATOM 2673 C C . TYR A 1 372 ? 21.965 -1.427 -19.637 1.00 91.62 372 TYR A C 1
ATOM 2675 O O . TYR A 1 372 ? 20.969 -2.135 -19.441 1.00 91.62 372 TYR A O 1
ATOM 2683 N N . GLN A 1 373 ? 21.912 -0.269 -20.279 1.00 91.31 373 GLN A N 1
ATOM 2684 C CA . GLN A 1 373 ? 20.697 0.314 -20.827 1.00 91.31 373 GLN A CA 1
ATOM 2685 C C . GLN A 1 373 ? 20.371 -0.282 -22.199 1.00 91.31 373 GLN A C 1
ATOM 2687 O O . GLN A 1 373 ? 21.234 -0.364 -23.077 1.00 91.31 373 GLN A O 1
ATOM 2692 N N . LEU A 1 374 ? 19.103 -0.644 -22.398 1.00 93.81 374 LEU A N 1
ATOM 2693 C CA . LEU A 1 374 ? 18.552 -0.983 -23.706 1.00 93.81 374 LEU A CA 1
ATOM 2694 C C . LEU A 1 374 ? 17.729 0.195 -24.227 1.00 93.81 374 LEU A C 1
ATOM 2696 O O . LEU A 1 374 ? 16.768 0.615 -23.589 1.00 93.81 374 LEU A O 1
ATOM 2700 N N . THR A 1 375 ? 18.077 0.707 -25.403 1.00 94.50 375 THR A N 1
ATOM 2701 C CA . THR A 1 375 ? 17.236 1.668 -26.132 1.00 94.50 375 THR A CA 1
ATOM 2702 C C . THR A 1 375 ? 16.558 0.950 -27.292 1.00 94.50 375 THR A C 1
ATOM 2704 O O . THR A 1 375 ? 17.238 0.312 -28.094 1.00 94.50 375 THR A O 1
ATOM 2707 N N . VAL A 1 376 ? 15.232 1.040 -27.396 1.00 96.12 376 VAL A N 1
ATOM 2708 C CA . VAL A 1 376 ? 14.456 0.432 -28.488 1.00 96.12 376 VAL A CA 1
ATOM 2709 C C . VAL A 1 376 ? 13.913 1.541 -29.386 1.00 96.12 376 VAL A C 1
ATOM 2711 O O . VAL A 1 376 ? 13.090 2.346 -28.965 1.00 96.12 376 VAL A O 1
ATOM 2714 N N . GLU A 1 377 ? 14.394 1.609 -30.624 1.00 96.88 377 GLU A N 1
ATOM 2715 C CA . GLU A 1 377 ? 13.935 2.559 -31.639 1.00 96.88 377 GLU A CA 1
ATOM 2716 C C . GLU A 1 377 ? 12.865 1.925 -32.537 1.00 96.88 377 GLU A C 1
ATOM 2718 O O . GLU A 1 377 ? 13.043 0.813 -33.050 1.00 96.88 377 GLU A O 1
ATOM 2723 N N . ASN A 1 378 ? 11.781 2.668 -32.785 1.00 95.44 378 ASN A N 1
ATOM 2724 C CA . ASN A 1 378 ? 10.588 2.210 -33.512 1.00 95.44 378 ASN A CA 1
ATOM 2725 C C . ASN A 1 378 ? 9.994 0.912 -32.945 1.00 95.44 378 ASN A C 1
ATOM 2727 O O . ASN A 1 378 ? 9.555 0.030 -33.693 1.00 95.44 378 ASN A O 1
ATOM 2731 N N . GLY A 1 379 ? 10.044 0.776 -31.628 1.00 94.88 379 GLY A N 1
ATOM 2732 C CA . GLY A 1 379 ? 9.484 -0.341 -30.906 1.00 94.88 379 GLY A CA 1
ATOM 2733 C C . GLY A 1 379 ? 9.527 -0.092 -29.411 1.00 94.88 379 GLY A C 1
ATOM 2734 O O . GLY A 1 379 ? 10.002 0.940 -28.940 1.00 94.88 379 GLY A O 1
ATOM 2735 N N . THR A 1 380 ? 9.057 -1.077 -28.662 1.00 95.19 380 THR A N 1
ATOM 2736 C CA . THR A 1 380 ? 8.924 -0.995 -27.211 1.00 95.19 380 THR A CA 1
ATOM 2737 C C . THR A 1 380 ? 9.587 -2.196 -26.548 1.00 95.19 380 THR A C 1
ATOM 2739 O O . THR A 1 380 ? 9.469 -3.321 -27.035 1.00 95.19 380 THR A O 1
ATOM 2742 N N . ASP A 1 381 ? 10.256 -1.974 -25.416 1.00 95.81 381 ASP A N 1
ATOM 2743 C CA . ASP A 1 381 ? 10.613 -3.048 -24.489 1.00 95.81 381 ASP A CA 1
ATOM 2744 C C . ASP A 1 381 ? 9.402 -3.393 -23.610 1.00 95.81 381 ASP A C 1
ATOM 2746 O O . ASP A 1 381 ? 9.026 -2.663 -22.691 1.00 95.81 381 ASP A O 1
ATOM 2750 N N . THR A 1 382 ? 8.774 -4.524 -23.908 1.00 93.56 382 THR A N 1
ATOM 2751 C CA . THR A 1 382 ? 7.581 -5.013 -23.205 1.00 93.56 382 THR A CA 1
ATOM 2752 C C . THR A 1 382 ? 7.903 -5.698 -21.877 1.00 93.56 382 THR A C 1
ATOM 2754 O O . THR A 1 382 ? 7.000 -5.876 -21.058 1.00 93.56 382 THR A O 1
ATOM 2757 N N . THR A 1 383 ? 9.175 -6.028 -21.618 1.00 89.25 383 THR A N 1
ATOM 2758 C CA . THR A 1 383 ? 9.627 -6.496 -20.299 1.00 89.25 383 THR A CA 1
ATOM 2759 C C . THR A 1 383 ? 9.614 -5.355 -19.274 1.00 89.25 383 THR A C 1
ATOM 2761 O O . THR A 1 383 ? 9.509 -5.624 -18.078 1.00 89.25 383 THR A O 1
ATOM 2764 N N . LYS A 1 384 ? 9.662 -4.090 -19.728 1.00 80.44 384 LYS A N 1
ATOM 2765 C CA . LYS A 1 384 ? 9.625 -2.872 -18.896 1.00 80.44 384 LYS A CA 1
ATOM 2766 C C . LYS A 1 384 ? 10.717 -2.804 -17.820 1.00 80.44 384 LYS A C 1
ATOM 2768 O O . LYS A 1 384 ? 10.522 -2.170 -16.786 1.00 80.44 384 LYS A O 1
ATOM 2773 N N . ALA A 1 385 ? 11.861 -3.449 -18.036 1.00 79.38 385 ALA A N 1
ATOM 2774 C CA . ALA A 1 385 ? 13.012 -3.249 -17.166 1.00 79.38 385 ALA A CA 1
ATOM 2775 C C . ALA A 1 385 ? 13.854 -2.087 -17.699 1.00 79.38 385 ALA A C 1
ATOM 2777 O O . ALA A 1 385 ? 14.173 -2.037 -18.883 1.00 79.38 385 ALA A O 1
ATOM 2778 N N . SER A 1 386 ? 14.244 -1.166 -16.821 1.00 78.50 386 SER A N 1
ATOM 2779 C CA . SER A 1 386 ? 15.076 -0.023 -17.214 1.00 78.50 386 SER A CA 1
ATOM 2780 C C . SER A 1 386 ? 16.515 -0.443 -17.560 1.00 78.50 386 SER A C 1
ATOM 2782 O O . SER A 1 386 ? 17.123 0.124 -18.467 1.00 78.50 386 SER A O 1
ATOM 2784 N N . PHE A 1 387 ? 17.050 -1.469 -16.877 1.00 90.00 387 PHE A N 1
ATOM 2785 C CA . PHE A 1 387 ? 18.424 -1.971 -17.042 1.00 90.00 387 PHE A CA 1
ATOM 2786 C C . PHE A 1 387 ? 18.495 -3.491 -17.007 1.00 90.00 387 PHE A C 1
ATOM 2788 O O . PHE A 1 387 ? 17.714 -4.151 -16.319 1.00 90.00 387 PHE A O 1
ATOM 2795 N N . TYR A 1 388 ? 19.501 -4.035 -17.689 1.00 92.75 388 TYR A N 1
ATOM 2796 C CA . TYR A 1 388 ? 19.731 -5.471 -17.795 1.00 92.75 388 TYR A CA 1
ATOM 2797 C C . TYR A 1 388 ? 21.188 -5.834 -17.509 1.00 92.75 388 TYR A C 1
ATOM 2799 O O . TYR A 1 388 ? 22.083 -5.137 -17.984 1.00 92.75 388 TYR A O 1
ATOM 2807 N N . PRO A 1 389 ? 21.466 -6.942 -16.803 1.00 94.69 389 PRO A N 1
ATOM 2808 C CA . PRO A 1 389 ? 22.817 -7.490 -16.747 1.00 94.69 389 PRO A CA 1
ATOM 2809 C C . PRO A 1 389 ? 23.248 -8.049 -18.113 1.00 94.69 389 PRO A C 1
ATOM 2811 O O . PRO A 1 389 ? 22.407 -8.325 -18.975 1.00 94.69 389 PRO A O 1
ATOM 2814 N N . GLU A 1 390 ? 24.551 -8.281 -18.300 1.00 95.75 390 GLU A N 1
ATOM 2815 C CA . GLU A 1 390 ? 25.044 -9.034 -19.462 1.00 95.75 390 GLU A CA 1
ATOM 2816 C C . GLU A 1 390 ? 24.337 -10.399 -19.545 1.00 95.75 390 GLU A C 1
ATOM 2818 O O . GLU A 1 390 ? 24.201 -11.116 -18.553 1.00 95.75 390 GLU A O 1
ATOM 2823 N N . GLY A 1 391 ? 23.854 -10.760 -20.735 1.00 95.44 391 GLY A N 1
ATOM 2824 C CA . GLY A 1 391 ? 23.080 -11.984 -20.939 1.00 95.44 391 GLY A CA 1
ATOM 2825 C C . GLY A 1 391 ? 21.613 -11.894 -20.497 1.00 95.44 391 GLY A C 1
ATOM 2826 O O . GLY A 1 391 ? 20.850 -12.819 -20.789 1.00 95.44 391 GLY A O 1
ATOM 2827 N N . GLY A 1 392 ? 21.199 -10.795 -19.855 1.00 95.06 392 GLY A N 1
ATOM 2828 C CA . GLY A 1 392 ? 19.802 -10.487 -19.550 1.00 95.06 392 GLY A CA 1
ATOM 2829 C C . GLY A 1 392 ? 18.948 -10.410 -20.817 1.00 95.06 392 GLY A C 1
ATOM 2830 O O . GLY A 1 392 ? 19.453 -10.132 -21.907 1.00 95.06 392 GLY A O 1
ATOM 2831 N N . GLN A 1 393 ? 17.653 -10.703 -20.691 1.00 96.19 393 GLN A N 1
ATOM 2832 C CA . GLN A 1 393 ? 16.745 -10.832 -21.829 1.00 96.19 393 GLN A CA 1
ATOM 2833 C C . GLN A 1 393 ? 15.596 -9.824 -21.761 1.00 96.19 393 GLN A C 1
ATOM 2835 O O . GLN A 1 393 ? 14.845 -9.810 -20.790 1.00 96.19 393 GLN A O 1
ATOM 2840 N N . ALA A 1 394 ? 15.436 -9.045 -22.829 1.00 96.50 394 ALA A N 1
ATOM 2841 C CA . ALA A 1 394 ? 14.332 -8.113 -23.040 1.00 96.50 394 ALA A CA 1
ATOM 2842 C C . ALA A 1 394 ? 13.395 -8.651 -24.126 1.00 96.50 394 ALA A C 1
ATOM 2844 O O . ALA A 1 394 ? 13.865 -9.189 -25.133 1.00 96.50 394 ALA A O 1
ATOM 2845 N N . VAL A 1 395 ? 12.082 -8.517 -23.957 1.00 97.31 395 VAL A N 1
ATOM 2846 C CA . VAL A 1 395 ? 11.107 -8.827 -25.009 1.00 97.31 395 VAL A CA 1
ATOM 2847 C C . VAL A 1 395 ? 10.761 -7.526 -25.710 1.00 97.31 395 VAL A C 1
ATOM 2849 O O . VAL A 1 395 ? 10.118 -6.656 -25.129 1.00 97.31 395 VAL A O 1
ATOM 2852 N N . ILE A 1 396 ? 11.181 -7.403 -26.964 1.00 97.38 396 ILE A N 1
ATOM 2853 C CA . ILE A 1 396 ? 10.963 -6.203 -27.767 1.00 97.38 396 ILE A CA 1
ATOM 2854 C C . ILE A 1 396 ? 9.891 -6.452 -28.822 1.00 97.38 396 ILE A C 1
ATOM 2856 O O . ILE A 1 396 ? 9.826 -7.529 -29.426 1.00 97.38 396 ILE A O 1
ATOM 2860 N N . GLU A 1 397 ? 9.065 -5.440 -29.052 1.00 97.75 397 GLU A N 1
ATOM 2861 C CA . GLU A 1 397 ? 8.006 -5.449 -30.055 1.00 97.75 397 GLU A CA 1
ATOM 2862 C C . GLU A 1 397 ? 8.123 -4.214 -30.944 1.00 97.75 397 GLU A C 1
ATOM 2864 O O . GLU A 1 397 ? 8.322 -3.106 -30.453 1.00 97.75 397 GLU A O 1
ATOM 2869 N N . ALA A 1 398 ? 8.071 -4.418 -32.259 1.00 97.12 398 ALA A N 1
ATOM 2870 C CA . ALA A 1 398 ? 8.173 -3.346 -33.234 1.00 97.12 398 ALA A CA 1
ATOM 2871 C C . ALA A 1 398 ? 6.865 -2.559 -33.266 1.00 97.12 398 ALA A C 1
ATOM 2873 O O . ALA A 1 398 ? 5.781 -3.141 -33.185 1.00 97.12 398 ALA A O 1
ATOM 2874 N N . ASP A 1 399 ? 6.969 -1.248 -33.443 1.00 96.50 399 ASP A N 1
ATOM 2875 C CA . ASP A 1 399 ? 5.804 -0.398 -33.636 1.00 96.50 399 ASP A CA 1
ATOM 2876 C C . ASP A 1 399 ? 5.034 -0.787 -34.911 1.00 96.50 399 ASP A C 1
ATOM 2878 O O . ASP A 1 399 ? 5.494 -1.527 -35.790 1.00 96.50 399 ASP A O 1
ATOM 2882 N N . ALA A 1 400 ? 3.820 -0.254 -35.041 1.00 93.38 400 ALA A N 1
ATOM 2883 C CA . ALA A 1 400 ? 3.057 -0.412 -36.267 1.00 93.38 400 ALA A CA 1
ATOM 2884 C C . ALA A 1 400 ? 3.846 0.149 -37.465 1.00 93.38 400 ALA A C 1
ATOM 2886 O O . ALA A 1 400 ? 4.284 1.301 -37.460 1.00 93.38 400 ALA A O 1
ATOM 2887 N N . ALA A 1 401 ? 3.990 -0.664 -38.515 1.00 92.44 401 ALA A N 1
ATOM 2888 C CA . ALA A 1 401 ? 4.709 -0.258 -39.714 1.00 92.44 401 ALA A CA 1
ATOM 2889 C C . ALA A 1 401 ? 4.069 0.995 -40.348 1.00 92.44 401 ALA A C 1
ATOM 2891 O O . ALA A 1 401 ? 2.841 1.047 -40.492 1.00 92.44 401 ALA A O 1
ATOM 2892 N N . PRO A 1 402 ? 4.870 1.985 -40.787 1.00 89.88 402 PRO A N 1
ATOM 2893 C CA . PRO A 1 402 ? 4.354 3.135 -41.522 1.00 89.88 402 PRO A CA 1
ATOM 2894 C C . PRO A 1 402 ? 3.577 2.715 -42.780 1.00 89.88 402 PRO A C 1
ATOM 2896 O O . PRO A 1 402 ? 3.846 1.674 -43.382 1.00 89.88 402 PRO A O 1
ATOM 2899 N N . GLY A 1 403 ? 2.627 3.546 -43.219 1.00 88.25 403 GLY A N 1
ATOM 2900 C CA . GLY A 1 403 ? 1.755 3.242 -44.358 1.00 88.25 403 GLY A CA 1
ATOM 2901 C C . GLY A 1 403 ? 2.519 2.829 -45.625 1.00 88.25 403 GLY A C 1
ATOM 2902 O O . GLY A 1 403 ? 3.460 3.499 -46.048 1.00 88.25 403 GLY A O 1
ATOM 2903 N N . GLY A 1 404 ? 2.106 1.713 -46.235 1.00 84.56 404 GLY A N 1
ATOM 2904 C CA . GLY A 1 404 ? 2.761 1.146 -47.419 1.00 84.56 404 GLY A CA 1
ATOM 2905 C C . GLY A 1 404 ? 4.071 0.408 -47.126 1.00 84.56 404 GLY A C 1
ATOM 2906 O O . GLY A 1 404 ? 4.751 -0.001 -48.069 1.00 84.56 404 GLY A O 1
ATOM 2907 N N . GLN A 1 405 ? 4.427 0.208 -45.857 1.00 91.81 405 GLN A N 1
ATOM 2908 C CA . GLN A 1 405 ? 5.572 -0.590 -45.434 1.00 91.81 405 GLN A CA 1
ATOM 2909 C C . GLN A 1 405 ? 5.131 -1.810 -44.619 1.00 91.81 405 GLN A C 1
ATOM 2911 O O . GLN A 1 405 ? 3.999 -1.900 -44.149 1.00 91.81 405 GLN A O 1
ATOM 2916 N N . ALA A 1 406 ? 6.039 -2.765 -44.469 1.00 92.19 406 ALA A N 1
ATOM 2917 C CA . ALA A 1 406 ? 5.909 -3.885 -43.549 1.00 92.19 406 ALA A CA 1
ATOM 2918 C C . ALA A 1 406 ? 7.180 -3.974 -42.704 1.00 92.19 406 ALA A C 1
ATOM 2920 O O . ALA A 1 406 ? 8.247 -3.555 -43.163 1.00 92.19 406 ALA A O 1
ATOM 2921 N N . PHE A 1 407 ? 7.065 -4.529 -41.494 1.00 96.12 407 PHE A N 1
ATOM 2922 C CA . PHE A 1 407 ? 8.230 -4.874 -40.682 1.00 96.12 407 PHE A CA 1
ATOM 2923 C C . PHE A 1 407 ? 9.214 -5.692 -41.524 1.00 96.12 407 PHE A C 1
ATOM 2925 O O . PHE A 1 407 ? 8.824 -6.640 -42.217 1.00 96.12 407 PHE A O 1
ATOM 2932 N N . ASP A 1 408 ? 10.473 -5.276 -41.503 1.00 96.00 408 ASP A N 1
ATOM 2933 C CA . ASP A 1 408 ? 11.553 -5.940 -42.215 1.00 96.00 408 ASP A CA 1
ATOM 2934 C C . ASP A 1 408 ? 12.370 -6.787 -41.242 1.00 96.00 408 ASP A C 1
ATOM 2936 O O . ASP A 1 408 ? 12.340 -8.019 -41.318 1.00 96.00 408 ASP A O 1
ATOM 2940 N N . ARG A 1 409 ? 13.069 -6.136 -40.301 1.00 97.75 409 ARG A N 1
ATOM 2941 C CA . ARG A 1 409 ? 13.889 -6.812 -39.293 1.00 97.75 409 ARG A CA 1
ATOM 2942 C C . ARG A 1 409 ? 14.273 -5.911 -38.120 1.00 97.75 409 ARG A C 1
ATOM 2944 O O . ARG A 1 409 ? 14.138 -4.695 -38.170 1.00 97.75 409 ARG A O 1
ATOM 2951 N N . TRP A 1 410 ? 14.855 -6.525 -37.100 1.00 97.94 410 TRP A N 1
ATOM 2952 C CA . TRP A 1 410 ? 15.612 -5.850 -36.054 1.00 97.94 410 TRP A CA 1
ATOM 2953 C C . TRP A 1 410 ? 17.092 -5.713 -36.415 1.00 97.94 410 TRP A C 1
ATOM 2955 O O . TRP A 1 410 ? 17.714 -6.643 -36.947 1.00 97.94 410 TRP A O 1
ATOM 2965 N N . GLU A 1 411 ? 17.660 -4.566 -36.060 1.00 97.31 411 GLU A N 1
ATOM 2966 C CA . GLU A 1 411 ? 19.090 -4.260 -36.108 1.00 97.31 411 GLU A CA 1
ATOM 2967 C C . GLU A 1 411 ? 19.591 -3.866 -34.715 1.00 97.31 411 GLU A C 1
ATOM 2969 O O . GLU A 1 411 ? 18.823 -3.354 -33.905 1.00 97.31 411 GLU A O 1
ATOM 2974 N N . THR A 1 412 ? 20.875 -4.095 -34.430 1.00 95.81 412 THR A N 1
ATOM 2975 C CA . THR A 1 412 ? 21.516 -3.697 -33.167 1.00 95.81 412 THR A CA 1
ATOM 2976 C C . THR A 1 412 ? 22.750 -2.832 -33.419 1.00 95.81 412 THR A C 1
ATOM 2978 O O . THR A 1 412 ? 23.554 -3.120 -34.310 1.00 95.81 412 THR A O 1
ATOM 2981 N N . LEU A 1 413 ? 22.900 -1.783 -32.613 1.00 87.31 413 LEU A N 1
ATOM 2982 C CA . LEU A 1 413 ? 24.016 -0.847 -32.559 1.00 87.31 413 LEU A CA 1
ATOM 2983 C C . LEU A 1 413 ? 24.621 -0.943 -31.147 1.00 87.31 413 LEU A C 1
ATOM 2985 O O . LEU A 1 413 ? 24.186 -0.250 -30.233 1.00 87.31 413 LEU A O 1
ATOM 2989 N N . GLY A 1 414 ? 25.577 -1.853 -30.946 1.00 83.44 414 GLY A N 1
ATOM 2990 C CA . GLY A 1 414 ? 26.179 -2.104 -29.621 1.00 83.44 414 GLY A CA 1
ATOM 2991 C C . GLY A 1 414 ? 26.412 -3.580 -29.285 1.00 83.44 414 GLY A C 1
ATOM 2992 O O . GLY A 1 414 ? 27.069 -3.892 -28.299 1.00 83.44 414 GLY A O 1
ATOM 2993 N N . GLY A 1 415 ? 25.953 -4.500 -30.141 1.00 91.19 415 GLY A N 1
ATOM 2994 C CA . GLY A 1 415 ? 26.142 -5.942 -29.964 1.00 91.19 415 GLY A CA 1
ATOM 2995 C C . GLY A 1 415 ? 24.876 -6.637 -29.466 1.00 91.19 415 GLY A C 1
ATOM 2996 O O . GLY A 1 415 ? 23.766 -6.246 -29.812 1.00 91.19 415 GLY A O 1
ATOM 2997 N N . GLY A 1 416 ? 25.026 -7.710 -28.694 1.00 95.06 416 GLY A N 1
ATOM 2998 C CA . GLY A 1 416 ? 23.898 -8.535 -28.258 1.00 95.06 416 GLY A CA 1
ATOM 2999 C C . GLY A 1 416 ? 23.354 -9.430 -29.373 1.00 95.06 416 GLY A C 1
ATOM 3000 O O . GLY A 1 416 ? 23.932 -9.542 -30.458 1.00 95.06 416 GLY A O 1
ATOM 3001 N N . ARG A 1 417 ? 22.253 -10.129 -29.092 1.00 97.12 417 ARG A N 1
ATOM 3002 C CA . ARG A 1 417 ? 21.660 -11.080 -30.047 1.00 97.12 417 ARG A CA 1
ATOM 3003 C C . ARG A 1 417 ? 20.141 -11.079 -29.985 1.00 97.12 417 ARG A C 1
ATOM 3005 O O . ARG A 1 417 ? 19.557 -11.101 -28.908 1.00 97.12 417 ARG A O 1
ATOM 3012 N N . PHE A 1 418 ? 19.506 -11.146 -31.147 1.00 97.56 418 PHE A N 1
ATOM 3013 C CA . PHE A 1 418 ? 18.075 -11.418 -31.252 1.00 97.56 418 PHE A CA 1
ATOM 3014 C C . PHE A 1 418 ? 17.841 -12.927 -31.301 1.00 97.56 418 PHE A C 1
ATOM 3016 O O . PHE A 1 418 ? 18.580 -13.641 -31.981 1.00 97.56 418 PHE A O 1
ATOM 3023 N N . LEU A 1 419 ? 16.788 -13.404 -30.638 1.00 97.50 419 LEU A N 1
ATOM 3024 C CA . LEU A 1 419 ? 16.292 -14.766 -30.829 1.00 97.50 419 LEU A CA 1
ATOM 3025 C C . LEU A 1 419 ? 15.841 -14.971 -32.283 1.00 97.50 419 LEU A C 1
ATOM 3027 O O . LEU A 1 419 ? 16.221 -15.952 -32.917 1.00 97.50 419 LEU A O 1
ATOM 3031 N N . ASN A 1 420 ? 15.066 -14.024 -32.819 1.00 97.00 420 ASN A N 1
ATOM 3032 C CA . ASN A 1 420 ? 14.691 -13.978 -34.225 1.00 97.00 420 ASN A CA 1
ATOM 3033 C C . ASN A 1 420 ? 14.545 -12.526 -34.701 1.00 97.00 420 ASN A C 1
ATOM 3035 O O . ASN A 1 420 ? 13.490 -11.913 -34.559 1.00 97.00 420 ASN A O 1
ATOM 3039 N N . ALA A 1 421 ? 15.590 -11.994 -35.337 1.00 96.44 421 ALA A N 1
ATOM 3040 C CA . ALA A 1 421 ? 15.576 -10.628 -35.858 1.00 96.44 421 ALA A CA 1
ATOM 3041 C C . ALA A 1 421 ? 14.525 -10.391 -36.963 1.00 96.44 421 ALA A C 1
ATOM 3043 O O . ALA A 1 421 ? 14.218 -9.242 -37.243 1.00 96.44 421 ALA A O 1
ATOM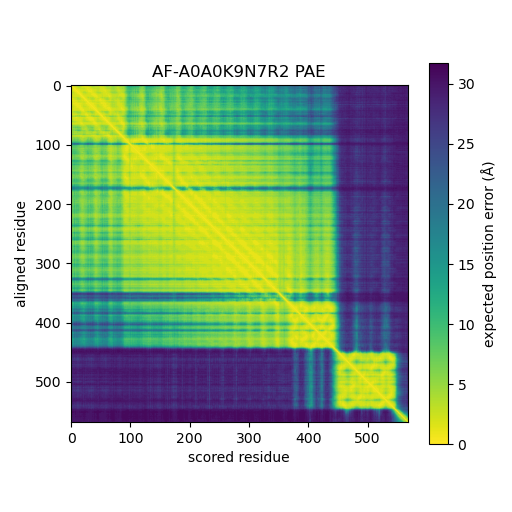 3044 N N . ALA A 1 422 ? 13.982 -11.434 -37.601 1.00 96.12 422 ALA A N 1
ATOM 3045 C CA . ALA A 1 422 ? 12.954 -11.308 -38.641 1.00 96.12 422 ALA A CA 1
ATOM 3046 C C . ALA A 1 422 ? 11.517 -11.350 -38.086 1.00 96.12 422 ALA A C 1
ATOM 3048 O O . ALA A 1 422 ? 10.558 -11.308 -38.855 1.00 96.12 422 ALA A O 1
ATOM 3049 N N . SER A 1 423 ? 11.352 -11.446 -36.763 1.00 97.44 423 SER A N 1
ATOM 3050 C CA . SER A 1 423 ? 10.050 -11.395 -36.099 1.00 97.44 423 SER A CA 1
ATOM 3051 C C . SER A 1 423 ? 9.809 -10.013 -35.499 1.00 97.44 423 SER A C 1
ATOM 3053 O O . SER A 1 423 ? 10.668 -9.500 -34.783 1.00 97.44 423 SER A O 1
ATOM 3055 N N . ALA A 1 424 ? 8.629 -9.436 -35.748 1.00 95.50 424 ALA A N 1
ATOM 3056 C CA . ALA A 1 424 ? 8.241 -8.132 -35.201 1.00 95.50 424 ALA A CA 1
ATOM 3057 C C . ALA A 1 424 ? 8.241 -8.123 -33.662 1.00 95.50 424 ALA A C 1
ATOM 3059 O O . ALA A 1 424 ? 8.582 -7.114 -33.059 1.00 95.50 424 ALA A O 1
ATOM 3060 N N . SER A 1 425 ? 7.952 -9.267 -33.035 1.00 97.69 425 SER A N 1
ATOM 3061 C CA . SER A 1 425 ? 8.170 -9.508 -31.606 1.00 97.69 425 SER A CA 1
ATOM 3062 C C . SER A 1 425 ? 9.275 -10.550 -31.421 1.00 97.69 425 SER A C 1
ATOM 3064 O O . SER A 1 425 ? 9.212 -11.639 -32.006 1.00 97.69 425 SER A O 1
ATOM 3066 N N . THR A 1 426 ? 10.313 -10.225 -30.651 1.00 97.88 426 THR A N 1
ATOM 3067 C CA . THR A 1 426 ? 11.449 -11.124 -30.388 1.00 97.88 426 THR A CA 1
ATOM 3068 C C . THR A 1 426 ? 12.054 -10.864 -29.013 1.00 97.88 426 THR A C 1
ATOM 3070 O O . THR A 1 426 ? 11.947 -9.780 -28.454 1.00 97.88 426 THR A O 1
ATOM 3073 N N . THR A 1 427 ? 12.777 -11.848 -28.484 1.00 97.88 427 THR A N 1
ATOM 3074 C CA . THR A 1 427 ? 13.669 -11.646 -27.339 1.00 97.88 427 THR A CA 1
ATOM 3075 C C . THR A 1 427 ? 15.022 -11.112 -27.813 1.00 97.88 427 THR A C 1
ATOM 3077 O O . THR A 1 427 ? 15.605 -11.661 -28.754 1.00 97.88 427 THR A O 1
ATOM 3080 N N . PHE A 1 428 ? 15.539 -10.078 -27.157 1.00 97.69 428 PHE A N 1
ATOM 3081 C CA . PHE A 1 428 ? 16.900 -9.571 -27.297 1.00 97.69 428 PHE A CA 1
ATOM 3082 C C . PHE A 1 428 ? 17.724 -9.956 -26.064 1.00 97.69 428 PHE A C 1
ATOM 3084 O O . PHE A 1 428 ? 17.272 -9.794 -24.937 1.00 97.69 428 PHE A O 1
ATOM 3091 N N . THR A 1 429 ? 18.920 -10.510 -26.266 1.00 97.75 429 THR A N 1
ATOM 3092 C CA . THR A 1 429 ? 19.883 -10.792 -25.192 1.00 97.75 429 THR A CA 1
ATOM 3093 C C . THR A 1 429 ? 20.933 -9.689 -25.155 1.00 97.75 429 THR A C 1
ATOM 3095 O O . THR A 1 429 ? 21.601 -9.446 -26.166 1.00 97.75 429 THR A O 1
ATOM 3098 N N . MET A 1 430 ? 21.100 -9.085 -23.984 1.00 97.19 430 MET A N 1
ATOM 3099 C CA . MET A 1 430 ? 21.955 -7.926 -23.753 1.00 97.19 430 MET A CA 1
ATOM 3100 C C . MET A 1 430 ? 23.450 -8.273 -23.790 1.00 97.19 430 MET A C 1
ATOM 3102 O O . MET A 1 430 ? 23.848 -9.298 -23.224 1.00 97.19 430 MET A O 1
ATOM 3106 N N . PRO A 1 431 ? 24.292 -7.449 -24.442 1.00 96.19 431 PRO A N 1
ATOM 3107 C CA . PRO A 1 431 ? 25.744 -7.530 -24.303 1.00 96.19 431 PRO A CA 1
ATOM 3108 C C . PRO A 1 431 ? 26.218 -6.848 -23.009 1.00 96.19 431 PRO A C 1
ATOM 3110 O O . PRO A 1 431 ? 25.436 -6.217 -22.303 1.00 96.19 431 PRO A O 1
ATOM 3113 N N . ALA A 1 432 ? 27.522 -6.920 -22.730 1.00 94.12 432 ALA A N 1
ATOM 3114 C CA . ALA A 1 432 ? 28.183 -6.163 -21.663 1.00 94.12 432 ALA A CA 1
ATOM 3115 C C . ALA A 1 432 ? 28.382 -4.666 -22.002 1.00 94.12 432 ALA A C 1
ATOM 3117 O O . ALA A 1 432 ? 29.456 -4.106 -21.764 1.00 94.12 432 ALA A O 1
ATOM 3118 N N . ALA A 1 433 ? 27.388 -4.030 -22.626 1.00 93.06 433 ALA A N 1
ATOM 3119 C CA . ALA A 1 433 ? 27.420 -2.622 -23.011 1.00 93.06 433 ALA A CA 1
ATOM 3120 C C . ALA A 1 433 ? 26.002 -2.072 -23.209 1.00 93.06 433 ALA A C 1
ATOM 3122 O O . ALA A 1 433 ? 25.105 -2.797 -23.652 1.00 93.06 433 ALA A O 1
ATOM 3123 N N . ASP A 1 434 ? 25.823 -0.774 -22.956 1.00 92.88 434 ASP A N 1
ATOM 3124 C CA . ASP A 1 434 ? 24.614 -0.059 -23.371 1.00 92.88 434 ASP A CA 1
ATOM 3125 C C . ASP A 1 434 ? 24.416 -0.243 -24.878 1.00 92.88 434 ASP A C 1
ATOM 3127 O O . ASP A 1 434 ? 25.370 -0.159 -25.658 1.00 92.88 434 ASP A O 1
ATOM 3131 N N . THR A 1 435 ? 23.191 -0.557 -25.291 1.00 94.88 435 THR A N 1
ATOM 3132 C CA . THR A 1 435 ? 22.910 -0.963 -26.671 1.00 94.88 435 THR A CA 1
ATOM 3133 C C . THR A 1 435 ? 21.596 -0.387 -27.161 1.00 94.88 435 THR A C 1
ATOM 3135 O O . THR A 1 435 ? 20.595 -0.371 -26.442 1.00 94.88 435 THR A O 1
ATOM 3138 N N . THR A 1 436 ? 21.589 0.024 -28.426 1.00 96.69 436 THR A N 1
ATOM 3139 C CA . THR A 1 436 ? 20.372 0.415 -29.133 1.00 96.69 436 THR A CA 1
ATOM 3140 C C . THR A 1 436 ? 19.965 -0.682 -30.103 1.00 96.69 436 THR A C 1
ATOM 3142 O O . THR A 1 436 ? 20.782 -1.156 -30.894 1.00 96.69 436 THR A O 1
ATOM 3145 N N . VAL A 1 437 ? 18.693 -1.062 -30.085 1.00 97.50 437 VAL A N 1
ATOM 3146 C CA . VAL A 1 437 ? 18.075 -1.912 -31.105 1.00 97.50 437 VAL A CA 1
ATOM 3147 C C . VAL A 1 437 ? 17.040 -1.108 -31.875 1.00 97.50 437 VAL A C 1
ATOM 3149 O O . VAL A 1 437 ? 16.396 -0.227 -31.316 1.00 97.50 437 VAL A O 1
ATOM 3152 N N . ARG A 1 438 ? 16.871 -1.400 -33.162 1.00 97.38 438 ARG A N 1
ATOM 3153 C CA . ARG A 1 438 ? 15.976 -0.647 -34.045 1.00 97.38 438 ARG A CA 1
ATOM 3154 C C . ARG A 1 438 ? 15.155 -1.579 -34.917 1.00 97.38 438 ARG A C 1
ATOM 3156 O O . ARG A 1 438 ? 15.730 -2.434 -35.595 1.00 97.38 438 ARG A O 1
ATOM 3163 N N . ALA A 1 439 ? 13.840 -1.380 -34.945 1.00 97.69 439 ALA A N 1
ATOM 3164 C CA . ALA A 1 439 ? 12.982 -2.005 -35.943 1.00 97.69 439 ALA A CA 1
ATOM 3165 C C . ALA A 1 439 ? 13.086 -1.236 -37.265 1.00 97.69 439 ALA A C 1
ATOM 3167 O O . ALA A 1 439 ? 12.938 -0.006 -37.308 1.00 97.69 439 ALA A O 1
ATOM 3168 N N . THR A 1 440 ? 13.343 -1.962 -38.349 1.00 97.12 440 THR A N 1
ATOM 3169 C CA . THR A 1 440 ? 13.348 -1.429 -39.710 1.00 97.12 440 THR A CA 1
ATOM 3170 C C . THR A 1 440 ? 12.117 -1.898 -40.474 1.00 97.12 440 THR A C 1
ATOM 3172 O O . THR A 1 440 ? 11.546 -2.960 -40.215 1.00 97.12 440 THR A O 1
ATOM 3175 N N . TYR A 1 441 ? 11.702 -1.084 -41.440 1.00 95.50 441 TYR A N 1
ATOM 3176 C CA . TYR A 1 441 ? 10.529 -1.324 -42.267 1.00 95.50 441 TYR A CA 1
ATOM 3177 C C . TYR A 1 441 ? 10.920 -1.228 -43.738 1.00 95.50 441 TYR A C 1
ATOM 3179 O O . TYR A 1 441 ? 11.768 -0.419 -44.122 1.00 95.50 441 TYR A O 1
ATOM 3187 N N . ARG A 1 442 ? 10.300 -2.064 -44.570 1.00 92.38 442 ARG A N 1
ATOM 3188 C CA . ARG A 1 442 ? 10.524 -2.092 -46.019 1.00 92.38 442 ARG A CA 1
ATOM 3189 C C . ARG A 1 442 ? 9.254 -1.737 -46.764 1.00 92.38 442 ARG A C 1
ATOM 3191 O O . ARG A 1 442 ? 8.157 -2.114 -46.354 1.00 92.38 442 ARG A O 1
ATOM 3198 N N . THR A 1 443 ? 9.399 -1.062 -47.898 1.00 89.00 443 THR A N 1
ATOM 3199 C CA . THR A 1 443 ? 8.270 -0.731 -48.765 1.00 89.00 443 THR A CA 1
ATOM 3200 C C . THR A 1 443 ? 7.613 -1.999 -49.303 1.00 89.00 443 THR A C 1
ATOM 3202 O O . THR A 1 443 ? 8.254 -2.900 -49.847 1.00 89.00 443 THR A O 1
ATOM 3205 N N . THR A 1 444 ? 6.296 -2.067 -49.152 1.00 77.38 444 THR A N 1
ATOM 3206 C CA . THR A 1 444 ? 5.474 -3.074 -49.814 1.00 77.38 444 THR A CA 1
ATOM 3207 C C . THR A 1 444 ? 5.183 -2.569 -51.219 1.00 77.38 444 THR A C 1
ATOM 3209 O O . THR A 1 444 ? 4.568 -1.521 -51.409 1.00 77.38 444 THR A O 1
ATOM 3212 N N . THR A 1 445 ? 5.689 -3.267 -52.233 1.00 63.88 445 THR A N 1
ATOM 3213 C CA . THR A 1 445 ? 5.316 -2.974 -53.618 1.00 63.88 445 THR A CA 1
ATOM 3214 C C . THR A 1 445 ? 3.869 -3.434 -53.811 1.00 63.88 445 THR A C 1
ATOM 3216 O O . THR A 1 445 ? 3.584 -4.600 -53.524 1.00 63.88 445 THR A O 1
ATOM 3219 N N . PRO A 1 446 ? 2.944 -2.582 -54.290 1.00 50.81 446 PRO A N 1
ATOM 3220 C CA . PRO A 1 446 ? 1.633 -3.059 -54.708 1.00 50.81 446 PRO A CA 1
ATOM 3221 C C . PRO A 1 446 ? 1.831 -4.114 -55.802 1.00 50.81 446 PRO A C 1
ATOM 3223 O O . PRO A 1 446 ? 2.621 -3.901 -56.725 1.00 50.81 446 PRO A O 1
ATOM 3226 N N . ALA A 1 447 ? 1.149 -5.257 -55.703 1.00 48.53 447 ALA A N 1
ATOM 3227 C CA . ALA A 1 447 ? 1.162 -6.255 -56.769 1.00 48.53 447 ALA A CA 1
ATOM 3228 C C . ALA A 1 447 ? 0.758 -5.593 -58.107 1.00 48.53 447 ALA A C 1
ATOM 3230 O O . ALA A 1 447 ? -0.148 -4.752 -58.103 1.00 48.53 447 ALA A O 1
ATOM 3231 N N . PRO A 1 448 ? 1.395 -5.929 -59.249 1.00 51.94 448 PRO A N 1
ATOM 3232 C CA . PRO A 1 448 ? 0.939 -5.428 -60.540 1.00 51.94 448 PRO A CA 1
ATOM 3233 C C . PRO A 1 448 ? -0.525 -5.835 -60.742 1.00 51.94 448 PRO A C 1
ATOM 3235 O O . PRO A 1 448 ? -0.900 -6.980 -60.487 1.00 51.94 448 PRO A O 1
ATOM 3238 N N . GLY A 1 449 ? -1.357 -4.873 -61.143 1.00 54.81 449 GLY A N 1
ATOM 3239 C CA . GLY A 1 449 ? -2.791 -5.081 -61.332 1.00 54.81 449 GLY A CA 1
ATOM 3240 C C . GLY A 1 449 ? -3.124 -6.157 -62.383 1.00 54.81 449 GLY A C 1
ATOM 3241 O O . GLY A 1 449 ? -2.252 -6.582 -63.145 1.00 54.81 449 GLY A O 1
ATOM 3242 N N . PRO A 1 450 ? -4.389 -6.608 -62.437 1.00 55.94 450 PRO A N 1
ATOM 3243 C CA . PRO A 1 450 ? -4.844 -7.657 -63.349 1.00 55.94 450 PRO A CA 1
ATOM 3244 C C . PRO A 1 450 ? -4.522 -7.367 -64.828 1.00 55.94 450 PRO A C 1
ATOM 3246 O O . PRO A 1 450 ? -4.729 -6.259 -65.316 1.00 55.94 450 PRO A O 1
ATOM 3249 N N . ALA A 1 451 ? -4.047 -8.379 -65.567 1.00 62.16 451 ALA A N 1
ATOM 3250 C CA . ALA A 1 451 ? -3.749 -8.262 -66.998 1.00 62.16 451 ALA A CA 1
ATOM 3251 C C . ALA A 1 451 ? -5.021 -7.994 -67.834 1.00 62.16 451 ALA A C 1
ATOM 3253 O O . ALA A 1 451 ? -6.030 -8.694 -67.674 1.00 62.16 451 ALA A O 1
ATOM 3254 N N . ASN A 1 452 ? -4.951 -7.013 -68.745 1.00 72.50 452 ASN A N 1
ATOM 3255 C CA . ASN A 1 452 ? -6.034 -6.640 -69.666 1.00 72.50 452 ASN A CA 1
ATOM 3256 C C . ASN A 1 452 ? -6.304 -7.720 -70.727 1.00 72.50 452 ASN A C 1
ATOM 3258 O O . ASN A 1 452 ? -5.406 -8.466 -71.126 1.00 72.50 452 ASN A O 1
ATOM 3262 N N . ALA A 1 453 ? -7.545 -7.765 -71.213 1.00 83.00 453 ALA A N 1
ATOM 3263 C CA . ALA A 1 453 ? -7.934 -8.623 -72.324 1.00 83.00 453 ALA A CA 1
ATOM 3264 C C . ALA A 1 453 ? -7.374 -8.102 -73.662 1.00 83.00 453 ALA A C 1
ATOM 3266 O O . ALA A 1 453 ? -7.235 -6.898 -73.871 1.00 83.00 453 ALA A O 1
ATOM 3267 N N . SER A 1 454 ? -7.051 -9.006 -74.586 1.00 89.19 454 SER A N 1
ATOM 3268 C CA . SER A 1 454 ? -6.553 -8.679 -75.931 1.00 89.19 454 SER A CA 1
ATOM 3269 C C . SER A 1 454 ? -7.092 -9.655 -76.974 1.00 89.19 454 SER A C 1
ATOM 3271 O O . SER A 1 454 ? -7.504 -10.765 -76.636 1.00 89.19 454 SER A O 1
ATOM 3273 N N . ILE A 1 455 ? -7.092 -9.255 -78.248 1.00 91.31 455 ILE A N 1
ATOM 3274 C CA . ILE A 1 455 ? -7.555 -10.085 -79.369 1.00 91.31 455 ILE A CA 1
ATOM 3275 C C . ILE A 1 455 ? -6.534 -10.128 -80.508 1.00 91.31 455 ILE A C 1
ATOM 3277 O O . ILE A 1 455 ? -5.751 -9.197 -80.683 1.00 91.31 455 ILE A O 1
ATOM 3281 N N . ASN A 1 456 ? -6.560 -11.202 -81.300 1.00 90.81 456 ASN A N 1
ATOM 3282 C CA . ASN A 1 456 ? -5.733 -11.346 -82.497 1.00 90.81 456 ASN A CA 1
ATOM 3283 C C . ASN A 1 456 ? -6.436 -12.199 -83.579 1.00 90.81 456 ASN A C 1
ATOM 3285 O O . ASN A 1 456 ? -6.834 -13.333 -83.288 1.00 90.81 456 ASN A O 1
ATOM 3289 N N . PRO A 1 457 ? -6.550 -11.724 -84.832 1.00 91.25 457 PRO A N 1
ATOM 3290 C CA . PRO A 1 457 ? -6.226 -10.369 -85.281 1.00 91.25 457 PRO A CA 1
ATOM 3291 C C . PRO A 1 457 ? -7.197 -9.326 -84.711 1.00 91.25 457 PRO A C 1
ATOM 3293 O O . PRO A 1 457 ? -8.355 -9.627 -84.435 1.00 91.25 457 PRO A O 1
ATOM 3296 N N . ASP A 1 458 ? -6.722 -8.093 -84.568 1.00 90.25 458 ASP A N 1
ATOM 3297 C CA . ASP A 1 458 ? -7.522 -6.922 -84.186 1.00 90.25 458 ASP A CA 1
ATOM 3298 C C . ASP A 1 458 ? -8.174 -6.228 -85.396 1.00 90.25 458 ASP A C 1
ATOM 3300 O O . ASP A 1 458 ? -9.018 -5.348 -85.233 1.00 90.25 458 ASP A O 1
ATOM 3304 N N . LYS A 1 459 ? -7.836 -6.649 -86.622 1.00 93.56 459 LYS A N 1
ATOM 3305 C CA . LYS A 1 459 ? -8.419 -6.134 -87.864 1.00 93.56 459 LYS A CA 1
ATOM 3306 C C . LYS A 1 459 ? -8.480 -7.158 -88.993 1.00 93.56 459 LYS A C 1
ATOM 3308 O O . LYS A 1 459 ? -7.602 -8.013 -89.112 1.00 93.56 459 LYS A O 1
ATOM 3313 N N . ALA A 1 460 ? -9.484 -7.047 -89.862 1.00 93.81 460 ALA A N 1
ATOM 3314 C CA . ALA A 1 460 ? -9.565 -7.826 -91.101 1.00 93.81 460 ALA A CA 1
ATOM 3315 C C . ALA A 1 460 ? -10.404 -7.122 -92.181 1.00 93.81 460 ALA A C 1
ATOM 3317 O O . ALA A 1 460 ? -11.076 -6.127 -91.918 1.00 93.81 460 ALA A O 1
ATOM 3318 N N . THR A 1 461 ? -10.406 -7.687 -93.390 1.00 92.50 461 THR A N 1
ATOM 3319 C CA . THR A 1 461 ? -11.259 -7.253 -94.505 1.00 92.50 461 THR A CA 1
ATOM 3320 C C . THR A 1 461 ? -12.183 -8.392 -94.926 1.00 92.50 461 THR A C 1
ATOM 3322 O O . THR A 1 461 ? -11.728 -9.530 -95.072 1.00 92.50 461 THR A O 1
ATOM 3325 N N . PHE A 1 462 ? -13.456 -8.080 -95.163 1.00 94.75 462 PHE A N 1
ATOM 3326 C CA . PHE A 1 462 ? -14.460 -8.995 -95.702 1.00 94.75 462 PHE A CA 1
ATOM 3327 C C . PHE A 1 462 ? -15.018 -8.446 -97.016 1.00 94.75 462 PHE A C 1
ATOM 3329 O O . PHE A 1 462 ? -15.341 -7.265 -97.106 1.00 94.75 462 PHE A O 1
ATOM 3336 N N . ASP A 1 463 ? -15.155 -9.301 -98.027 1.00 91.69 463 ASP A N 1
ATOM 3337 C CA . ASP A 1 463 ? -15.774 -8.925 -99.301 1.00 91.69 463 ASP A CA 1
ATOM 3338 C C . ASP A 1 463 ? -17.171 -9.534 -99.394 1.00 91.69 463 ASP A C 1
ATOM 3340 O O . ASP A 1 463 ? -17.347 -10.753 -99.303 1.00 91.69 463 ASP A O 1
ATOM 3344 N N . ARG A 1 464 ? -18.182 -8.686 -99.574 1.00 90.50 464 ARG A N 1
ATOM 3345 C CA . ARG A 1 464 ? -19.572 -9.142 -99.660 1.00 90.50 464 ARG A CA 1
ATOM 3346 C C . ARG A 1 464 ? -19.934 -9.748 -101.012 1.00 90.50 464 ARG A C 1
ATOM 3348 O O . ARG A 1 464 ? -20.991 -10.370 -101.107 1.00 90.50 464 ARG A O 1
ATOM 3355 N N . TYR A 1 465 ? -19.108 -9.579 -102.046 1.00 89.81 465 TYR A N 1
ATOM 3356 C CA . TYR A 1 465 ? -19.318 -10.270 -103.314 1.00 89.81 465 TYR A CA 1
ATOM 3357 C C . TYR A 1 465 ? -19.024 -11.769 -103.126 1.00 89.81 465 TYR A C 1
ATOM 3359 O O . TYR A 1 465 ? -17.899 -12.097 -102.758 1.00 89.81 465 TYR A O 1
ATOM 3367 N N . PRO A 1 466 ? -19.969 -12.700 -103.381 1.00 86.19 466 PRO A N 1
ATOM 3368 C CA . PRO A 1 466 ? -19.747 -14.126 -103.109 1.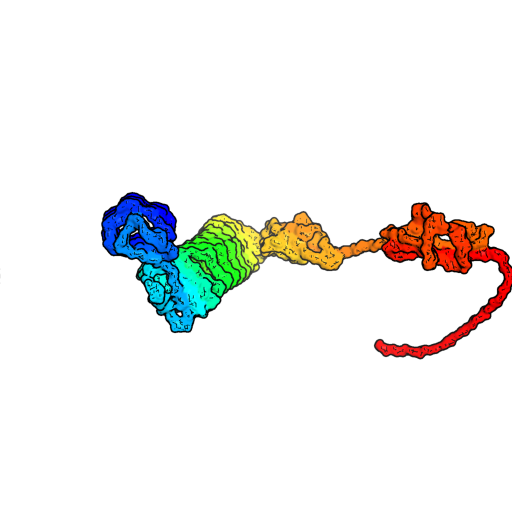00 86.19 466 PRO A CA 1
ATOM 3369 C C . PRO A 1 466 ? -18.548 -14.746 -103.840 1.00 86.19 466 PRO A C 1
ATOM 3371 O O . PRO A 1 466 ? -17.979 -15.727 -103.368 1.00 86.19 466 PRO A O 1
ATOM 3374 N N . SER A 1 467 ? -18.147 -14.172 -104.980 1.00 83.94 467 SER A N 1
ATOM 3375 C CA . SER A 1 467 ? -16.954 -14.577 -105.740 1.00 83.94 467 SER A CA 1
ATOM 3376 C C . SER A 1 467 ? -15.706 -13.740 -105.416 1.00 83.94 467 SER A C 1
ATOM 3378 O O . SER A 1 467 ? -14.668 -13.907 -106.052 1.00 83.94 467 SER A O 1
ATOM 3380 N N . GLY A 1 468 ? -15.802 -12.827 -104.450 1.00 81.75 468 GLY A N 1
ATOM 3381 C CA . GLY A 1 468 ? -14.720 -11.971 -103.986 1.00 81.75 468 GLY A CA 1
ATOM 3382 C C . GLY A 1 468 ? -13.668 -12.733 -103.179 1.00 81.75 468 GLY A C 1
ATOM 3383 O O . GLY A 1 468 ? -13.962 -13.693 -102.465 1.00 81.75 468 GLY A O 1
ATOM 3384 N N . LYS A 1 469 ? -12.411 -12.277 -103.244 1.00 82.25 469 LYS A N 1
ATOM 3385 C CA . LYS A 1 469 ? -11.249 -12.955 -102.628 1.00 82.25 469 LYS A CA 1
ATOM 3386 C C . LYS A 1 469 ? -11.367 -13.115 -101.100 1.00 82.25 469 LYS A C 1
ATOM 3388 O O . LYS A 1 469 ? -10.757 -14.015 -100.523 1.00 82.25 469 LYS A O 1
ATOM 3393 N N . ASN A 1 470 ? -12.139 -12.249 -100.439 1.00 86.06 470 ASN A N 1
ATOM 3394 C CA . ASN A 1 470 ? -12.299 -12.217 -98.981 1.00 86.06 470 ASN A CA 1
ATOM 3395 C C . ASN A 1 470 ? -13.704 -12.619 -98.493 1.00 86.06 470 ASN A C 1
ATOM 3397 O O . ASN A 1 470 ? -14.047 -12.329 -97.349 1.00 86.06 470 ASN A O 1
ATOM 3401 N N . HIS A 1 471 ? -14.498 -13.320 -99.311 1.00 90.75 471 HIS A N 1
ATOM 3402 C CA . HIS A 1 471 ? -15.813 -13.838 -98.916 1.00 90.75 471 HIS A CA 1
ATOM 3403 C C . HIS A 1 471 ? -15.705 -15.138 -98.091 1.00 90.75 471 HIS A C 1
ATOM 3405 O O . HIS A 1 471 ? -16.024 -16.240 -98.550 1.00 90.75 471 HIS A O 1
ATOM 3411 N N . ARG A 1 472 ? -15.187 -15.032 -96.864 1.00 92.69 472 ARG A N 1
ATOM 3412 C CA . ARG A 1 472 ? -14.932 -16.170 -95.963 1.00 92.69 472 ARG A CA 1
ATOM 3413 C C . ARG A 1 472 ? -15.220 -15.823 -94.506 1.00 92.69 472 ARG A C 1
ATOM 3415 O O . ARG A 1 472 ? -15.291 -14.650 -94.158 1.00 92.69 472 ARG A O 1
ATOM 3422 N N . ASP A 1 473 ? -15.351 -16.851 -93.673 1.00 94.75 473 ASP A N 1
ATOM 3423 C CA . ASP A 1 473 ? -15.468 -16.686 -92.224 1.00 94.75 473 ASP A CA 1
ATOM 3424 C C . ASP A 1 473 ? -14.184 -16.077 -91.648 1.00 94.75 473 ASP A C 1
ATOM 3426 O O . ASP A 1 473 ? -13.081 -16.334 -92.153 1.00 94.75 473 ASP A O 1
ATOM 3430 N N . ILE A 1 474 ? -14.315 -15.282 -90.585 1.00 95.19 474 ILE A N 1
ATOM 3431 C CA . ILE A 1 474 ? -13.182 -14.566 -89.989 1.00 95.19 474 ILE A CA 1
ATOM 3432 C C . ILE A 1 474 ? -12.970 -15.010 -88.540 1.00 95.19 474 ILE A C 1
ATOM 3434 O O . ILE A 1 474 ? -13.801 -14.711 -87.682 1.00 95.19 474 ILE A O 1
ATOM 3438 N N . PRO A 1 475 ? -11.865 -15.716 -88.247 1.00 94.94 475 PRO A N 1
ATOM 3439 C CA . PRO A 1 475 ? -11.515 -16.106 -86.891 1.00 94.94 475 PRO A CA 1
ATOM 3440 C C . PRO A 1 475 ? -10.775 -14.988 -86.149 1.00 94.94 475 PRO A C 1
ATOM 3442 O O . PRO A 1 475 ? -9.801 -14.441 -86.662 1.00 94.94 475 PRO A O 1
ATOM 3445 N N . VAL A 1 476 ? -11.185 -14.734 -84.910 1.00 95.44 476 VAL A N 1
ATOM 3446 C CA . VAL A 1 476 ? -10.542 -13.840 -83.940 1.00 95.44 476 VAL A CA 1
ATOM 3447 C C . VAL A 1 476 ? -10.299 -14.621 -82.653 1.00 95.44 476 VAL A C 1
ATOM 3449 O O . VAL A 1 476 ? -11.190 -15.304 -82.156 1.00 95.44 476 VAL A O 1
ATOM 3452 N N . THR A 1 477 ? -9.084 -14.564 -82.121 1.00 94.62 477 THR A N 1
ATOM 3453 C CA . THR A 1 477 ? -8.715 -15.250 -80.876 1.00 94.62 477 THR A CA 1
ATOM 3454 C C . THR A 1 477 ? -8.721 -14.250 -79.730 1.00 94.62 477 THR A C 1
ATOM 3456 O O . THR A 1 477 ? -8.047 -13.230 -79.838 1.00 94.62 477 THR A O 1
ATOM 3459 N N . LEU A 1 478 ? -9.453 -14.538 -78.652 1.00 93.06 478 LEU A N 1
ATOM 3460 C CA . LEU A 1 478 ? -9.505 -13.726 -77.434 1.00 93.06 478 LEU A CA 1
ATOM 3461 C C . LEU A 1 478 ? -8.565 -14.296 -76.369 1.00 93.06 478 LEU A C 1
ATOM 3463 O O . LEU A 1 478 ? -8.682 -15.458 -75.978 1.00 93.06 478 LEU A O 1
ATOM 3467 N N . SER A 1 479 ? -7.697 -13.442 -75.845 1.00 91.00 479 SER A N 1
ATOM 3468 C CA . SER A 1 479 ? -6.903 -13.673 -74.642 1.00 91.00 479 SER A CA 1
ATOM 3469 C C . SER A 1 479 ? -7.504 -12.824 -73.516 1.00 91.00 479 SER A C 1
ATOM 3471 O O . SER A 1 479 ? -7.202 -11.634 -73.442 1.00 91.00 479 SER A O 1
ATOM 3473 N N . PRO A 1 480 ? -8.375 -13.380 -72.655 1.00 80.19 480 PRO A N 1
ATOM 3474 C CA . PRO A 1 480 ? -9.219 -12.588 -71.753 1.00 80.19 480 PRO A CA 1
ATOM 3475 C C . PRO A 1 480 ? -8.479 -12.011 -70.527 1.00 80.19 480 PRO A C 1
ATOM 3477 O O . PRO A 1 480 ? -9.057 -11.251 -69.750 1.00 80.19 480 PRO A O 1
ATOM 3480 N N . GLY A 1 481 ? -7.196 -12.345 -70.347 1.00 82.31 481 GLY A N 1
ATOM 3481 C CA . GLY A 1 481 ? -6.421 -11.944 -69.176 1.00 82.31 481 GLY A CA 1
ATOM 3482 C C . GLY A 1 481 ? -7.007 -12.554 -67.902 1.00 82.31 481 GLY A C 1
ATOM 3483 O O . GLY A 1 481 ? -7.179 -13.768 -67.819 1.00 82.31 481 GLY A O 1
ATOM 3484 N N . SER A 1 482 ? -7.324 -11.704 -66.926 1.00 80.69 482 SER A N 1
ATOM 3485 C CA . SER A 1 482 ? -7.985 -12.093 -65.664 1.00 80.69 482 SER A CA 1
ATOM 3486 C C . SER A 1 482 ? -9.495 -11.809 -65.638 1.00 80.69 482 SER A C 1
ATOM 3488 O O . SER A 1 482 ? -10.138 -11.936 -64.598 1.00 80.69 482 SER A O 1
ATOM 3490 N N . HIS A 1 483 ? -10.066 -11.437 -66.784 1.00 84.12 483 HIS A N 1
ATOM 3491 C CA . HIS A 1 483 ? -11.475 -11.085 -66.929 1.00 84.12 483 HIS A CA 1
ATOM 3492 C C . HIS A 1 483 ? -12.250 -12.205 -67.635 1.00 84.12 483 HIS A C 1
ATOM 3494 O O . HIS A 1 483 ? -11.671 -13.126 -68.210 1.00 84.12 483 HIS A O 1
ATOM 3500 N N . THR A 1 484 ? -13.577 -12.133 -67.609 1.00 87.50 484 THR A N 1
ATOM 3501 C CA . THR A 1 484 ? -14.462 -13.071 -68.320 1.00 87.50 484 THR A CA 1
ATOM 3502 C C . THR A 1 484 ? -15.214 -12.340 -69.429 1.00 87.50 484 THR A C 1
ATOM 3504 O O . THR A 1 484 ? -15.530 -11.164 -69.280 1.00 87.50 484 THR A O 1
ATOM 3507 N N . LEU A 1 485 ? -15.461 -13.001 -70.563 1.00 90.06 485 LEU A N 1
ATOM 3508 C CA . LEU A 1 485 ? -16.231 -12.417 -71.665 1.00 90.06 485 LEU A CA 1
ATOM 3509 C C . LEU A 1 485 ? -17.729 -12.509 -71.352 1.00 90.06 485 LEU A C 1
ATOM 3511 O O . LEU A 1 485 ? -18.232 -13.598 -71.080 1.00 90.06 485 LEU A O 1
ATOM 3515 N N . SER A 1 486 ? -18.432 -11.384 -71.436 1.00 90.00 486 SER A N 1
ATOM 3516 C CA . SER A 1 486 ? -19.879 -11.285 -71.205 1.00 90.00 486 SER A CA 1
ATOM 3517 C C . SER A 1 486 ? -20.698 -11.248 -72.500 1.00 90.00 486 SER A C 1
ATOM 3519 O O . SER A 1 486 ? -21.840 -11.707 -72.519 1.00 90.00 486 SER A O 1
ATOM 3521 N N . GLY A 1 487 ? -20.113 -10.775 -73.605 1.00 91.06 487 GLY A N 1
ATOM 3522 C CA . GLY A 1 487 ? -20.780 -10.714 -74.902 1.00 91.06 487 GLY A CA 1
ATOM 3523 C C . GLY A 1 487 ? -19.881 -10.187 -76.017 1.00 91.06 487 GLY A C 1
ATOM 3524 O O . GLY A 1 487 ? -18.754 -9.762 -75.782 1.00 91.06 487 GLY A O 1
ATOM 3525 N N . ILE A 1 488 ? -20.382 -10.238 -77.253 1.00 94.94 488 ILE A N 1
ATOM 3526 C CA . ILE A 1 488 ? -19.762 -9.576 -78.406 1.00 94.94 488 ILE A CA 1
ATOM 3527 C C . ILE A 1 488 ? -20.835 -8.746 -79.091 1.00 94.94 488 ILE A C 1
ATOM 3529 O O . ILE A 1 488 ? -21.927 -9.253 -79.363 1.00 94.94 488 ILE A O 1
ATOM 3533 N N . ARG A 1 489 ? -20.525 -7.494 -79.417 1.00 94.62 489 ARG A N 1
ATOM 3534 C CA . ARG A 1 489 ? -21.447 -6.584 -80.105 1.00 94.62 489 ARG A CA 1
ATOM 3535 C C . ARG A 1 489 ? -20.793 -5.889 -81.288 1.00 94.62 489 ARG A C 1
ATOM 3537 O O . ARG A 1 489 ? -19.601 -5.609 -81.269 1.00 94.62 489 ARG A O 1
ATOM 3544 N N . CYS A 1 490 ? -21.584 -5.585 -82.309 1.00 91.69 490 CYS A N 1
ATOM 3545 C CA . CYS A 1 490 ? -21.184 -4.752 -83.440 1.00 91.69 490 CYS A CA 1
ATOM 3546 C C . CYS A 1 490 ? -22.072 -3.502 -83.454 1.00 91.69 490 CYS A C 1
ATOM 3548 O O . CYS A 1 490 ? -23.279 -3.588 -83.695 1.00 91.69 490 CYS A O 1
ATOM 3550 N N . GLY A 1 491 ? -21.502 -2.339 -83.129 1.00 82.38 491 GLY A N 1
ATOM 3551 C CA . GLY A 1 491 ? -22.293 -1.142 -82.820 1.00 82.38 491 GLY A CA 1
ATOM 3552 C C . GLY A 1 491 ? -23.205 -1.363 -81.602 1.00 82.38 491 GLY A C 1
ATOM 3553 O O . GLY A 1 491 ? -22.727 -1.733 -80.529 1.00 82.38 491 GLY A O 1
ATOM 3554 N N . ASN A 1 492 ? -24.516 -1.163 -81.784 1.00 83.44 492 ASN A N 1
ATOM 3555 C CA . ASN A 1 492 ? -25.542 -1.361 -80.746 1.00 83.44 492 ASN A CA 1
ATOM 3556 C C . ASN A 1 492 ? -26.207 -2.752 -80.796 1.00 83.44 492 ASN A C 1
ATOM 3558 O O . ASN A 1 492 ? -27.182 -2.988 -80.086 1.00 83.44 492 ASN A O 1
ATOM 3562 N N . VAL A 1 493 ? -25.728 -3.662 -81.653 1.00 88.12 493 VAL A N 1
ATOM 3563 C CA . VAL A 1 493 ? -26.318 -4.997 -81.835 1.00 88.12 493 VAL A CA 1
ATOM 3564 C C . VAL A 1 493 ? -25.455 -6.047 -81.144 1.00 88.12 493 VAL A C 1
ATOM 3566 O O . VAL A 1 493 ? -24.294 -6.232 -81.509 1.00 88.12 493 VAL A O 1
ATOM 3569 N N . THR A 1 494 ? -26.027 -6.761 -80.175 1.00 92.38 494 THR A N 1
ATOM 3570 C CA . THR A 1 494 ? -25.401 -7.936 -79.550 1.00 92.38 494 THR A CA 1
ATOM 3571 C C . THR A 1 494 ? -25.488 -9.142 -80.481 1.00 92.38 494 THR A C 1
ATOM 3573 O O . THR A 1 494 ? -26.559 -9.459 -81.000 1.00 92.38 494 THR A O 1
ATOM 3576 N N . LEU A 1 495 ? -24.362 -9.824 -80.676 1.00 94.38 495 LEU A N 1
ATOM 3577 C CA . LEU A 1 495 ? -24.234 -10.961 -81.581 1.00 94.38 495 LEU A CA 1
ATOM 3578 C C . LEU A 1 495 ? -24.539 -12.282 -80.877 1.00 94.38 495 LEU A C 1
ATOM 3580 O O . LEU A 1 495 ? -24.163 -12.498 -79.723 1.00 94.38 495 LEU A O 1
ATOM 3584 N N . GLN A 1 496 ? -25.175 -13.198 -81.600 1.00 92.31 496 GLN A N 1
ATOM 3585 C CA . GLN A 1 496 ? -25.607 -14.498 -81.095 1.00 92.31 496 GLN A CA 1
ATOM 3586 C C . GLN A 1 496 ? -24.643 -15.615 -81.518 1.00 92.31 496 GLN A C 1
ATOM 3588 O O . GLN A 1 496 ? -24.447 -15.879 -82.709 1.00 92.31 496 GLN 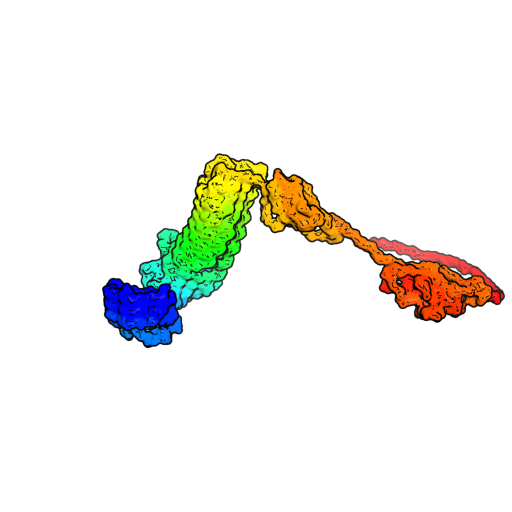A O 1
ATOM 3593 N N . ALA A 1 497 ? -24.075 -16.321 -80.537 1.00 90.25 497 ALA A N 1
ATOM 3594 C CA . ALA A 1 497 ? -23.264 -17.513 -80.781 1.00 90.25 497 ALA A CA 1
ATOM 3595 C C . ALA A 1 497 ? -24.097 -18.621 -81.458 1.00 90.25 497 ALA A C 1
ATOM 3597 O O . ALA A 1 497 ? -25.263 -18.834 -81.132 1.00 90.25 497 ALA A O 1
ATOM 3598 N N . GLY A 1 498 ? -23.503 -19.319 -82.426 1.00 85.69 498 GLY A N 1
ATOM 3599 C CA . GLY A 1 498 ? -24.161 -20.324 -83.268 1.00 85.69 498 GLY A CA 1
ATOM 3600 C C . GLY A 1 498 ? -24.913 -19.750 -84.475 1.00 85.69 498 GLY A C 1
ATOM 3601 O O . GLY A 1 498 ? -25.187 -20.494 -85.415 1.00 85.69 498 GLY A O 1
ATOM 3602 N N . ARG A 1 499 ? -25.196 -18.439 -84.489 1.00 91.12 499 ARG A N 1
ATOM 3603 C CA . ARG A 1 499 ? -25.848 -17.736 -85.606 1.00 91.12 499 ARG A CA 1
ATOM 3604 C C . ARG A 1 499 ? -24.893 -16.776 -86.317 1.00 91.12 499 ARG A C 1
ATOM 3606 O O . ARG A 1 499 ? -24.658 -16.927 -87.514 1.00 91.12 499 ARG A O 1
ATOM 3613 N N . ASP A 1 500 ? -24.335 -15.819 -85.579 1.00 93.69 500 ASP A N 1
ATOM 3614 C CA . ASP A 1 500 ? -23.509 -14.736 -86.131 1.00 93.69 500 ASP A CA 1
ATOM 3615 C C . ASP A 1 500 ? -22.015 -15.093 -86.103 1.00 93.69 500 ASP A C 1
ATOM 3617 O O . ASP A 1 500 ? -21.242 -14.723 -86.990 1.00 93.69 500 ASP A O 1
ATOM 3621 N N . TYR A 1 501 ? -21.612 -15.878 -85.105 1.00 94.75 501 TYR A N 1
ATOM 3622 C CA . TYR A 1 501 ? -20.274 -16.443 -84.963 1.00 94.75 501 TYR A CA 1
ATOM 3623 C C . TYR A 1 501 ? -20.329 -17.810 -84.272 1.00 94.75 501 TYR A C 1
ATOM 3625 O O . TYR A 1 501 ? -21.313 -18.151 -83.619 1.00 94.75 501 TYR A O 1
ATOM 3633 N N . THR A 1 502 ? -19.264 -18.598 -84.387 1.00 93.00 502 THR A N 1
ATOM 3634 C CA . THR A 1 502 ? -19.082 -19.862 -83.651 1.00 93.00 502 THR A CA 1
ATOM 3635 C C . THR A 1 502 ? -17.888 -19.768 -82.705 1.00 93.00 502 THR A C 1
ATOM 3637 O O . THR A 1 502 ? -16.975 -18.975 -82.941 1.00 93.00 502 THR A O 1
ATOM 3640 N N . VAL A 1 503 ? -17.890 -20.552 -81.623 1.00 93.06 503 VAL A N 1
ATOM 3641 C CA . VAL A 1 503 ? -16.841 -20.522 -80.590 1.00 93.06 503 VAL A CA 1
ATOM 3642 C C . VAL A 1 503 ? -16.181 -21.890 -80.470 1.00 93.06 503 VAL A C 1
ATOM 3644 O O . VAL A 1 503 ? -16.867 -22.902 -80.348 1.00 93.06 503 VAL A O 1
ATOM 3647 N N . SER A 1 504 ? -14.849 -21.912 -80.480 1.00 89.88 504 SER A N 1
ATOM 3648 C CA . SER A 1 504 ? -14.034 -23.098 -80.207 1.00 89.88 504 SER A CA 1
ATOM 3649 C C . SER A 1 504 ? -12.835 -22.706 -79.342 1.00 89.88 504 SER A C 1
ATOM 3651 O O . SER A 1 504 ? -11.840 -22.178 -79.845 1.00 89.88 504 SER A O 1
ATOM 3653 N N . GLY A 1 505 ? -12.921 -22.953 -78.032 1.00 88.56 505 GLY A N 1
ATOM 3654 C CA . GLY A 1 505 ? -11.920 -22.493 -77.065 1.00 88.56 505 GLY A CA 1
ATOM 3655 C C . GLY A 1 505 ? -11.849 -20.964 -77.025 1.00 88.56 505 GLY A C 1
ATOM 3656 O O . GLY A 1 505 ? -12.869 -20.300 -76.872 1.00 88.56 505 GLY A O 1
ATOM 3657 N N . SER A 1 506 ? -10.656 -20.399 -77.210 1.00 89.94 506 SER A N 1
ATOM 3658 C CA . SER A 1 506 ? -10.433 -18.947 -77.289 1.00 89.94 506 SER A CA 1
ATOM 3659 C C . SER A 1 506 ? -10.740 -18.338 -78.663 1.00 89.94 506 SER A C 1
ATOM 3661 O O . SER A 1 506 ? -10.569 -17.134 -78.848 1.00 89.94 506 SER A O 1
ATOM 3663 N N . ARG A 1 507 ? -11.168 -19.140 -79.647 1.00 92.75 507 ARG A N 1
ATOM 3664 C CA . ARG A 1 507 ? -11.354 -18.709 -81.038 1.00 92.75 507 ARG A CA 1
ATOM 3665 C C . ARG A 1 507 ? -12.828 -18.465 -81.362 1.00 92.75 507 ARG A C 1
ATOM 3667 O O . ARG A 1 507 ? -13.638 -19.389 -81.313 1.00 92.75 507 ARG A O 1
ATOM 3674 N N . TYR A 1 508 ? -13.131 -17.241 -81.775 1.00 95.81 508 TYR A N 1
ATOM 3675 C CA . TYR A 1 508 ? -14.441 -16.737 -82.180 1.00 95.81 508 TYR A CA 1
ATOM 3676 C C . TYR A 1 508 ? -14.445 -16.533 -83.693 1.00 95.81 508 TYR A C 1
ATOM 3678 O O . TYR A 1 508 ? -13.695 -15.715 -84.218 1.00 95.81 508 TYR A O 1
ATOM 3686 N N . THR A 1 509 ? -15.246 -17.310 -84.417 1.00 95.44 509 THR A N 1
ATOM 3687 C CA . THR A 1 509 ? -15.262 -17.303 -85.886 1.00 95.44 509 THR A CA 1
ATOM 3688 C C . THR A 1 509 ? -16.545 -16.666 -86.392 1.00 95.44 509 THR A C 1
ATOM 3690 O O . THR A 1 509 ? -17.602 -17.293 -86.338 1.00 95.44 509 THR A O 1
ATOM 3693 N N . PHE A 1 510 ? -16.453 -15.424 -86.872 1.00 96.12 510 PHE A N 1
ATOM 3694 C CA . PHE A 1 510 ? -17.574 -14.677 -87.442 1.00 96.12 510 PHE A CA 1
ATOM 3695 C C . PHE A 1 510 ? -17.979 -15.269 -88.792 1.00 96.12 510 PHE A C 1
ATOM 3697 O O . PHE A 1 510 ? -17.143 -15.426 -89.686 1.00 96.12 510 PHE A O 1
ATOM 3704 N N . SER A 1 511 ? -19.261 -15.604 -88.926 1.00 93.44 511 SER A N 1
ATOM 3705 C CA . SER A 1 511 ? -19.816 -16.280 -90.099 1.00 93.44 511 SER A CA 1
ATOM 3706 C C . SER A 1 511 ? -19.907 -15.332 -91.290 1.00 93.44 511 SER A C 1
ATOM 3708 O O . SER A 1 511 ? -20.499 -14.255 -91.187 1.00 93.44 511 SER A O 1
ATOM 3710 N N . ARG A 1 512 ? -19.418 -15.752 -92.460 1.00 93.00 512 ARG A N 1
ATOM 3711 C CA . ARG A 1 512 ? -19.544 -15.010 -93.726 1.00 93.00 512 ARG A CA 1
ATOM 3712 C C . ARG A 1 512 ? -20.988 -14.660 -94.069 1.00 93.00 512 ARG A C 1
ATOM 3714 O O . ARG A 1 512 ? -21.228 -13.621 -94.675 1.00 93.00 512 ARG A O 1
ATOM 3721 N N . THR A 1 513 ? -21.945 -15.496 -93.661 1.00 91.88 513 THR A N 1
ATOM 3722 C CA . THR A 1 513 ? -23.376 -15.249 -93.876 1.00 91.88 513 THR A CA 1
ATOM 3723 C C . THR A 1 513 ? -23.834 -14.021 -93.098 1.00 91.88 513 THR A C 1
ATOM 3725 O O . THR A 1 513 ? -24.527 -13.179 -93.657 1.00 91.88 513 THR A O 1
ATOM 3728 N N . TYR A 1 514 ? -23.407 -13.888 -91.838 1.00 93.88 514 TYR A N 1
ATOM 3729 C CA . TYR A 1 514 ? -23.671 -12.697 -91.033 1.00 93.88 514 TYR A CA 1
ATOM 3730 C C . TYR A 1 514 ? -22.898 -11.489 -91.578 1.00 93.88 514 TYR A C 1
ATOM 3732 O O . TYR A 1 514 ? -23.492 -10.441 -91.827 1.00 93.88 514 TYR A O 1
ATOM 3740 N N . LEU A 1 515 ? -21.600 -11.641 -91.861 1.00 93.62 515 LEU A N 1
ATOM 3741 C CA . LEU A 1 515 ? -20.760 -10.544 -92.358 1.00 93.62 515 LEU A CA 1
ATOM 3742 C C . LEU A 1 515 ? -21.264 -9.955 -93.689 1.00 93.62 515 LEU A C 1
ATOM 3744 O O . LEU A 1 515 ? -21.171 -8.749 -93.897 1.00 93.62 515 LEU A O 1
ATOM 3748 N N . ALA A 1 516 ? -21.868 -10.766 -94.565 1.00 89.81 516 ALA A N 1
ATOM 3749 C CA . ALA A 1 516 ? -22.470 -10.306 -95.821 1.00 89.81 516 ALA A CA 1
ATOM 3750 C C . ALA A 1 516 ? -23.706 -9.404 -95.645 1.00 89.81 516 ALA A C 1
ATOM 3752 O O . ALA A 1 516 ? -24.068 -8.679 -96.582 1.00 89.81 516 ALA A O 1
ATOM 3753 N N . THR A 1 517 ? -24.336 -9.421 -94.465 1.00 90.12 517 THR A N 1
ATOM 3754 C CA . THR A 1 517 ? -25.464 -8.533 -94.130 1.00 90.12 517 THR A CA 1
ATOM 3755 C C . THR A 1 517 ? -25.021 -7.110 -93.788 1.00 90.12 517 THR A C 1
ATOM 3757 O O . THR A 1 517 ? -25.830 -6.186 -93.868 1.00 90.12 517 THR A O 1
ATOM 3760 N N . LEU A 1 518 ? -23.742 -6.910 -93.458 1.00 90.75 518 LEU A N 1
ATOM 3761 C CA . LEU A 1 518 ? -23.197 -5.604 -93.103 1.00 90.75 518 LEU A CA 1
ATOM 3762 C C . LEU A 1 518 ? -23.064 -4.694 -94.337 1.00 90.75 518 LEU A C 1
ATOM 3764 O O . LEU A 1 518 ? -22.777 -5.138 -95.454 1.00 90.75 518 LEU A O 1
ATOM 3768 N N . GLY A 1 519 ? -23.276 -3.390 -94.136 1.00 88.25 519 GLY A N 1
ATOM 3769 C CA . GLY A 1 519 ? -23.060 -2.370 -95.168 1.00 88.25 519 GLY A CA 1
ATOM 3770 C C . GLY A 1 519 ? -21.575 -2.171 -95.495 1.00 88.25 519 GLY A C 1
ATOM 3771 O O . GLY A 1 519 ? -20.712 -2.482 -94.678 1.00 88.25 519 GLY A O 1
ATOM 3772 N N . LYS A 1 520 ? -21.262 -1.621 -96.678 1.00 90.44 520 LYS A N 1
ATOM 3773 C CA . LYS A 1 520 ? -19.881 -1.256 -97.052 1.00 90.44 520 LYS A CA 1
ATOM 3774 C C . LYS A 1 520 ? -19.332 -0.215 -96.069 1.00 90.44 520 LYS A C 1
ATOM 3776 O O . LYS A 1 520 ? -20.010 0.772 -95.797 1.00 90.44 520 LYS A O 1
ATOM 3781 N N . GLY A 1 521 ? -18.109 -0.415 -95.586 1.00 88.81 521 GLY A N 1
ATOM 3782 C CA . GLY A 1 521 ? -17.463 0.465 -94.609 1.00 88.81 521 GLY A CA 1
ATOM 3783 C C . GLY A 1 521 ? -16.845 -0.299 -93.440 1.00 88.81 521 GLY A C 1
ATOM 3784 O O . GLY A 1 521 ? -16.744 -1.524 -93.467 1.00 88.81 521 GLY A O 1
ATOM 3785 N N . THR A 1 522 ? -16.407 0.439 -92.425 1.00 93.25 522 THR A N 1
ATOM 3786 C CA . THR A 1 522 ? -15.722 -0.111 -91.250 1.00 93.25 522 THR A CA 1
ATOM 3787 C C . THR A 1 522 ? -16.711 -0.412 -90.127 1.00 93.25 522 THR A C 1
ATOM 3789 O O . THR A 1 522 ? -17.529 0.436 -89.780 1.00 93.25 522 THR A O 1
ATOM 3792 N N . HIS A 1 523 ? -16.595 -1.596 -89.528 1.00 93.94 523 HIS A N 1
ATOM 3793 C CA . HIS A 1 523 ? -17.427 -2.075 -88.424 1.00 93.94 523 HIS A CA 1
ATOM 3794 C C . HIS A 1 523 ? -16.549 -2.490 -87.245 1.00 93.94 523 HIS A C 1
ATOM 3796 O O . HIS A 1 523 ? -15.567 -3.205 -87.428 1.00 93.94 523 HIS A O 1
ATOM 3802 N N . ALA A 1 524 ? -16.906 -2.055 -86.039 1.00 94.06 524 ALA A N 1
ATOM 3803 C CA . ALA A 1 524 ? -16.187 -2.387 -84.813 1.00 94.06 524 ALA A CA 1
ATOM 3804 C C . ALA A 1 524 ? -16.953 -3.450 -84.019 1.00 94.06 524 ALA A C 1
ATOM 3806 O O . ALA A 1 524 ? -18.096 -3.229 -83.612 1.00 94.06 524 ALA A O 1
ATOM 3807 N N . PHE A 1 525 ? -16.300 -4.585 -83.794 1.00 95.69 525 PHE A N 1
ATOM 3808 C CA . PHE A 1 525 ? -16.778 -5.692 -82.981 1.00 95.69 525 PHE A CA 1
ATOM 3809 C C . PHE A 1 525 ? -16.119 -5.612 -81.608 1.00 95.69 525 PHE A C 1
ATOM 3811 O O . PHE A 1 525 ? -14.912 -5.810 -81.489 1.00 95.69 525 PHE A O 1
ATOM 3818 N N . ILE A 1 526 ? -16.899 -5.306 -80.581 1.00 94.88 526 ILE A N 1
ATOM 3819 C CA . ILE A 1 526 ? -16.417 -5.095 -79.217 1.00 94.88 526 ILE A CA 1
ATOM 3820 C C . ILE A 1 526 ? -16.710 -6.355 -78.404 1.00 94.88 526 ILE A C 1
ATOM 3822 O O . ILE A 1 526 ? -17.832 -6.863 -78.436 1.00 94.88 526 ILE A O 1
ATOM 3826 N N . PHE A 1 527 ? -15.685 -6.873 -77.729 1.00 94.56 527 PHE A N 1
ATOM 3827 C CA . PHE A 1 527 ? -15.771 -8.014 -76.821 1.00 94.56 527 PHE A CA 1
ATOM 3828 C C . PHE A 1 527 ? -15.966 -7.476 -75.402 1.00 94.56 527 PHE A C 1
ATOM 3830 O O . PHE A 1 527 ? -15.006 -7.013 -74.795 1.00 94.56 527 PHE A O 1
ATOM 3837 N N . ASP A 1 528 ? -17.198 -7.510 -74.899 1.00 92.50 528 ASP A N 1
ATOM 3838 C CA . ASP A 1 528 ? -17.562 -6.910 -73.614 1.00 92.50 528 ASP A CA 1
ATOM 3839 C C . ASP A 1 528 ? -17.020 -7.775 -72.460 1.00 92.50 528 ASP A C 1
ATOM 3841 O O . ASP A 1 528 ? -17.485 -8.903 -72.238 1.00 92.50 528 ASP A O 1
ATOM 3845 N N . MET A 1 529 ? -16.034 -7.275 -71.721 1.00 91.44 529 MET A N 1
ATOM 3846 C CA . MET A 1 529 ? -15.358 -7.986 -70.635 1.00 91.44 529 MET A CA 1
ATOM 3847 C C . MET A 1 529 ? -15.977 -7.651 -69.271 1.00 91.44 529 MET A C 1
ATOM 3849 O O . MET A 1 529 ? -16.523 -6.577 -69.049 1.00 91.44 529 MET A O 1
ATOM 3853 N N . SER A 1 530 ? -15.844 -8.557 -68.299 1.00 84.25 530 SER A N 1
ATOM 3854 C CA . SER A 1 530 ? -16.321 -8.342 -66.923 1.00 84.25 530 SER A CA 1
ATOM 3855 C C . SER A 1 530 ? -15.577 -7.232 -66.161 1.00 84.25 530 SER A C 1
ATOM 3857 O O . SER A 1 530 ? -15.946 -6.915 -65.034 1.00 84.25 530 SER A O 1
ATOM 3859 N N . GLY A 1 531 ? -14.504 -6.686 -66.739 1.00 76.25 531 GLY A N 1
ATOM 3860 C CA . GLY A 1 531 ? -13.678 -5.601 -66.213 1.00 76.25 531 GLY A CA 1
ATOM 3861 C C . GLY A 1 531 ? -12.515 -5.289 -67.164 1.00 76.25 531 GLY A C 1
ATOM 3862 O O . GLY A 1 531 ? -12.244 -6.056 -68.090 1.00 76.25 531 GLY A O 1
ATOM 3863 N N . GLY A 1 532 ? -11.822 -4.172 -66.936 1.00 78.81 532 GLY A N 1
ATOM 3864 C CA . GLY A 1 532 ? -10.754 -3.703 -67.825 1.00 78.81 532 GLY A CA 1
ATOM 3865 C C . GLY A 1 532 ? -11.279 -3.097 -69.134 1.00 78.81 532 GLY A C 1
ATOM 3866 O O . GLY A 1 532 ? -12.464 -2.810 -69.264 1.00 78.81 532 GLY A O 1
ATOM 3867 N N . ALA A 1 533 ? -10.381 -2.842 -70.089 1.00 82.19 533 ALA A N 1
ATOM 3868 C CA . ALA A 1 533 ? -10.752 -2.313 -71.402 1.00 82.19 533 ALA A CA 1
ATOM 3869 C C . ALA A 1 533 ? -11.228 -3.432 -72.346 1.00 82.19 533 ALA A C 1
ATOM 3871 O O . ALA A 1 533 ? -10.561 -4.462 -72.466 1.00 82.19 533 ALA A O 1
ATOM 3872 N N . ASP A 1 534 ? -12.330 -3.192 -73.059 1.00 89.38 534 ASP A N 1
ATOM 3873 C CA . ASP A 1 534 ? -12.893 -4.137 -74.026 1.00 89.38 534 ASP A CA 1
ATOM 3874 C C . ASP A 1 534 ? -12.059 -4.183 -75.320 1.00 89.38 534 ASP A C 1
ATOM 3876 O O . ASP A 1 534 ? -11.922 -3.162 -76.012 1.00 89.38 534 ASP A O 1
ATOM 3880 N N . PRO A 1 535 ? -11.503 -5.345 -75.711 1.00 92.38 535 PRO A N 1
ATOM 3881 C CA . PRO A 1 535 ? -10.761 -5.442 -76.955 1.00 92.38 535 PRO A CA 1
ATOM 3882 C C . PRO A 1 535 ? -11.710 -5.348 -78.160 1.00 92.38 535 PRO A C 1
ATOM 3884 O O . PRO A 1 535 ? -12.787 -5.947 -78.189 1.00 92.38 535 PRO A O 1
ATOM 3887 N N . THR A 1 536 ? -11.296 -4.588 -79.177 1.00 93.31 536 THR A N 1
ATOM 3888 C CA . THR A 1 536 ? -12.125 -4.266 -80.349 1.00 93.31 536 THR A CA 1
ATOM 3889 C C . THR A 1 536 ? -11.516 -4.810 -81.637 1.00 93.31 536 THR A C 1
ATOM 3891 O O . THR A 1 536 ? -10.392 -4.461 -81.990 1.00 93.31 536 THR A O 1
ATOM 3894 N N . PHE A 1 537 ? -12.273 -5.636 -82.360 1.00 94.81 537 PHE A N 1
ATOM 3895 C CA . PHE A 1 537 ? -11.929 -6.157 -83.681 1.00 94.81 537 PHE A CA 1
ATOM 3896 C C . PHE A 1 537 ? -12.545 -5.278 -84.772 1.00 94.81 537 PHE A C 1
ATOM 3898 O O . PHE A 1 537 ? -13.763 -5.126 -84.853 1.00 94.81 537 PHE A O 1
ATOM 3905 N N . THR A 1 538 ? -11.711 -4.699 -85.629 1.00 95.38 538 THR A N 1
ATOM 3906 C CA . THR A 1 538 ? -12.141 -3.783 -86.690 1.00 95.38 538 THR A CA 1
ATOM 3907 C C . THR A 1 538 ? -12.233 -4.501 -88.034 1.00 95.38 538 THR A C 1
ATOM 3909 O O . THR A 1 538 ? -11.232 -4.957 -88.586 1.00 95.38 538 THR A O 1
ATOM 3912 N N . LEU A 1 539 ? -13.429 -4.565 -88.609 1.00 95.25 539 LEU A N 1
ATOM 3913 C CA . LEU A 1 539 ? -13.675 -5.191 -89.902 1.00 95.25 539 LEU A CA 1
ATOM 3914 C C . LEU A 1 539 ? -13.967 -4.152 -90.985 1.00 95.25 539 LEU A C 1
ATOM 3916 O O . LEU A 1 539 ? -14.943 -3.412 -90.887 1.00 95.25 539 LEU A O 1
ATOM 3920 N N . THR A 1 540 ? -13.197 -4.163 -92.068 1.00 94.62 540 THR A N 1
ATOM 3921 C CA . THR A 1 540 ? -13.519 -3.396 -93.278 1.00 94.62 540 THR A CA 1
ATOM 3922 C C . THR A 1 540 ? -14.338 -4.260 -94.232 1.00 94.62 540 THR A C 1
ATOM 3924 O O . THR A 1 540 ? -13.850 -5.275 -94.730 1.00 94.62 540 THR A O 1
ATOM 3927 N N . VAL A 1 541 ? -15.583 -3.869 -94.497 1.00 91.88 541 VAL A N 1
ATOM 3928 C CA . VAL A 1 541 ? -16.472 -4.545 -95.448 1.00 91.88 541 VAL A CA 1
ATOM 3929 C C . VAL A 1 541 ? -16.412 -3.837 -96.796 1.00 91.88 541 VAL A C 1
ATOM 3931 O O . VAL A 1 541 ? -16.766 -2.661 -96.922 1.00 91.88 541 VAL A O 1
ATOM 3934 N N . GLU A 1 542 ? -15.992 -4.572 -97.817 1.00 91.25 542 GLU A N 1
ATOM 3935 C CA . GLU A 1 542 ? -15.892 -4.122 -99.201 1.00 91.25 542 GLU A CA 1
ATOM 3936 C C . GLU A 1 542 ? -16.945 -4.804 -100.081 1.00 91.25 542 GLU A C 1
ATOM 3938 O O . GLU A 1 542 ? -17.573 -5.791 -99.696 1.00 91.25 542 GLU A O 1
ATOM 3943 N N . ASP A 1 543 ? -17.153 -4.249 -101.273 1.00 87.50 543 ASP A N 1
ATOM 3944 C CA . ASP A 1 543 ? -18.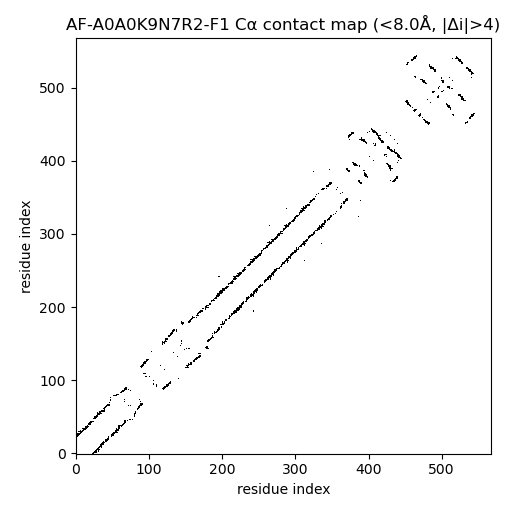056 -4.797 -102.280 1.00 87.50 543 ASP A CA 1
ATOM 3945 C C . ASP A 1 543 ? -17.396 -4.678 -103.647 1.00 87.50 543 ASP A C 1
ATOM 3947 O O . ASP A 1 543 ? -17.404 -3.606 -104.256 1.00 87.50 543 ASP A O 1
ATOM 3951 N N . THR A 1 544 ? -16.769 -5.763 -104.094 1.00 85.56 544 THR A N 1
ATOM 3952 C CA . THR A 1 544 ? -16.035 -5.792 -105.370 1.00 85.56 544 THR A CA 1
ATOM 3953 C C . THR A 1 544 ? -16.921 -6.147 -106.563 1.00 85.56 544 THR A C 1
ATOM 3955 O O . THR A 1 544 ? -16.415 -6.379 -107.664 1.00 85.56 544 THR A O 1
ATOM 3958 N N . ARG A 1 545 ? -18.251 -6.163 -106.379 1.00 84.25 545 ARG A N 1
ATOM 3959 C CA . ARG A 1 545 ? -19.204 -6.334 -107.479 1.00 84.25 545 ARG A CA 1
ATOM 3960 C C . ARG A 1 545 ? -18.908 -5.312 -108.589 1.00 84.25 545 ARG A C 1
ATOM 3962 O O . ARG A 1 545 ? -18.868 -4.116 -108.302 1.00 84.25 545 ARG A O 1
ATOM 3969 N N . PRO A 1 546 ? -18.727 -5.744 -109.850 1.00 71.81 546 PRO A N 1
ATOM 3970 C CA . PRO A 1 546 ? -18.488 -4.824 -110.956 1.00 71.81 546 PRO A CA 1
ATOM 3971 C C . PRO A 1 546 ? -19.689 -3.881 -111.139 1.00 71.81 546 PRO A C 1
ATOM 3973 O O . PRO A 1 546 ? -20.768 -4.317 -111.532 1.00 71.81 546 PRO A O 1
ATOM 3976 N N . GLY A 1 547 ? -19.513 -2.594 -110.829 1.00 56.28 547 GLY A N 1
ATOM 3977 C CA . GLY A 1 547 ? -20.522 -1.544 -111.000 1.00 56.28 547 GLY A CA 1
ATOM 3978 C C . GLY A 1 547 ? -19.889 -0.309 -111.636 1.00 56.28 547 GLY A C 1
ATOM 3979 O O . GLY A 1 547 ? -18.946 0.256 -111.089 1.00 56.28 547 GLY A O 1
ATOM 3980 N N . GLY A 1 548 ? -20.361 0.061 -112.828 1.00 43.62 548 GLY A N 1
ATOM 3981 C CA . GLY A 1 548 ? -19.782 1.115 -113.656 1.00 43.62 548 GLY A CA 1
ATOM 3982 C C . GLY A 1 548 ? -20.131 2.542 -113.224 1.00 43.62 548 GLY A C 1
ATOM 3983 O O . GLY A 1 548 ? -21.278 2.837 -112.914 1.00 43.62 548 GLY A O 1
ATOM 3984 N N . GLY A 1 549 ? -19.134 3.425 -113.338 1.00 35.59 549 GLY A N 1
ATOM 3985 C CA . GLY A 1 549 ? -19.308 4.763 -113.912 1.00 35.59 549 GLY A CA 1
ATOM 3986 C C . GLY A 1 549 ? -19.476 5.965 -112.972 1.00 35.59 549 GLY A C 1
ATOM 3987 O O . GLY A 1 549 ? -20.562 6.204 -112.463 1.00 35.59 549 GLY A O 1
ATOM 3988 N N . THR A 1 550 ? -18.444 6.828 -112.995 1.00 34.84 550 THR A N 1
ATOM 3989 C CA . THR A 1 550 ? -18.473 8.315 -112.896 1.00 34.84 550 THR A CA 1
ATOM 3990 C C . THR A 1 550 ? -18.709 8.958 -111.519 1.00 34.84 550 THR A C 1
ATOM 3992 O O . THR A 1 550 ? -19.475 8.444 -110.723 1.00 34.84 550 THR A O 1
ATOM 3995 N N . SER A 1 551 ? -18.165 10.124 -111.146 1.00 33.56 551 SER A N 1
ATOM 3996 C CA . SER A 1 551 ? -17.063 11.009 -111.584 1.00 33.56 551 SER A CA 1
ATOM 3997 C C . SER A 1 551 ? -17.069 12.235 -110.645 1.00 33.56 551 SER A C 1
ATOM 3999 O O . SER A 1 551 ? -18.111 12.518 -110.059 1.00 33.56 551 SER A O 1
ATOM 4001 N N . SER A 1 552 ? -15.982 13.022 -110.648 1.00 36.72 552 SER A N 1
ATOM 4002 C CA . SER A 1 552 ? -15.814 14.372 -110.055 1.00 36.72 552 SER A CA 1
ATOM 4003 C C . SER A 1 552 ? -15.705 14.409 -108.524 1.00 36.72 552 SER A C 1
ATOM 4005 O O . SER A 1 552 ? -16.447 13.735 -107.832 1.00 36.72 552 SER A O 1
ATOM 4007 N N . GLY A 1 553 ? -14.801 15.143 -107.887 1.00 29.78 553 GLY A N 1
ATOM 4008 C CA . GLY A 1 553 ? -13.910 16.228 -108.297 1.00 29.78 553 GLY A CA 1
ATOM 4009 C C . GLY A 1 553 ? -13.645 17.067 -107.025 1.00 29.78 553 GLY A C 1
ATOM 4010 O O . GLY A 1 553 ? -14.577 17.227 -106.242 1.00 29.78 553 GLY A O 1
ATOM 4011 N N . PRO A 1 554 ? -12.409 17.522 -106.753 1.00 55.78 554 PRO A N 1
ATOM 4012 C CA . PRO A 1 554 ? -11.985 18.075 -105.457 1.00 55.78 554 PRO A CA 1
ATOM 4013 C C . PRO A 1 554 ? -12.012 19.614 -105.428 1.00 55.78 554 PRO A C 1
ATOM 4015 O O . PRO A 1 554 ? -12.056 20.208 -106.496 1.00 55.78 554 PRO A O 1
ATOM 4018 N N . THR A 1 555 ? -11.896 20.221 -104.233 1.00 34.88 555 THR A N 1
ATOM 4019 C CA . THR A 1 555 ? -11.288 21.550 -103.913 1.00 34.88 555 THR A CA 1
ATOM 4020 C C . THR A 1 555 ? -11.555 21.860 -102.426 1.00 34.88 555 THR A C 1
ATOM 4022 O O . THR A 1 555 ? -12.683 21.667 -101.985 1.00 34.88 555 THR A O 1
ATOM 4025 N N . SER A 1 556 ? -10.539 22.056 -101.566 1.00 35.00 556 SER A N 1
ATOM 4026 C CA . SER A 1 556 ? -9.794 23.318 -101.302 1.00 35.00 556 SER A CA 1
ATOM 4027 C C . SER A 1 556 ? -10.695 24.358 -100.598 1.00 35.00 556 SER A C 1
ATOM 4029 O O . SER A 1 556 ? -11.854 24.473 -100.958 1.00 35.00 556 SER A O 1
ATOM 4031 N N . ASP A 1 557 ? -10.310 25.206 -99.652 1.00 34.81 557 ASP A N 1
ATOM 4032 C CA . ASP A 1 557 ? -9.077 25.575 -98.949 1.00 34.81 557 ASP A CA 1
ATOM 4033 C C . ASP A 1 557 ? -9.482 26.709 -97.973 1.00 34.81 557 ASP A C 1
ATOM 4035 O O . ASP A 1 557 ? -10.524 27.337 -98.177 1.00 34.81 557 ASP A O 1
ATOM 4039 N N . SER A 1 558 ? -8.609 27.028 -97.013 1.00 36.25 558 SER A N 1
ATOM 4040 C CA . SER A 1 558 ? -8.491 28.307 -96.287 1.00 36.25 558 SER A CA 1
ATOM 4041 C C . SER A 1 558 ? -9.632 28.706 -95.329 1.00 36.25 558 SER A C 1
ATOM 4043 O O . SER A 1 558 ? -10.808 28.559 -95.619 1.00 36.25 558 SER A O 1
ATOM 4045 N N . GLY A 1 559 ? -9.388 29.257 -94.143 1.00 34.31 559 GLY A N 1
ATOM 4046 C CA . GLY A 1 559 ? -8.161 29.775 -93.554 1.00 34.31 559 GLY A CA 1
ATOM 4047 C C . GLY A 1 559 ? -8.498 31.023 -92.732 1.00 34.31 559 GLY A C 1
ATOM 4048 O O . GLY A 1 559 ? -9.288 31.844 -93.186 1.00 34.31 559 GLY A O 1
ATOM 4049 N N . ASN A 1 560 ? -7.816 31.166 -91.589 1.00 36.91 560 ASN A N 1
ATOM 4050 C CA . ASN A 1 560 ? -7.620 32.402 -90.815 1.00 36.91 560 ASN A CA 1
ATOM 4051 C C . ASN A 1 560 ? -8.852 32.984 -90.083 1.00 36.91 560 ASN A C 1
ATOM 4053 O O . ASN A 1 560 ? -9.977 32.858 -90.539 1.00 36.91 560 ASN A O 1
ATOM 4057 N N . ASP A 1 561 ? -8.769 33.667 -88.944 1.00 37.62 561 ASP A N 1
ATOM 4058 C CA . ASP A 1 561 ? -7.693 34.165 -88.072 1.00 37.62 561 ASP A CA 1
ATOM 4059 C C . ASP A 1 561 ? -8.382 34.601 -86.757 1.00 37.62 561 ASP A C 1
ATOM 4061 O O . ASP A 1 561 ? -9.602 34.798 -86.758 1.00 37.62 561 ASP A O 1
ATOM 4065 N N . GLY A 1 562 ? -7.643 34.853 -85.673 1.00 35.69 562 GLY A N 1
ATOM 4066 C CA . GLY A 1 562 ? -8.201 35.648 -84.567 1.00 35.69 562 GLY A CA 1
ATOM 4067 C C . GLY A 1 562 ? -7.692 35.343 -83.164 1.00 35.69 562 GLY A C 1
ATOM 4068 O O . GLY A 1 562 ? -8.442 34.889 -82.307 1.00 35.69 562 GLY A O 1
ATOM 4069 N N . SER A 1 563 ? -6.421 35.654 -82.937 1.00 38.06 563 SER A N 1
ATOM 4070 C CA . SER A 1 563 ? -5.741 35.869 -81.652 1.00 38.06 563 SER A CA 1
ATOM 4071 C C . SER A 1 563 ? -6.545 36.607 -80.562 1.00 38.06 563 SER A C 1
ATOM 4073 O O . SER A 1 563 ? -7.188 37.607 -80.872 1.00 38.06 563 SER A O 1
ATOM 4075 N N . ASN A 1 564 ? -6.363 36.238 -79.282 1.00 34.34 564 ASN A N 1
ATOM 4076 C CA . ASN A 1 564 ? -5.573 37.016 -78.296 1.00 34.34 564 ASN A CA 1
ATOM 4077 C C . ASN A 1 564 ? -5.520 36.292 -76.920 1.00 34.34 564 ASN A C 1
ATOM 4079 O O . ASN A 1 564 ? -6.583 35.943 -76.402 1.00 34.34 564 ASN A O 1
ATOM 4083 N N . PRO A 1 565 ? -4.346 36.074 -76.289 1.00 54.50 565 PRO A N 1
ATOM 4084 C CA . PRO A 1 565 ? -4.256 35.531 -74.936 1.00 54.50 565 PRO A CA 1
ATOM 4085 C C . PRO A 1 565 ? -4.231 36.654 -73.889 1.00 54.50 565 PRO A C 1
ATOM 4087 O O . PRO A 1 565 ? -3.564 37.670 -74.071 1.00 54.50 565 PRO A O 1
ATOM 4090 N N . ASN A 1 566 ? -4.919 36.445 -72.765 1.00 44.06 566 ASN A N 1
ATOM 4091 C CA . ASN A 1 566 ? -4.763 37.263 -71.567 1.00 44.06 566 ASN A CA 1
ATOM 4092 C C . ASN A 1 566 ? -4.262 36.373 -70.425 1.00 44.06 566 ASN A C 1
ATOM 4094 O O . ASN A 1 566 ? -4.860 35.344 -70.113 1.00 44.06 566 ASN A O 1
ATOM 4098 N N . THR A 1 567 ? -3.128 36.775 -69.868 1.00 46.59 567 THR A N 1
ATOM 4099 C CA . THR A 1 567 ? -2.458 36.214 -68.695 1.00 46.59 567 THR A CA 1
ATOM 4100 C C . THR A 1 567 ? -3.270 36.472 -67.429 1.00 46.59 567 THR A C 1
ATOM 4102 O O . THR A 1 567 ? -3.756 37.588 -67.234 1.00 46.59 567 THR A O 1
ATOM 4105 N N . GLY A 1 568 ? -3.354 35.458 -66.569 1.00 41.94 568 GLY A N 1
ATOM 4106 C CA . GLY A 1 568 ? -3.744 35.552 -65.164 1.00 41.94 568 GLY A CA 1
ATOM 4107 C C . GLY A 1 568 ? -2.637 34.988 -64.291 1.00 41.94 568 GLY A C 1
ATOM 4108 O O . GLY A 1 568 ? -1.951 34.059 -64.781 1.00 41.94 568 GLY A O 1
#

Nearest PDB structures (foldseek):
  6mlx-assembly3_C  TM=7.577E-01  e=1.442E-04  Treponema pallidum
  4gt6-assembly1_A  TM=3.644E-01  e=2.388E-05  Faecalibacterium duncaniae
  7sd1-assembly2_B  TM=2.970E-01  e=2.930E-03  Homo sapiens
  4u08-assembly2_B  TM=1.637E-01  e=3.387E-04  Leptospira interrogans serovar Copenhageni str. Fiocruz L1-130
  4u09-assembly1_A  TM=2.165E-01  e=1.787E-03  Leptospira interrogans serovar Copenhageni str. Fiocruz L1-130

Solvent-accessible surface area (backbone atoms only — not comparable to full-atom values): 28184 Å² total; per-residue (Å²): 106,51,66,46,52,65,46,66,40,45,60,38,47,85,41,44,62,49,79,45,60,60,63,38,50,33,37,30,31,27,23,32,18,41,10,45,44,30,30,37,40,37,39,60,27,70,58,64,50,50,51,24,68,55,17,48,36,58,33,35,80,56,34,40,40,34,31,40,59,94,32,62,79,57,58,58,84,54,68,55,59,66,85,71,38,45,82,44,60,33,38,68,44,66,27,66,46,48,91,85,64,55,50,56,57,32,48,53,50,31,36,61,74,69,72,55,59,54,64,30,28,35,24,43,35,39,34,44,67,32,45,60,41,40,55,73,36,36,47,43,56,51,51,47,25,28,91,86,51,66,32,76,47,35,26,33,42,34,35,49,63,17,66,50,23,28,35,43,29,52,39,73,74,85,55,89,30,26,61,40,34,34,41,72,39,74,18,67,47,25,29,36,42,21,27,14,55,44,25,32,18,38,47,23,56,43,54,70,69,42,62,49,26,30,42,42,22,41,23,20,32,21,42,15,42,33,23,40,28,50,56,66,31,62,51,25,35,45,44,23,38,24,19,32,18,41,17,42,40,26,41,28,51,55,65,30,63,52,25,36,43,40,24,38,23,21,32,18,43,17,38,40,26,42,37,46,47,56,29,67,49,27,33,40,38,22,38,25,20,36,15,37,16,41,42,22,40,37,42,32,44,26,54,55,30,49,36,38,23,37,28,16,36,18,41,12,49,48,30,32,37,41,34,41,60,23,92,53,74,46,49,75,24,64,39,18,46,35,63,30,37,72,51,35,41,39,37,32,45,60,98,59,81,54,85,56,78,86,31,84,42,42,62,91,58,46,45,80,41,55,22,27,44,71,44,56,40,62,32,44,61,75,64,71,66,76,61,36,37,58,69,31,77,42,40,36,37,46,51,85,54,59,92,63,36,36,77,51,34,56,48,65,57,58,62,52,47,58,78,42,38,72,42,62,61,29,46,36,32,38,32,93,41,58,28,38,35,34,51,41,69,39,79,55,76,78,75,82,72,81,54,62,38,43,56,46,58,44,60,51,68,36,24,55,26,84,90,36,98,36,49,51,64,48,70,32,33,54,46,47,60,77,41,50,82,75,49,42,26,49,78,94,44,75,60,47,79,79,68,38,25,42,78,58,87,53,34,39,32,37,30,40,76,46,60,49,72,56,68,76,45,78,45,54,35,37,38,41,46,76,52,78,63,58,36,58,34,39,37,39,30,43,68,78,64,94,73,88,82,90,80,88,84,90,80,90,79,90,77,89,84,84,87,84,91,81,90,130